Protein 3MJO (pdb70)

B-factor: mean 17.41, std 13.08, range [6.08, 121.28]

Organism: Corynebacterium ammoniagenes (NCBI:txid1697)

Radius of gyration: 25.41 Å; Cα contacts (8 Å, |Δi|>4): 772; chains: 2; bounding box: 47×76×63 Å

Nearest PDB structures (foldseek):
  1kgn-assembly1_B  TM=9.970E-01  e=2.525E-37  Corynebacterium ammoniagenes
  1uzr-assembly2_B  TM=9.940E-01  e=4.210E-29  Mycobacterium tuberculosis
  4m1f-assembly1_A  TM=9.909E-01  e=3.705E-28  Escherichia coli K-12
  6gp3-assembly1_A  TM=9.668E-01  e=8.328E-25  Mesoplasma florum L1
  7mmu-assembly1_B  TM=9.525E-01  e=5.210E-24  Aerococcus sp. Group 1

Structure (mmCIF, N/CA/C/O backbone):
data_3MJO
#
_entry.id   3MJO
#
_cell.length_a   96.210
_cell.length_b   87.683
_cell.length_c   83.249
_cell.angle_alpha   90.00
_cell.angle_beta   99.29
_cell.angle_gamma   90.00
#
_symmetry.space_group_name_H-M   'C 1 2 1'
#
loop_
_entity.id
_entity.type
_entity.pdbx_description
1 polymer 'Ribonucleotide reductase subunit R2F'
2 non-polymer 'MANGANESE (III) ION'
3 water water
#
loop_
_atom_site.group_PDB
_atom_site.id
_atom_site.type_symbol
_atom_site.label_atom_id
_atom_site.label_alt_id
_atom_site.label_comp_id
_atom_site.label_asym_id
_atom_site.label_entity_id
_atom_site.label_seq_id
_atom_site.pdbx_PDB_ins_code
_atom_site.Cartn_x
_atom_site.Cartn_y
_atom_site.Cartn_z
_atom_site.occupancy
_atom_site.B_iso_or_equiv
_atom_site.auth_seq_id
_atom_site.auth_comp_id
_atom_site.auth_asym_id
_atom_site.auth_atom_id
_atom_site.pdbx_PDB_model_num
ATOM 1 N N . SER A 1 1 ? -5.179 -20.066 -33.057 1.00 112.03 2 SER A N 1
ATOM 2 C CA . SER A 1 1 ? -5.101 -20.809 -31.802 1.00 109.76 2 SER A CA 1
ATOM 3 C C . SER A 1 1 ? -4.001 -20.266 -30.894 1.00 105.81 2 SER A C 1
ATOM 4 O O . SER A 1 1 ? -3.773 -20.783 -29.795 1.00 105.01 2 SER A O 1
ATOM 7 N N . ASN A 1 2 ? -3.306 -19.219 -31.343 1.00 104.90 3 ASN A N 1
ATOM 8 C CA . ASN A 1 2 ? -2.169 -18.745 -30.552 1.00 100.65 3 ASN A CA 1
ATOM 9 C C . ASN A 1 2 ? -2.534 -17.503 -29.745 1.00 94.34 3 ASN A C 1
ATOM 10 O O . ASN A 1 2 ? -2.488 -17.588 -28.512 1.00 90.92 3 ASN A O 1
ATOM 15 N N . GLU A 1 3 ? -2.894 -16.399 -30.372 1.00 84.10 4 GLU A N 1
ATOM 16 C CA . GLU A 1 3 ? -3.029 -15.061 -29.820 1.00 77.62 4 GLU A CA 1
ATOM 17 C C . GLU A 1 3 ? -3.453 -14.981 -28.351 1.00 74.91 4 GLU A C 1
ATOM 18 O O . GLU A 1 3 ? -3.038 -14.028 -27.674 1.00 84.51 4 GLU A O 1
ATOM 24 N N . TYR A 1 4 ? -4.219 -15.930 -27.837 1.00 64.09 5 TYR A N 1
ATOM 25 C CA . TYR A 1 4 ? -4.771 -15.941 -26.491 1.00 52.85 5 TYR A CA 1
ATOM 26 C C . TYR A 1 4 ? -4.438 -17.118 -25.586 1.00 49.67 5 TYR A C 1
ATOM 27 O O . TYR A 1 4 ? -5.325 -17.757 -25.001 1.00 59.41 5 TYR A O 1
ATOM 36 N N . ASP A 1 5 ? -3.165 -17.468 -25.382 1.00 47.68 6 ASP A N 1
ATOM 37 C CA . ASP A 1 5 ? -2.868 -18.548 -24.412 1.00 50.22 6 ASP A CA 1
ATOM 38 C C . ASP A 1 5 ? -2.305 -17.926 -23.138 1.00 41.40 6 ASP A C 1
ATOM 39 O O . ASP A 1 5 ? -2.405 -18.442 -22.020 1.00 41.71 6 ASP A O 1
ATOM 44 N N . GLU A 1 6 ? -1.710 -16.735 -23.207 1.00 32.80 7 GLU A N 1
ATOM 45 C CA . GLU A 1 6 ? -1.286 -15.904 -22.068 1.00 26.41 7 GLU A CA 1
ATOM 46 C C . GLU A 1 6 ? -2.531 -15.284 -21.413 1.00 20.79 7 GLU A C 1
ATOM 47 O O . GLU A 1 6 ? -2.671 -15.204 -20.193 1.00 23.65 7 GLU A O 1
ATOM 53 N N . TYR A 1 7 ? -3.479 -14.849 -22.241 1.00 19.61 8 TYR A N 1
ATOM 54 C CA . TYR A 1 7 ? -4.762 -14.342 -21.783 1.00 18.34 8 TYR A CA 1
ATOM 55 C C . TYR A 1 7 ? -5.402 -15.370 -20.854 1.00 20.57 8 TYR A C 1
ATOM 56 O O . TYR A 1 7 ? -5.916 -15.132 -19.760 1.00 18.76 8 TYR A O 1
ATOM 65 N N . ILE A 1 8 ? -5.436 -16.621 -21.325 1.00 21.53 9 ILE A N 1
ATOM 66 C CA . ILE A 1 8 ? -6.106 -17.639 -20.518 1.00 23.96 9 ILE A CA 1
ATOM 67 C C . ILE A 1 8 ? -5.407 -17.904 -19.201 1.00 23.64 9 ILE A C 1
ATOM 68 O O . ILE A 1 8 ? -6.110 -18.121 -18.221 1.00 26.33 9 ILE A O 1
ATOM 73 N N . ALA A 1 9 ? -4.065 -17.899 -19.191 1.00 26.82 10 ALA A N 1
ATOM 74 C CA . ALA A 1 9 ? -3.334 -18.094 -17.939 1.00 29.43 10 ALA A CA 1
ATOM 75 C C . ALA A 1 9 ? -3.490 -16.889 -17.017 1.00 27.68 10 ALA A C 1
ATOM 76 O O . ALA A 1 9 ? -3.381 -16.955 -15.786 1.00 33.17 10 ALA A O 1
ATOM 78 N N . ASN A 1 10 ? -3.767 -15.718 -17.577 1.00 28.78 11 ASN A N 1
ATOM 79 C CA . ASN A 1 10 ? -4.051 -14.569 -16.752 1.00 25.96 11 ASN A CA 1
ATOM 80 C C . ASN A 1 10 ? -5.507 -14.565 -16.291 1.00 26.61 11 ASN A C 1
ATOM 81 O O . ASN A 1 10 ? -5.817 -13.754 -15.418 1.00 28.75 11 ASN A O 1
ATOM 86 N N . HIS A 1 11 ? -6.320 -15.413 -16.918 1.00 24.83 12 HIS A N 1
ATOM 87 C CA . HIS A 1 11 ? -7.759 -15.464 -16.720 1.00 23.08 12 HIS A CA 1
ATOM 88 C C . HIS A 1 11 ? -8.251 -16.887 -16.512 1.00 19.40 12 HIS A C 1
ATOM 89 O O . HIS A 1 11 ? -8.993 -17.369 -17.356 1.00 26.95 12 HIS A O 1
ATOM 96 N N . THR A 1 12 ? -7.833 -17.525 -15.402 1.00 23.95 13 THR A N 1
ATOM 97 C CA . THR A 1 12 ? -8.143 -18.931 -15.245 1.00 21.74 13 THR A CA 1
ATOM 98 C C . THR A 1 12 ? -9.520 -19.188 -14.652 1.00 19.32 13 THR A C 1
ATOM 99 O O . THR A 1 12 ? -10.025 -20.300 -14.861 1.00 24.61 13 THR A O 1
ATOM 103 N N . ASP A 1 13 ? -10.102 -18.233 -13.918 1.00 19.13 14 ASP A N 1
ATOM 104 C CA . ASP A 1 13 ? -11.454 -18.532 -13.414 1.00 18.05 14 ASP A CA 1
ATOM 105 C C . ASP A 1 13 ? -12.406 -18.740 -14.592 1.00 14.39 14 ASP A C 1
ATOM 106 O O . ASP A 1 13 ? -12.196 -18.177 -15.662 1.00 18.06 14 ASP A O 1
ATOM 111 N N . PRO A 1 14 ? -13.464 -19.522 -14.453 1.00 13.30 15 PRO A N 1
ATOM 112 C CA . PRO A 1 14 ? -14.497 -19.613 -15.488 1.00 11.48 15 PRO A CA 1
ATOM 113 C C . PRO A 1 14 ? -15.159 -18.280 -15.754 1.00 9.45 15 PRO A C 1
ATOM 114 O O . PRO A 1 14 ? -15.345 -17.474 -14.863 1.00 12.13 15 PRO A O 1
ATOM 118 N N . VAL A 1 15 ? -15.518 -18.078 -17.016 1.00 9.78 16 VAL A N 1
ATOM 119 C CA . VAL A 1 15 ? -16.466 -16.997 -17.375 1.00 10.72 16 VAL A CA 1
ATOM 120 C C . VAL A 1 15 ? -17.858 -17.425 -16.948 1.00 10.63 16 VAL A C 1
ATOM 121 O O . VAL A 1 15 ? -18.311 -18.552 -17.210 1.00 11.54 16 VAL A O 1
ATOM 125 N N . LYS A 1 16 ? -18.581 -16.556 -16.250 1.00 11.18 17 LYS A N 1
ATOM 126 C CA . LYS A 1 16 ? -19.892 -16.886 -15.736 1.00 11.68 17 LYS A CA 1
ATOM 127 C C . LYS A 1 16 ? -21.032 -16.240 -16.489 1.00 9.88 17 LYS A C 1
ATOM 128 O O . LYS A 1 16 ? -20.917 -15.096 -16.935 1.00 12.37 17 LYS A O 1
ATOM 134 N N . ALA A 1 17 ? -22.124 -16.983 -16.544 1.00 9.62 18 ALA A N 1
ATOM 135 C CA . ALA A 1 17 ? -23.395 -16.489 -17.034 1.00 8.95 18 ALA A CA 1
ATOM 136 C C . ALA A 1 17 ? -24.251 -15.971 -15.889 1.00 8.13 18 ALA A C 1
ATOM 137 O O . ALA A 1 17 ? -24.255 -16.590 -14.812 1.00 9.94 18 ALA A O 1
ATOM 139 N N . ILE A 1 18 ? -24.947 -14.862 -16.083 1.00 7.07 19 ILE A N 1
ATOM 140 C CA . ILE A 1 18 ? -25.773 -14.336 -15.006 1.00 6.96 19 ILE A CA 1
ATOM 141 C C . ILE A 1 18 ? -26.980 -15.247 -14.780 1.00 7.70 19 ILE A C 1
ATOM 142 O O . ILE A 1 18 ? -27.605 -15.741 -15.755 1.00 8.92 19 ILE A O 1
ATOM 147 N N . ASN A 1 19 ? -27.254 -15.456 -13.484 1.00 7.16 20 ASN A N 1
ATOM 148 C CA . ASN A 1 19 ? -28.358 -16.331 -13.112 1.00 7.00 20 ASN A CA 1
ATOM 149 C C . ASN A 1 19 ? -29.341 -15.535 -12.275 1.00 7.88 20 ASN A C 1
ATOM 150 O O . ASN A 1 19 ? -29.029 -15.187 -11.135 1.00 8.86 20 ASN A O 1
ATOM 155 N N . TRP A 1 20 ? -30.507 -15.210 -12.807 1.00 8.09 21 TRP A N 1
ATOM 156 C CA . TRP A 1 20 ? -31.484 -14.421 -12.038 1.00 8.15 21 TRP A CA 1
ATOM 157 C C . TRP A 1 20 ? -32.346 -15.294 -11.124 1.00 9.04 21 TRP A C 1
ATOM 158 O O . TRP A 1 20 ? -33.194 -14.708 -10.416 1.00 12.83 21 TRP A O 1
ATOM 169 N N . ASN A 1 21 ? -32.123 -16.607 -11.110 1.00 10.71 22 ASN A N 1
ATOM 170 C CA . ASN A 1 21 ? -32.792 -17.504 -10.170 1.00 10.46 22 ASN A CA 1
ATOM 171 C C . ASN A 1 21 ? -32.170 -17.427 -8.774 1.00 11.84 22 ASN A C 1
ATOM 172 O O . ASN A 1 21 ? -32.789 -17.935 -7.834 1.00 15.48 22 ASN A O 1
ATOM 177 N N . VAL A 1 22 ? -30.980 -16.844 -8.621 1.00 10.76 23 VAL A N 1
ATOM 178 C CA . VAL A 1 22 ? -30.341 -16.685 -7.306 1.00 11.22 23 VAL A CA 1
ATOM 179 C C . VAL A 1 22 ? -29.918 -15.241 -7.163 1.00 9.52 23 VAL A C 1
ATOM 180 O O . VAL A 1 22 ? -29.097 -14.795 -7.967 1.00 12.02 23 VAL A O 1
ATOM 184 N N . ILE A 1 23 ? -30.440 -14.500 -6.210 1.00 11.35 24 ILE A N 1
ATOM 185 C CA . ILE A 1 23 ? -30.251 -13.058 -6.080 1.00 11.61 24 ILE A CA 1
ATOM 186 C C . ILE A 1 23 ? -29.643 -12.752 -4.711 1.00 10.25 24 ILE A C 1
ATOM 187 O O . ILE A 1 23 ? -30.379 -12.766 -3.719 1.00 12.93 24 ILE A O 1
ATOM 192 N N . PRO A 1 24 ? -28.328 -12.571 -4.623 1.00 10.19 25 PRO A N 1
ATOM 193 C CA . PRO A 1 24 ? -27.701 -12.263 -3.335 1.00 11.61 25 PRO A CA 1
ATOM 194 C C . PRO A 1 24 ? -28.201 -10.962 -2.692 1.00 12.51 25 PRO A C 1
ATOM 195 O O . PRO A 1 24 ? -28.227 -10.893 -1.447 1.00 14.94 25 PRO A O 1
ATOM 199 N N . ASP A 1 25 ? -28.590 -9.974 -3.487 1.00 11.11 26 ASP A N 1
ATOM 200 C CA . ASP A 1 25 ? -29.083 -8.692 -2.962 1.00 11.75 26 ASP A CA 1
ATOM 201 C C . ASP A 1 25 ? -30.404 -8.311 -3.641 1.00 11.24 26 ASP A C 1
ATOM 202 O O . ASP A 1 25 ? -30.387 -7.903 -4.805 1.00 11.34 26 ASP A O 1
ATOM 207 N N . GLU A 1 26 ? -31.523 -8.452 -2.937 1.00 12.49 27 GLU A N 1
ATOM 208 C CA . GLU A 1 26 ? -32.835 -8.215 -3.557 1.00 14.69 27 GLU A CA 1
ATOM 209 C C . GLU A 1 26 ? -32.972 -6.785 -4.087 1.00 12.94 27 GLU A C 1
ATOM 210 O O . GLU A 1 26 ? -33.796 -6.517 -4.972 1.00 12.27 27 GLU A O 1
ATOM 216 N N . LYS A 1 27 ? -32.167 -5.875 -3.547 1.00 11.99 28 LYS A N 1
ATOM 217 C CA . LYS A 1 27 ? -32.236 -4.495 -4.054 1.00 10.74 28 LYS A CA 1
ATOM 218 C C . LYS A 1 27 ? -31.853 -4.433 -5.526 1.00 10.67 28 LYS A C 1
ATOM 219 O O . LYS A 1 27 ? -32.342 -3.561 -6.248 1.00 11.33 28 LYS A O 1
ATOM 225 N N . ASP A 1 28 ? -30.942 -5.306 -5.973 1.00 10.08 29 ASP A N 1
ATOM 226 C CA . ASP A 1 28 ? -30.539 -5.286 -7.380 1.00 9.13 29 ASP A CA 1
ATOM 227 C C . ASP A 1 28 ? -31.734 -5.553 -8.288 1.00 8.80 29 ASP A C 1
ATOM 228 O O . ASP A 1 28 ? -31.896 -4.925 -9.338 1.00 9.43 29 ASP A O 1
ATOM 233 N N . LEU A 1 29 ? -32.556 -6.533 -7.899 1.00 10.17 30 LEU A N 1
ATOM 234 C CA . LEU A 1 29 ? -33.739 -6.864 -8.693 1.00 11.34 30 LEU A CA 1
ATOM 235 C C . LEU A 1 29 ? -34.807 -5.775 -8.584 1.00 11.60 30 LEU A C 1
ATOM 236 O O . LEU A 1 29 ? -35.460 -5.393 -9.589 1.00 10.98 30 LEU A O 1
ATOM 241 N N . GLU A 1 30 ? -34.993 -5.230 -7.373 1.00 10.44 31 GLU A N 1
ATOM 242 C CA . GLU A 1 30 ? -35.977 -4.162 -7.234 1.00 10.59 31 GLU A CA 1
ATOM 243 C C . GLU A 1 30 ? -35.609 -2.975 -8.131 1.00 9.22 31 GLU A C 1
ATOM 244 O O . GLU A 1 30 ? -36.481 -2.419 -8.783 1.00 10.81 31 GLU A O 1
ATOM 250 N N . VAL A 1 31 ? -34.328 -2.616 -8.141 1.00 8.93 32 VAL A N 1
ATOM 251 C CA . VAL A 1 31 ? -33.941 -1.458 -8.967 1.00 9.26 32 VAL A CA 1
ATOM 252 C C . VAL A 1 31 ? -33.968 -1.806 -10.452 1.00 8.60 32 VAL A C 1
ATOM 253 O O . VAL A 1 31 ? -34.428 -0.960 -11.231 1.00 9.35 32 VAL A O 1
ATOM 257 N N . TRP A 1 32 ? -33.504 -3.004 -10.834 1.00 7.84 33 TRP A N 1
ATOM 258 C CA . TRP A 1 32 ? -33.687 -3.422 -12.232 1.00 8.95 33 TRP A CA 1
ATOM 259 C C . TRP A 1 32 ? -35.134 -3.251 -12.657 1.00 9.35 33 TRP A C 1
ATOM 260 O O . TRP A 1 32 ? -35.413 -2.666 -13.718 1.00 9.54 33 TRP A O 1
ATOM 271 N N . ASP A 1 33 ? -36.059 -3.826 -11.885 1.00 9.91 34 ASP A N 1
ATOM 272 C CA . ASP A 1 33 ? -37.465 -3.772 -12.243 1.00 10.33 34 ASP A CA 1
ATOM 273 C C . ASP A 1 33 ? -38.004 -2.339 -12.324 1.00 10.15 34 ASP A C 1
ATOM 274 O O . ASP A 1 33 ? -38.759 -1.980 -13.231 1.00 11.98 34 ASP A O 1
ATOM 279 N N . ARG A 1 34 ? -37.667 -1.514 -11.342 1.00 10.93 35 ARG A N 1
ATOM 280 C CA . ARG A 1 34 ? -38.105 -0.125 -11.389 1.00 10.19 35 ARG A CA 1
ATOM 281 C C . ARG A 1 34 ? -37.593 0.609 -12.621 1.00 9.79 35 ARG A C 1
ATOM 282 O O . ARG A 1 34 ? -38.344 1.249 -13.365 1.00 10.95 35 ARG A O 1
ATOM 290 N N . LEU A 1 35 ? -36.266 0.551 -12.805 1.00 9.23 36 LEU A N 1
ATOM 291 C CA . LEU A 1 35 ? -35.694 1.339 -13.917 1.00 10.04 36 LEU A CA 1
ATOM 292 C C . LEU A 1 35 ? -36.171 0.852 -15.286 1.00 7.97 36 LEU A C 1
ATOM 293 O O . LEU A 1 35 ? -36.448 1.686 -16.163 1.00 10.06 36 LEU A O 1
ATOM 298 N N . THR A 1 36 ? -36.246 -0.447 -15.477 1.00 8.56 37 THR A N 1
ATOM 299 C CA . THR A 1 36 ? -36.645 -0.956 -16.801 1.00 9.35 37 THR A CA 1
ATOM 300 C C . THR A 1 36 ? -38.139 -0.727 -16.982 1.00 9.02 37 THR A C 1
ATOM 301 O O . THR A 1 36 ? -38.624 -0.491 -18.094 1.00 11.04 37 THR A O 1
ATOM 305 N N . GLY A 1 37 ? -38.897 -0.789 -15.892 1.00 10.40 38 GLY A N 1
ATOM 306 C CA . GLY A 1 37 ? -40.332 -0.521 -15.985 1.00 10.94 38 GLY A CA 1
ATOM 307 C C . GLY A 1 37 ? -40.601 0.943 -16.307 1.00 11.71 38 GLY A C 1
ATOM 308 O O . GLY A 1 37 ? -41.671 1.242 -16.830 1.00 14.00 38 GLY A O 1
ATOM 309 N N . ASN A 1 38 ? -39.651 1.827 -15.996 1.00 11.37 39 ASN A N 1
ATOM 310 C CA . ASN A 1 38 ? -39.793 3.257 -16.247 1.00 10.19 39 ASN A CA 1
ATOM 311 C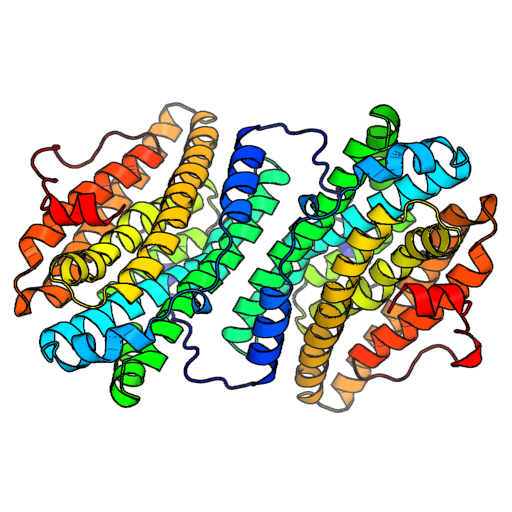 C . ASN A 1 38 ? -39.188 3.677 -17.581 1.00 9.97 39 ASN A C 1
ATOM 312 O O . ASN A 1 38 ? -39.049 4.888 -17.809 1.00 13.18 39 ASN A O 1
ATOM 317 N N . PHE A 1 39 ? -38.824 2.728 -18.457 1.00 10.74 40 PHE A N 1
ATOM 318 C CA . PHE A 1 39 ? -38.260 3.092 -19.765 1.00 10.21 40 PHE A CA 1
ATOM 319 C C . PHE A 1 39 ? -39.119 4.123 -20.476 1.00 10.19 40 PHE A C 1
ATOM 320 O O . PHE A 1 39 ? -40.348 4.009 -20.442 1.00 11.27 40 PHE A O 1
ATOM 328 N N . TRP A 1 40 ? -38.490 5.091 -21.135 1.00 9.30 41 TRP A N 1
ATOM 329 C CA . TRP A 1 40 ? -39.187 6.106 -21.909 1.00 10.00 41 TRP A CA 1
ATOM 330 C C . TRP A 1 40 ? -38.206 6.629 -22.953 1.00 9.32 41 TRP A C 1
ATOM 331 O O . TRP A 1 40 ? -37.004 6.420 -22.775 1.00 10.45 41 TRP A O 1
ATOM 342 N N . LEU A 1 41 ? -38.699 7.310 -23.971 1.00 10.10 42 LEU A N 1
ATOM 343 C CA . LEU A 1 41 ? -37.903 8.060 -24.937 1.00 10.25 42 LEU A CA 1
ATOM 344 C C . LEU A 1 41 ? -38.476 9.464 -25.057 1.00 11.15 42 LEU A C 1
ATOM 345 O O . LEU A 1 41 ? -39.692 9.671 -24.898 1.00 12.22 42 LEU A O 1
ATOM 350 N N . PRO A 1 42 ? -37.655 10.461 -25.334 1.00 10.96 43 PRO A N 1
ATOM 351 C CA . PRO A 1 42 ? -38.192 11.822 -25.354 1.00 10.86 43 PRO A CA 1
ATOM 352 C C . PRO A 1 42 ? -39.268 12.002 -26.409 1.00 12.46 43 PRO A C 1
ATOM 353 O O . PRO A 1 42 ? -40.108 12.927 -26.266 1.00 12.01 43 PRO A O 1
ATOM 357 N N . GLU A 1 43 ? -39.313 11.201 -27.468 1.00 12.26 44 GLU A N 1
ATOM 358 C CA . GLU A 1 43 ? -40.341 11.415 -28.489 1.00 17.43 44 GLU A CA 1
ATOM 359 C C . GLU A 1 43 ? -41.751 11.146 -27.981 1.00 18.18 44 GLU A C 1
ATOM 360 O O . GLU A 1 43 ? -42.737 11.449 -28.669 1.00 24.46 44 GLU A O 1
ATOM 366 N N . LYS A 1 44 ? -41.886 10.601 -26.774 1.00 19.69 45 LYS A N 1
ATOM 367 C CA . LYS A 1 44 ? -43.163 10.285 -26.157 1.00 20.90 45 LYS A CA 1
ATOM 368 C C . LYS A 1 44 ? -43.860 11.575 -25.721 1.00 19.28 45 LYS A C 1
ATOM 369 O O . LYS A 1 44 ? -45.085 11.527 -25.558 1.00 21.68 45 LYS A O 1
ATOM 375 N N . ILE A 1 45 ? -43.093 12.649 -25.543 1.00 15.93 46 ILE A N 1
ATOM 376 C CA . ILE A 1 45 ? -43.620 13.929 -25.075 1.00 15.76 46 ILE A CA 1
ATOM 377 C C . ILE A 1 45 ? -43.709 14.906 -26.250 1.00 17.44 46 ILE A C 1
ATOM 378 O O . ILE A 1 45 ? -42.742 15.020 -27.020 1.00 19.28 46 ILE A O 1
ATOM 383 N N . PRO A 1 46 ? -44.830 15.603 -26.419 1.00 17.97 47 PRO A N 1
ATOM 384 C CA . PRO A 1 46 ? -44.996 16.586 -27.486 1.00 16.64 47 PRO A CA 1
ATOM 385 C C . PRO A 1 46 ? -44.319 17.919 -27.210 1.00 16.13 47 PRO A C 1
ATOM 386 O O . PRO A 1 46 ? -44.956 18.983 -26.982 1.00 18.01 47 PRO A O 1
ATOM 390 N N . VAL A 1 47 ? -42.978 17.877 -27.254 1.00 17.09 48 VAL A N 1
ATOM 391 C CA . VAL A 1 47 ? -42.275 19.142 -27.032 1.00 16.08 48 VAL A CA 1
ATOM 392 C C . VAL A 1 47 ? -42.613 20.195 -28.064 1.00 15.92 48 VAL A C 1
ATOM 393 O O . VAL A 1 47 ? -42.507 21.398 -27.735 1.00 15.13 48 VAL A O 1
ATOM 397 N N . SER A 1 48 ? -43.025 19.842 -29.298 1.00 14.46 49 SER A N 1
ATOM 398 C CA . SER A 1 48 ? -43.354 20.935 -30.216 1.00 15.25 49 SER A CA 1
ATOM 399 C C . SER A 1 48 ? -44.490 21.799 -29.686 1.00 15.62 49 SER A C 1
ATOM 400 O O . SER A 1 48 ? -44.637 22.949 -30.146 1.00 17.50 49 SER A O 1
ATOM 403 N N . ASN A 1 49 ? -45.302 21.315 -28.756 1.00 14.88 50 ASN A N 1
ATOM 404 C CA . ASN A 1 49 ? -46.360 22.146 -28.212 1.00 14.86 50 ASN A CA 1
ATOM 405 C C . ASN A 1 49 ? -45.782 23.330 -27.429 1.00 14.05 50 ASN A C 1
ATOM 406 O O . ASN A 1 49 ? -46.576 24.232 -27.110 1.00 18.89 50 ASN A O 1
ATOM 411 N N . ASP A 1 50 ? -44.484 23.333 -27.122 1.00 13.52 51 ASP A N 1
ATOM 412 C CA . ASP A 1 50 ? -43.831 24.385 -26.353 1.00 12.39 51 ASP A CA 1
ATOM 413 C C . ASP A 1 50 ? -43.331 25.526 -27.235 1.00 14.30 51 ASP A C 1
ATOM 414 O O . ASP A 1 50 ? -42.789 26.510 -26.702 1.00 14.28 51 ASP A O 1
ATOM 419 N N . ILE A 1 51 ? -43.513 25.426 -28.563 1.00 15.15 52 ILE A N 1
ATOM 420 C CA . ILE A 1 51 ? -42.927 26.410 -29.457 1.00 14.36 52 ILE A CA 1
ATOM 421 C C . ILE A 1 51 ? -43.433 27.802 -29.158 1.00 14.77 52 ILE A C 1
ATOM 422 O O . ILE A 1 51 ? -42.648 28.750 -29.114 1.00 14.88 52 ILE A O 1
ATOM 427 N N . GLN A 1 52 ? -44.726 27.987 -28.950 1.00 13.96 53 GLN A N 1
ATOM 428 C CA . GLN A 1 52 ? -45.173 29.361 -28.703 1.00 17.02 53 GLN A CA 1
ATOM 429 C C . GLN A 1 52 ? -44.635 29.909 -27.384 1.00 16.09 53 GLN A C 1
ATOM 430 O O . GLN A 1 52 ? -44.220 31.067 -27.227 1.00 17.11 53 GLN A O 1
ATOM 436 N N . SER A 1 53 ? -44.609 29.051 -26.368 1.00 15.12 54 SER A N 1
ATOM 437 C CA . SER A 1 53 ? -44.104 29.447 -25.051 1.00 13.20 54 SER A CA 1
ATOM 438 C C . SER A 1 53 ? -42.639 29.850 -25.128 1.00 11.49 54 SER A C 1
ATOM 439 O O . SER A 1 53 ? -42.205 30.856 -24.565 1.00 13.59 54 SER A O 1
ATOM 442 N N . TRP A 1 54 ? -41.848 29.064 -25.856 1.00 12.18 55 TRP A N 1
ATOM 443 C CA . TRP A 1 54 ? -40.434 29.394 -26.047 1.00 11.75 55 TRP A CA 1
ATOM 444 C C . TRP A 1 54 ? -40.301 30.760 -26.719 1.00 12.00 55 TRP A C 1
ATOM 445 O O . TRP A 1 54 ? -39.530 31.645 -26.323 1.00 13.01 55 TRP A O 1
ATOM 456 N N . ASN A 1 55 ? -41.097 30.931 -27.778 1.00 12.90 56 ASN A N 1
ATOM 457 C CA . ASN A 1 55 ? -40.990 32.162 -28.557 1.00 13.12 56 ASN A CA 1
ATOM 458 C C . ASN A 1 55 ? -41.357 33.372 -27.713 1.00 13.29 56 ASN A C 1
ATOM 459 O O . ASN A 1 55 ? -40.977 34.503 -28.021 1.00 18.86 56 ASN A O 1
ATOM 464 N N . LYS A 1 56 ? -42.109 33.175 -26.640 1.00 14.20 57 LYS A N 1
ATOM 465 C CA . LYS A 1 56 ? -42.474 34.315 -25.803 1.00 15.56 57 LYS A CA 1
ATOM 466 C C . LYS A 1 56 ? -41.472 34.535 -24.668 1.00 16.70 57 LYS A C 1
ATOM 467 O O . LYS A 1 56 ? -41.599 35.556 -23.977 1.00 23.37 57 LYS A O 1
ATOM 473 N N . MET A 1 57 ? -40.518 33.613 -24.496 1.00 14.81 58 MET A N 1
ATOM 474 C CA . MET A 1 57 ? -39.513 33.778 -23.439 1.00 14.79 58 MET A CA 1
ATOM 475 C C . MET A 1 57 ? -38.539 34.896 -23.755 1.00 14.81 58 MET A C 1
ATOM 476 O O . MET A 1 57 ? -38.322 35.169 -24.948 1.00 18.49 58 MET A O 1
ATOM 481 N N . THR A 1 58 ? -37.970 35.570 -22.763 1.00 15.59 59 THR A N 1
ATOM 482 C CA . THR A 1 58 ? -37.038 36.653 -23.075 1.00 15.06 59 THR A CA 1
ATOM 483 C C . THR A 1 58 ? -35.724 36.078 -23.582 1.00 14.40 59 THR A C 1
ATOM 484 O O . THR A 1 58 ? -35.428 34.893 -23.364 1.00 13.98 59 THR A O 1
ATOM 488 N N . PRO A 1 59 ? -34.909 36.866 -24.245 1.00 16.48 60 PRO A N 1
ATOM 489 C CA . PRO A 1 59 ? -33.549 36.402 -24.558 1.00 16.65 60 PRO A CA 1
ATOM 490 C C . PRO A 1 59 ? -32.797 35.908 -23.321 1.00 15.97 60 PRO A C 1
ATOM 491 O O . PRO A 1 59 ? -32.023 34.947 -23.447 1.00 13.87 60 PRO A O 1
ATOM 495 N N . GLN A 1 60 ? -33.007 36.515 -22.161 1.00 15.82 61 GLN A N 1
ATOM 496 C CA . GLN A 1 60 ? -32.256 36.032 -20.988 1.00 14.28 61 GLN A CA 1
ATOM 497 C C . GLN A 1 60 ? -32.776 34.686 -20.533 1.00 11.82 61 GLN A C 1
ATOM 498 O O . GLN A 1 60 ? -31.975 33.859 -20.108 1.00 14.35 61 GLN A O 1
ATOM 504 N N . GLU A 1 61 ? -34.090 34.476 -20.613 1.00 11.63 62 GLU A N 1
ATOM 505 C CA . GLU A 1 61 ? -34.631 33.170 -20.211 1.00 11.52 62 GLU A CA 1
ATOM 506 C C . GLU A 1 61 ? -34.149 32.110 -21.184 1.00 11.08 62 GLU A C 1
ATOM 507 O O . GLU A 1 61 ? -33.849 30.985 -20.784 1.00 10.91 62 GLU A O 1
ATOM 513 N N . GLN A 1 62 ? -34.094 32.448 -22.484 1.00 11.17 63 GLN A N 1
ATOM 514 C CA . GLN A 1 62 ? -33.671 31.433 -23.480 1.00 9.84 63 GLN A CA 1
ATOM 515 C C . GLN A 1 62 ? -32.204 31.074 -23.272 1.00 10.14 63 GLN A C 1
ATOM 516 O O . GLN A 1 62 ? -31.855 29.890 -23.364 1.00 10.83 63 GLN A O 1
ATOM 522 N N . LEU A 1 63 ? -31.402 32.092 -23.032 1.00 10.00 64 LEU A N 1
ATOM 523 C CA . LEU A 1 63 ? -29.963 31.840 -22.861 1.00 10.95 64 LEU A CA 1
ATOM 524 C C . LEU A 1 63 ? -29.686 30.927 -21.683 1.00 9.09 64 LEU A C 1
ATOM 525 O O . LEU A 1 63 ? -28.908 29.982 -21.791 1.00 11.15 64 LEU A O 1
ATOM 530 N N . ALA A 1 64 ? -30.333 31.221 -20.540 1.00 9.04 65 ALA A N 1
ATOM 531 C CA . ALA A 1 64 ? -30.198 30.381 -19.362 1.00 9.55 65 ALA A CA 1
ATOM 532 C C . ALA A 1 64 ? -30.649 28.951 -19.632 1.00 10.05 65 ALA A C 1
ATOM 533 O O . ALA A 1 64 ? -30.013 27.982 -19.155 1.00 10.84 65 ALA A O 1
ATOM 535 N N . THR A 1 65 ? -31.740 28.788 -20.380 1.00 8.44 66 THR A N 1
ATOM 536 C CA . THR A 1 65 ? -32.250 27.458 -20.709 1.00 9.29 66 THR A CA 1
ATOM 537 C C . THR A 1 65 ? -31.205 26.689 -21.513 1.00 7.72 66 THR A C 1
ATOM 538 O O . THR A 1 65 ? -30.862 25.532 -21.251 1.00 10.47 66 THR A O 1
ATOM 542 N N . MET A 1 66 ? -30.651 27.345 -22.545 1.00 8.91 67 MET A N 1
ATOM 543 C CA . MET A 1 66 ? -29.653 26.708 -23.378 1.00 7.92 67 MET A CA 1
ATOM 544 C C . MET A 1 66 ? -28.426 26.328 -22.541 1.00 8.90 67 MET A C 1
ATOM 545 O O . MET A 1 66 ? -27.890 25.205 -22.699 1.00 10.53 67 MET A O 1
ATOM 550 N N . ARG A 1 67 ? -27.988 27.227 -21.655 1.00 9.03 68 ARG A N 1
ATOM 551 C CA . ARG A 1 67 ? -26.760 26.936 -20.919 1.00 7.86 68 ARG A CA 1
ATOM 552 C C . ARG A 1 67 ? -26.982 25.855 -19.864 1.00 8.40 68 ARG A C 1
ATOM 553 O O . ARG A 1 67 ? -26.175 24.917 -19.817 1.00 9.44 68 ARG A O 1
ATOM 561 N N . VAL A 1 68 ? -28.038 25.937 -19.079 1.00 8.29 69 VAL A N 1
ATOM 562 C CA . VAL A 1 68 ? -28.284 24.901 -18.068 1.00 8.70 69 VAL A CA 1
ATOM 563 C C . VAL A 1 68 ? -28.435 23.546 -18.737 1.00 7.67 69 VAL A C 1
ATOM 564 O O . VAL A 1 68 ? -27.814 22.542 -18.315 1.00 9.77 69 VAL A O 1
ATOM 568 N N . PHE A 1 69 ? -29.258 23.493 -19.801 1.00 8.79 70 PHE A N 1
ATOM 569 C CA . PHE A 1 69 ? -29.476 22.170 -20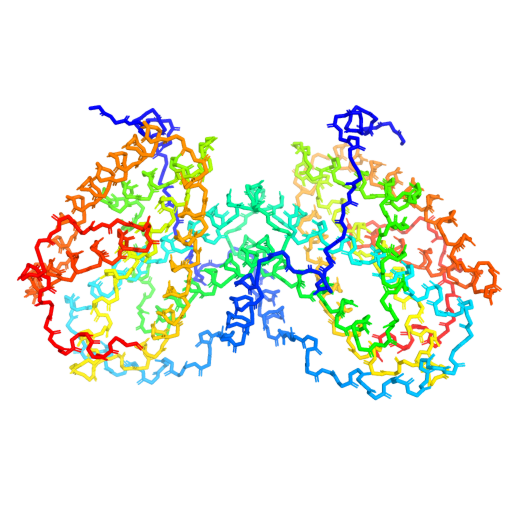.414 1.00 8.18 70 PHE A CA 1
ATOM 570 C C . PHE A 1 69 ? -28.225 21.643 -21.105 1.00 7.43 70 PHE A C 1
ATOM 571 O O . PHE A 1 69 ? -28.016 20.430 -21.189 1.00 8.66 70 PHE A O 1
ATOM 579 N N . THR A 1 70 ? -27.360 22.474 -21.674 1.00 7.96 71 THR A N 1
ATOM 580 C CA . THR A 1 70 ? -26.136 21.951 -22.293 1.00 7.89 71 THR A CA 1
ATOM 581 C C . THR A 1 70 ? -25.201 21.439 -21.195 1.00 7.91 71 THR A C 1
ATOM 582 O O . THR A 1 70 ? -24.532 20.417 -21.374 1.00 8.58 71 THR A O 1
ATOM 586 N N . GLY A 1 71 ? -25.151 22.143 -20.055 1.00 8.02 72 GLY A N 1
ATOM 587 C CA . GLY A 1 71 ? -24.331 21.561 -18.984 1.00 7.84 72 GLY A CA 1
ATOM 588 C C . GLY A 1 71 ? -24.893 20.232 -18.487 1.00 7.07 72 GLY A C 1
ATOM 589 O O . GLY A 1 71 ? -24.095 19.335 -18.182 1.00 9.75 72 GLY A O 1
ATOM 590 N N . LEU A 1 72 ? -26.231 20.080 -18.403 1.00 7.89 73 LEU A N 1
ATOM 591 C CA . LEU A 1 72 ? -26.799 18.792 -18.054 1.00 7.93 73 LEU A CA 1
ATOM 592 C C . LEU A 1 72 ? -26.467 17.754 -19.120 1.00 7.75 73 LEU A C 1
ATOM 593 O O . LEU A 1 72 ? -26.202 16.602 -18.798 1.00 9.18 73 LEU A O 1
ATOM 598 N N . THR A 1 73 ? -26.501 18.149 -20.385 1.00 8.63 74 THR A N 1
ATOM 599 C CA . THR A 1 73 ? -26.124 17.222 -21.472 1.00 7.96 74 THR A CA 1
ATOM 600 C C . THR A 1 73 ? -24.707 16.707 -21.263 1.00 8.08 74 THR A C 1
ATOM 601 O O . THR A 1 73 ? -24.421 15.511 -21.422 1.00 8.80 74 THR A O 1
ATOM 605 N N . LEU A 1 74 ? -23.784 17.613 -20.920 1.00 8.49 75 LEU A N 1
ATOM 606 C CA . LEU A 1 74 ? -22.398 17.229 -20.669 1.00 7.80 75 LEU A CA 1
ATOM 607 C C . LEU A 1 74 ? -22.358 16.213 -19.552 1.00 8.03 75 LEU A C 1
ATOM 608 O O . LEU A 1 74 ? -21.687 15.175 -19.660 1.00 9.67 75 LEU A O 1
ATOM 613 N N . LEU A 1 75 ? -23.083 16.511 -18.456 1.00 7.35 76 LEU A N 1
ATOM 614 C CA . LEU A 1 75 ? -23.000 15.588 -17.325 1.00 8.01 76 LEU A CA 1
ATOM 615 C C . LEU A 1 75 ? -23.511 14.208 -17.691 1.00 8.60 76 LEU A C 1
ATOM 616 O O . LEU A 1 75 ? -22.926 13.209 -17.256 1.00 9.24 76 LEU A O 1
ATOM 621 N N . ASP A 1 76 ? -24.593 14.146 -18.453 1.00 8.56 77 ASP A N 1
ATOM 622 C CA . ASP A 1 76 ? -25.060 12.769 -18.746 1.00 8.83 77 ASP A CA 1
ATOM 623 C C . ASP A 1 76 ? -24.295 12.142 -19.896 1.00 9.46 77 ASP A C 1
ATOM 624 O O . A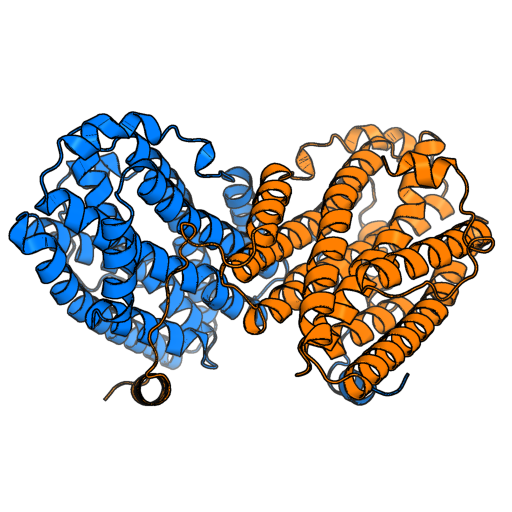SP A 1 76 ? -24.303 10.918 -20.044 1.00 10.59 77 ASP A O 1
ATOM 629 N N . THR A 1 77 ? -23.603 12.937 -20.719 1.00 9.06 78 THR A N 1
ATOM 630 C CA . THR A 1 77 ? -22.675 12.296 -21.677 1.00 8.31 78 THR A CA 1
ATOM 631 C C . THR A 1 77 ? -21.591 11.565 -20.916 1.00 7.91 78 THR A C 1
ATOM 632 O O . THR A 1 77 ? -21.207 10.412 -21.165 1.00 8.83 78 THR A O 1
ATOM 636 N N . ILE A 1 78 ? -21.045 12.223 -19.895 1.00 8.72 79 ILE A N 1
ATOM 637 C CA . ILE A 1 78 ? -20.048 11.627 -19.010 1.00 9.09 79 ILE A CA 1
ATOM 638 C C . ILE A 1 78 ? -20.596 10.434 -18.267 1.00 8.91 79 ILE A C 1
ATOM 639 O O . ILE A 1 78 ? -19.998 9.352 -18.207 1.00 9.59 79 ILE A O 1
ATOM 644 N N . GLN A 1 79 ? -21.780 10.627 -17.687 1.00 8.68 80 GLN A N 1
ATOM 645 C CA . GLN A 1 79 ? -22.323 9.538 -16.838 1.00 8.71 80 GLN A CA 1
ATOM 646 C C . GLN A 1 79 ? -22.636 8.285 -17.634 1.00 9.67 80 GLN A C 1
ATOM 647 O O . GLN A 1 79 ? -22.442 7.143 -17.177 1.00 10.90 80 GLN A O 1
ATOM 653 N N . GLY A 1 80 ? -23.163 8.444 -18.865 1.00 9.37 81 GLY A N 1
ATOM 654 C CA . GLY A 1 80 ? -23.522 7.282 -19.670 1.00 9.80 81 GLY A CA 1
ATOM 655 C C . GLY A 1 80 ? -22.352 6.627 -20.346 1.00 10.82 81 GLY A C 1
ATOM 656 O O . GLY A 1 80 ? -22.356 5.438 -20.551 1.00 14.34 81 GLY A O 1
ATOM 657 N N . THR A 1 81 ? -21.305 7.333 -20.741 1.00 10.48 82 THR A N 1
ATOM 658 C CA . THR A 1 81 ? -20.232 6.715 -21.499 1.00 11.33 82 THR A CA 1
ATOM 659 C C . THR A 1 81 ? -18.982 6.483 -20.682 1.00 10.64 82 THR A C 1
ATOM 660 O O . THR A 1 81 ? -18.106 5.719 -21.141 1.00 13.87 82 THR A O 1
ATOM 664 N N . VAL A 1 82 ? -18.909 7.086 -19.494 1.00 10.55 83 VAL A N 1
ATOM 665 C CA . VAL A 1 82 ? -17.761 6.878 -18.625 1.00 9.68 83 VAL A CA 1
ATOM 666 C C . VAL A 1 82 ? -18.159 6.445 -17.210 1.00 9.86 83 VAL A C 1
ATOM 667 O O . VAL A 1 82 ? -17.604 5.479 -16.674 1.00 11.60 83 VAL A O 1
ATOM 671 N N . GLY A 1 83 ? -19.101 7.168 -16.594 1.00 9.34 84 GLY A N 1
ATOM 672 C CA . GLY A 1 83 ? -19.365 6.944 -15.186 1.00 8.89 84 GLY A CA 1
ATOM 673 C C . GLY A 1 83 ? -19.952 5.630 -14.816 1.00 7.93 84 GLY A C 1
ATOM 674 O O . GLY A 1 83 ? -19.385 4.826 -14.040 1.00 11.02 84 GLY A O 1
ATOM 675 N N . ALA A 1 84 ? -21.166 5.369 -15.318 1.00 10.64 85 ALA A N 1
ATOM 676 C CA . ALA A 1 84 ? -21.815 4.114 -14.971 1.00 11.11 85 ALA A CA 1
ATOM 677 C C . ALA A 1 84 ? -20.944 2.938 -15.370 1.00 10.95 85 ALA A C 1
ATOM 678 O O . ALA A 1 84 ? -20.880 1.947 -14.646 1.00 13.10 85 ALA A O 1
ATOM 680 N N . ILE A 1 85 ? -20.300 3.069 -16.523 1.00 11.22 86 ILE A N 1
ATOM 681 C CA . ILE A 1 85 ? -19.418 2.011 -17.033 1.00 12.22 86 ILE A CA 1
ATOM 682 C C . ILE A 1 85 ? -18.253 1.758 -16.095 1.00 10.40 86 ILE A C 1
ATOM 683 O O . ILE A 1 85 ? -17.817 0.613 -15.928 1.00 12.16 86 ILE A O 1
ATOM 688 N N . SER A 1 86 ? -17.751 2.786 -15.435 1.00 9.51 87 SER A N 1
ATOM 689 C CA . SER A 1 86 ? -16.622 2.642 -14.514 1.00 9.10 87 SER A CA 1
ATOM 690 C C . SER A 1 86 ? -17.023 1.855 -13.270 1.00 9.10 87 SER A C 1
ATOM 691 O O . SER A 1 86 ? -16.118 1.301 -12.597 1.00 10.42 87 SER A O 1
ATOM 694 N N . LEU A 1 87 ? -18.326 1.800 -12.957 1.00 9.33 88 LEU A N 1
ATOM 695 C CA . LEU A 1 87 ? -18.749 1.074 -11.747 1.00 10.53 88 LEU A CA 1
ATOM 696 C C . LEU A 1 87 ? -18.854 -0.425 -11.961 1.00 10.44 88 LEU A C 1
ATOM 697 O O . LEU A 1 87 ? -18.877 -1.224 -11.012 1.00 12.32 88 LEU A O 1
ATOM 702 N N . LEU A 1 88 ? -18.958 -0.851 -13.236 1.00 12.58 89 LEU A N 1
ATOM 703 C CA . LEU A 1 88 ? -19.169 -2.276 -13.491 1.00 12.49 89 LEU A CA 1
ATOM 704 C C . LEU A 1 88 ? -18.091 -3.222 -12.962 1.00 11.57 89 LEU A C 1
ATOM 705 O O . LEU A 1 88 ? -18.449 -4.266 -12.394 1.00 12.78 89 LEU A O 1
ATOM 710 N N . PRO A 1 89 ? -16.830 -2.917 -13.186 1.00 11.68 90 PRO A N 1
ATOM 711 C CA . PRO A 1 89 ? -15.825 -3.871 -12.736 1.00 14.01 90 PRO A CA 1
ATOM 712 C C . PRO A 1 89 ? -15.786 -4.036 -11.227 1.00 15.29 90 PRO A C 1
ATOM 713 O O . PRO A 1 89 ? -15.200 -5.033 -10.784 1.00 20.50 90 PRO A O 1
ATOM 717 N N . ASP A 1 90 ? -16.355 -3.117 -10.460 1.00 14.64 91 ASP A N 1
ATOM 718 C CA . ASP A 1 90 ? -16.330 -3.213 -9.005 1.00 16.52 91 ASP A CA 1
ATOM 719 C C . ASP A 1 90 ? -17.592 -3.795 -8.404 1.00 13.97 91 ASP A C 1
ATOM 720 O O . ASP A 1 90 ? -17.772 -3.812 -7.183 1.00 19.82 91 ASP A O 1
ATOM 725 N N . ALA A 1 91 ? -18.544 -4.257 -9.188 1.00 12.87 92 ALA A N 1
ATOM 726 C CA . ALA A 1 91 ? -19.870 -4.655 -8.716 1.00 12.73 92 ALA A CA 1
ATOM 727 C C . ALA A 1 91 ? -19.832 -5.828 -7.757 1.00 12.74 92 ALA A C 1
ATOM 728 O O . ALA A 1 91 ? -19.019 -6.750 -7.967 1.00 17.02 92 ALA A O 1
ATOM 730 N N . GLU A 1 92 ? -20.664 -5.852 -6.728 1.00 12.72 93 GLU A N 1
ATOM 731 C CA . GLU A 1 92 ? -20.679 -7.010 -5.823 1.00 12.30 93 GLU A CA 1
ATOM 732 C C . GLU A 1 92 ? -21.454 -8.175 -6.405 1.00 11.43 93 GLU A C 1
ATOM 733 O O . GLU A 1 92 ? -21.177 -9.299 -6.006 1.00 13.00 93 GLU A O 1
ATOM 739 N N . THR A 1 93 ? -22.395 -7.896 -7.311 1.00 11.21 94 THR A N 1
ATOM 740 C CA . THR A 1 93 ? -23.170 -8.977 -7.904 1.00 10.16 94 THR A CA 1
ATOM 741 C C . THR A 1 93 ? -23.258 -8.800 -9.406 1.00 8.53 94 THR A C 1
ATOM 742 O O . THR A 1 93 ? -23.133 -7.684 -9.941 1.00 11.85 94 THR A O 1
ATOM 746 N N . MET A 1 94 ? -23.508 -9.875 -10.126 1.00 9.29 95 MET A N 1
ATOM 747 C CA . MET A 1 94 ? -23.719 -9.766 -11.559 1.00 9.16 95 MET A CA 1
ATOM 748 C C . MET A 1 94 ? -25.014 -8.998 -11.879 1.00 9.23 95 MET A C 1
ATOM 749 O O . MET A 1 94 ? -25.121 -8.342 -12.923 1.00 9.37 95 MET A O 1
ATOM 754 N N . HIS A 1 95 ? -26.032 -9.044 -11.003 1.00 9.29 96 HIS A N 1
ATOM 755 C CA . HIS A 1 95 ? -27.275 -8.318 -11.236 1.00 8.23 96 HIS A CA 1
ATOM 756 C C . HIS A 1 95 ? -27.022 -6.813 -11.162 1.00 8.22 96 HIS A C 1
ATOM 757 O O . HIS A 1 95 ? -27.657 -6.052 -11.921 1.00 8.88 96 HIS A O 1
ATOM 764 N N . GLU A 1 96 ? -26.129 -6.399 -10.280 1.00 8.52 97 GLU A N 1
ATOM 765 C CA . GLU A 1 96 ? -25.707 -4.993 -10.201 1.00 8.16 97 GLU A CA 1
ATOM 766 C C . GLU A 1 96 ? -25.030 -4.542 -11.482 1.00 8.20 97 GLU A C 1
ATOM 767 O O . GLU A 1 96 ? -25.285 -3.427 -11.979 1.00 8.26 97 GLU A O 1
ATOM 773 N N . GLU A 1 97 ? -24.158 -5.416 -12.053 1.00 7.13 98 GLU A N 1
ATOM 774 C CA . GLU A 1 97 ? -23.600 -5.068 -13.352 1.00 7.35 98 GLU A CA 1
ATOM 775 C C . GLU A 1 97 ? -24.705 -4.848 -14.382 1.00 7.11 98 GLU A C 1
ATOM 776 O O . GLU A 1 97 ? -24.630 -3.913 -15.191 1.00 8.72 98 GLU A O 1
ATOM 782 N N . ALA A 1 98 ? -25.718 -5.702 -14.420 1.00 8.45 99 ALA A N 1
ATOM 783 C CA . ALA A 1 98 ? -26.813 -5.523 -15.373 1.00 7.50 99 ALA A CA 1
ATOM 784 C C . ALA A 1 98 ? -27.503 -4.184 -15.172 1.00 8.52 99 ALA A C 1
ATOM 785 O O . ALA A 1 98 ? -27.861 -3.474 -16.121 1.00 8.37 99 ALA A O 1
ATOM 787 N N . VAL A 1 99 ? -27.728 -3.822 -13.922 1.00 8.42 100 VAL A N 1
ATOM 788 C CA . VAL A 1 99 ? -28.332 -2.528 -13.635 1.00 7.89 100 VAL A CA 1
ATOM 789 C C . VAL A 1 99 ? -27.477 -1.400 -14.203 1.00 8.16 100 VAL A C 1
ATOM 790 O O . VAL A 1 99 ? -28.039 -0.487 -14.814 1.00 9.40 100 VAL A O 1
ATOM 794 N N . TYR A 1 100 ? -26.159 -1.460 -14.011 1.00 6.75 101 TYR A N 1
ATOM 795 C CA . TYR A 1 100 ? -25.380 -0.374 -14.580 1.00 7.15 101 TYR A CA 1
ATOM 796 C C . TYR A 1 100 ? -25.469 -0.307 -16.114 1.00 6.60 101 TYR A C 1
ATOM 797 O O . TYR A 1 100 ? -25.315 0.789 -16.648 1.00 8.17 101 TYR A O 1
ATOM 806 N N . THR A 1 101 ? -25.704 -1.415 -16.824 1.00 6.75 102 THR A N 1
ATOM 807 C CA . THR A 1 101 ? -25.887 -1.277 -18.279 1.00 6.67 102 THR A CA 1
ATOM 808 C C . THR A 1 101 ? -27.195 -0.540 -18.560 1.00 8.22 102 THR A C 1
ATOM 809 O O . THR A 1 101 ? -27.248 0.244 -19.513 1.00 8.31 102 THR A O 1
ATOM 813 N N . ASN A 1 102 ? -28.240 -0.759 -17.766 1.00 7.37 103 ASN A N 1
ATOM 814 C CA . ASN A 1 102 ? -29.447 0.062 -17.983 1.00 6.81 103 ASN A CA 1
ATOM 815 C C . ASN A 1 102 ? -29.168 1.526 -17.697 1.00 7.58 103 ASN A C 1
ATOM 816 O O . ASN A 1 102 ? -29.577 2.438 -18.442 1.00 8.78 103 ASN A O 1
ATOM 821 N N . ILE A 1 103 ? -28.493 1.816 -16.577 1.00 7.33 104 ILE A N 1
ATOM 822 C CA . ILE A 1 103 ? -28.239 3.234 -16.244 1.00 7.38 104 ILE A CA 1
ATOM 823 C C . ILE A 1 103 ? -27.436 3.881 -17.341 1.00 6.85 104 ILE A C 1
ATOM 824 O O . ILE A 1 103 ? -27.730 4.999 -17.768 1.00 9.28 104 ILE A O 1
ATOM 829 N N . ALA A 1 104 ? -26.403 3.231 -17.868 1.00 6.87 105 ALA A N 1
ATOM 830 C CA . ALA A 1 104 ? -25.613 3.825 -18.958 1.00 7.78 105 ALA A CA 1
ATOM 831 C C . ALA A 1 104 ? -26.474 4.187 -20.156 1.00 6.35 105 ALA A C 1
ATOM 832 O O . ALA A 1 104 ? -26.389 5.280 -20.730 1.00 8.89 105 ALA A O 1
ATOM 834 N N . PHE A 1 105 ? -27.314 3.233 -20.581 1.00 7.06 106 PHE A N 1
ATOM 835 C CA . PHE A 1 105 ? -28.252 3.501 -21.670 1.00 7.15 106 PHE A CA 1
ATOM 836 C C . PHE A 1 105 ? -29.154 4.673 -21.327 1.00 6.14 106 PHE A C 1
ATOM 837 O O . PHE A 1 105 ? -29.332 5.578 -22.183 1.00 7.93 106 PHE A O 1
ATOM 845 N N . MET A 1 106 ? -29.764 4.668 -20.137 1.00 7.81 107 MET A N 1
ATOM 846 C CA . MET A 1 106 ? -30.734 5.728 -19.885 1.00 7.36 107 MET A CA 1
ATOM 847 C C . MET A 1 106 ? -30.014 7.065 -19.765 1.00 7.18 107 MET A C 1
ATOM 848 O O . MET A 1 106 ? -30.635 8.096 -20.108 1.00 8.30 107 MET A O 1
ATOM 853 N N . GLU A 1 107 ? -28.739 7.104 -19.338 1.00 7.36 108 GLU A N 1
ATOM 854 C CA . GLU A 1 107 ? -28.049 8.419 -19.390 1.00 8.18 108 GLU A CA 1
ATOM 855 C C . GLU A 1 107 ? -27.914 8.915 -20.822 1.00 8.31 108 GLU A C 1
ATOM 856 O O . GLU A 1 107 ? -27.946 10.138 -21.086 1.00 8.52 108 GLU A O 1
ATOM 862 N N . SER A 1 108 ? -27.729 7.987 -21.793 1.00 7.01 109 SER A N 1
ATOM 863 C CA . SER A 1 108 ? -27.735 8.428 -23.196 1.00 7.81 109 SER A CA 1
ATOM 864 C C . SER A 1 108 ? -29.104 8.932 -23.618 1.00 7.23 109 SER A C 1
ATOM 865 O O . SER A 1 108 ? -29.227 9.857 -24.436 1.00 7.58 109 SER A O 1
ATOM 868 N N . VAL A 1 109 ? -30.168 8.304 -23.103 1.00 7.66 110 VAL A N 1
ATOM 869 C CA . VAL A 1 109 ? -31.511 8.809 -23.388 1.00 6.83 110 VAL A CA 1
ATOM 870 C C . VAL A 1 109 ? -31.683 10.225 -22.837 1.00 7.84 110 VAL A C 1
ATOM 871 O O . VAL A 1 109 ? -32.192 11.143 -23.485 1.00 8.77 110 VAL A O 1
ATOM 875 N N . HIS A 1 110 ? -31.244 10.450 -21.588 1.00 6.22 111 HIS A N 1
ATOM 876 C CA . HIS A 1 110 ? -31.316 11.764 -20.977 1.00 6.69 111 HIS A CA 1
ATOM 877 C C . HIS A 1 110 ? -30.566 12.787 -21.824 1.00 8.02 111 HIS A C 1
ATOM 878 O O . HIS A 1 110 ? -31.018 13.881 -22.090 1.00 9.19 111 HIS A O 1
ATOM 885 N N . ALA A 1 111 ? -29.328 12.426 -22.219 1.00 8.33 112 ALA A N 1
ATOM 886 C CA . ALA A 1 111 ? -28.562 13.391 -22.988 1.00 8.07 112 ALA A CA 1
ATOM 887 C C . ALA A 1 111 ? -29.239 13.730 -24.308 1.00 7.22 112 ALA A C 1
ATOM 888 O O . ALA A 1 111 ? -29.270 14.899 -24.723 1.00 9.06 112 ALA A O 1
ATOM 890 N N . LYS A 1 112 ? -29.743 12.707 -25.003 1.00 7.42 113 LYS A N 1
ATOM 891 C CA . LYS A 1 112 ? -30.405 12.936 -26.277 1.00 8.26 113 LYS A CA 1
ATOM 892 C C . LYS A 1 112 ? -31.648 13.806 -26.094 1.00 8.59 113 LYS A C 1
ATOM 893 O O . LYS A 1 112 ? -32.008 14.588 -26.979 1.00 10.47 113 LYS A O 1
ATOM 899 N N . SER A 1 113 ? -32.311 13.693 -24.936 1.00 9.03 114 SER A N 1
ATOM 900 C CA . SER A 1 113 ? -33.539 14.436 -24.672 1.00 9.56 114 SER A CA 1
ATOM 901 C C . SER A 1 113 ? -33.313 15.924 -24.772 1.00 8.39 114 SER A C 1
ATOM 902 O O . SER A 1 113 ? -34.164 16.646 -25.301 1.00 10.00 114 SER A O 1
ATOM 905 N N . TYR A 1 114 ? -32.168 16.391 -24.253 1.00 9.72 115 TYR A N 1
ATOM 906 C CA . TYR A 1 114 ? -31.873 17.827 -24.360 1.00 9.32 115 TYR A CA 1
ATOM 907 C C . TYR A 1 114 ? -31.723 18.247 -25.824 1.00 8.20 115 TYR A C 1
ATOM 908 O O . TYR A 1 114 ? -32.158 19.349 -26.185 1.00 9.37 115 TYR A O 1
ATOM 917 N N . SER A 1 115 ? -31.112 17.402 -26.674 1.00 9.50 116 SER A N 1
ATOM 918 C CA . SER A 1 115 ? -31.074 17.739 -28.100 1.00 9.54 116 SER A CA 1
ATOM 919 C C . SER A 1 115 ? -32.468 17.742 -28.702 1.00 8.43 116 SER A C 1
ATOM 920 O O . SER A 1 115 ? -32.743 18.562 -29.587 1.00 9.65 116 SER A O 1
ATOM 923 N N . ASN A 1 116 ? -33.349 16.843 -28.277 1.00 9.54 117 ASN A N 1
ATOM 924 C CA . ASN A 1 116 ? -34.699 16.860 -28.842 1.00 10.47 117 ASN A CA 1
ATOM 925 C C . ASN A 1 116 ? -35.378 18.199 -28.509 1.00 9.64 117 ASN A C 1
ATOM 926 O O . ASN A 1 116 ? -36.040 18.775 -29.386 1.00 11.93 117 ASN A O 1
ATOM 931 N N . ILE A 1 117 ? -35.208 18.656 -27.273 1.00 8.88 118 ILE A N 1
ATOM 932 C CA . ILE A 1 117 ? -35.768 19.957 -26.849 1.00 8.45 118 ILE A CA 1
ATOM 933 C C . ILE A 1 117 ? -35.155 21.076 -27.673 1.00 9.36 118 ILE A C 1
ATOM 934 O O . ILE A 1 117 ? -35.864 21.930 -28.237 1.00 10.45 118 ILE A O 1
ATOM 939 N N . PHE A 1 118 ? -33.832 21.111 -27.800 1.00 9.19 119 PHE A N 1
ATOM 940 C CA . PHE A 1 118 ? -33.149 22.166 -28.556 1.00 8.07 119 PHE A CA 1
ATOM 941 C C . PHE A 1 118 ? -33.557 22.148 -30.025 1.00 7.92 119 PHE A C 1
ATOM 942 O O . PHE A 1 118 ? -33.812 23.196 -30.613 1.00 10.23 119 PHE A O 1
ATOM 950 N N . MET A 1 119 ? -33.583 20.957 -30.626 1.00 8.44 120 MET A N 1
ATOM 951 C CA . MET A 1 119 ? -33.869 20.901 -32.057 1.00 9.48 120 MET A CA 1
ATOM 952 C C . MET A 1 119 ? -35.294 21.309 -32.350 1.00 11.01 120 MET A C 1
ATOM 953 O O . MET A 1 119 ? -35.623 21.812 -33.433 1.00 14.63 120 MET A O 1
ATOM 958 N N . THR A 1 120 ? -36.173 21.117 -31.392 1.00 11.00 121 THR A N 1
ATOM 959 C CA . THR A 1 120 ? -37.574 21.506 -31.575 1.00 11.93 121 THR A CA 1
ATOM 960 C C . THR A 1 120 ? -37.792 23.006 -31.360 1.00 10.77 121 THR A C 1
ATOM 961 O O . THR A 1 120 ? -38.553 23.646 -32.092 1.00 14.73 121 THR A O 1
ATOM 965 N N . LEU A 1 121 ? -37.153 23.572 -30.342 1.00 11.31 122 LEU A N 1
ATOM 966 C CA . LEU A 1 121 ? -37.436 24.938 -29.892 1.00 10.94 122 LEU A CA 1
ATOM 967 C C . LEU A 1 121 ? -36.422 25.987 -30.306 1.00 10.12 122 LEU A C 1
ATOM 968 O O . LEU A 1 121 ? -36.836 27.106 -30.585 1.00 14.01 122 LEU A O 1
ATOM 973 N N . ALA A 1 122 ? -35.127 25.662 -30.282 1.00 11.36 123 ALA A N 1
ATOM 974 C CA . ALA A 1 122 ? -34.076 26.663 -30.430 1.00 12.43 123 ALA A CA 1
ATOM 975 C C . ALA A 1 122 ? -33.611 26.827 -31.874 1.00 13.02 123 ALA A C 1
ATOM 976 O O . ALA A 1 122 ? -33.840 26.034 -32.765 1.00 17.49 123 ALA A O 1
ATOM 978 N N . SER A 1 123 ? -32.886 27.913 -32.107 1.00 15.51 124 SER A N 1
ATOM 979 C CA . SER A 1 123 ? -32.336 28.128 -33.444 1.00 18.20 124 SER A CA 1
ATOM 980 C C . SER A 1 123 ? -31.002 27.415 -33.612 1.00 18.57 124 SER A C 1
ATOM 981 O O . SER A 1 123 ? -30.287 27.068 -32.677 1.00 15.42 124 SER A O 1
ATOM 984 N N . THR A 1 124 ? -30.595 27.156 -34.840 1.00 22.90 125 THR A N 1
ATOM 985 C CA . THR A 1 124 ? -29.306 26.497 -35.003 1.00 22.40 125 THR A CA 1
ATOM 986 C C . THR A 1 124 ? -28.134 27.286 -34.437 1.00 21.65 125 THR A C 1
ATOM 987 O O . THR A 1 124 ? -27.242 26.621 -33.880 1.00 16.86 125 THR A O 1
ATOM 991 N N . PRO A 1 125 ? -28.063 28.600 -34.540 1.00 20.96 126 PRO A N 1
ATOM 992 C CA . PRO A 1 125 ? -26.927 29.306 -33.910 1.00 18.07 126 PRO A CA 1
ATOM 993 C C . PRO A 1 125 ? -26.963 29.192 -32.393 1.00 13.22 126 PRO A C 1
ATOM 994 O O . PRO A 1 125 ? -25.897 29.075 -31.792 1.00 13.36 126 PRO A O 1
ATOM 998 N N . GLN A 1 126 ? -28.179 29.230 -31.817 1.00 13.08 127 GLN A N 1
ATOM 999 C CA . GLN A 1 126 ? -28.318 29.092 -30.376 1.00 13.72 127 GLN A CA 1
ATOM 1000 C C . GLN A 1 126 ? -27.734 27.770 -29.901 1.00 9.43 127 GLN A C 1
ATOM 1001 O O . GLN A 1 126 ? -27.065 27.691 -28.881 1.00 10.34 127 GLN A O 1
ATOM 1007 N N . ILE A 1 127 ? -28.032 26.732 -30.656 1.00 8.70 128 ILE A N 1
ATOM 1008 C CA . ILE A 1 127 ? -27.504 25.406 -30.275 1.00 9.70 128 ILE A CA 1
ATOM 1009 C C . ILE A 1 127 ? -26.003 25.391 -30.418 1.00 9.04 128 ILE A C 1
ATOM 1010 O O . ILE A 1 127 ? -25.266 24.954 -29.523 1.00 10.07 128 ILE A O 1
ATOM 1015 N N . ASN A 1 128 ? -25.479 25.846 -31.551 1.00 10.60 129 ASN A N 1
ATOM 1016 C CA . ASN A 1 128 ? -24.017 25.848 -31.704 1.00 10.07 129 ASN A CA 1
ATOM 1017 C C . ASN A 1 128 ? -23.339 26.688 -30.636 1.00 8.70 129 ASN A C 1
ATOM 1018 O O . ASN A 1 128 ? -22.310 26.267 -30.078 1.00 11.04 129 ASN A O 1
ATOM 1023 N N . GLU A 1 129 ? -23.901 27.871 -30.375 1.00 10.20 130 GLU A N 1
ATOM 1024 C CA . GLU A 1 129 ? -23.326 28.745 -29.345 1.00 9.54 130 GLU A CA 1
ATOM 1025 C C . GLU A 1 129 ? -23.257 28.007 -28.022 1.00 9.69 130 GLU A C 1
ATOM 1026 O O . GLU A 1 129 ? -22.257 28.142 -27.331 1.00 11.04 130 GLU A O 1
ATOM 1032 N N . ALA A 1 130 ? -24.292 27.253 -27.704 1.00 8.37 131 ALA A N 1
ATOM 1033 C CA . ALA A 1 130 ? -24.349 26.610 -26.385 1.00 8.59 131 ALA A CA 1
ATOM 1034 C C . ALA A 1 130 ? -23.315 25.505 -26.280 1.00 8.17 131 ALA A C 1
ATOM 1035 O O . ALA A 1 130 ? -22.640 25.399 -25.248 1.00 9.60 131 ALA A O 1
ATOM 1037 N N . PHE A 1 131 ? -23.168 24.681 -27.321 1.00 7.79 132 PHE A N 1
ATOM 1038 C CA . PHE A 1 131 ? -22.157 23.623 -27.232 1.00 8.33 132 PHE A CA 1
ATOM 1039 C C . PHE A 1 131 ? -20.770 24.238 -27.207 1.00 8.23 132 PHE A C 1
ATOM 1040 O O . PHE A 1 131 ? -19.922 23.777 -26.420 1.00 8.99 132 PHE A O 1
ATOM 1048 N N . ARG A 1 132 ? -20.485 25.277 -28.029 1.00 9.01 133 ARG A N 1
ATOM 1049 C CA . ARG A 1 132 ? -19.139 25.837 -27.877 1.00 9.41 133 ARG A CA 1
ATOM 1050 C C . ARG A 1 132 ? -18.931 26.448 -26.494 1.00 9.77 133 ARG A C 1
ATOM 1051 O O . ARG A 1 132 ? -17.855 26.349 -25.883 1.00 11.41 133 ARG A O 1
ATOM 1059 N N . TRP A 1 133 ? -19.968 27.115 -25.951 1.00 9.27 134 TRP A N 1
ATOM 1060 C CA . TRP A 1 133 ? -19.862 27.724 -24.624 1.00 9.52 134 TRP A CA 1
ATOM 1061 C C . TRP A 1 133 ? -19.509 26.633 -23.621 1.00 10.14 134 TRP A C 1
ATOM 1062 O O . TRP A 1 133 ? -18.685 26.850 -22.723 1.00 11.09 134 TRP A O 1
ATOM 1073 N N . SER A 1 134 ? -20.130 25.464 -23.742 1.00 8.85 135 SER A N 1
ATOM 1074 C CA . SER A 1 134 ? -19.925 24.441 -22.704 1.00 8.79 135 SER A CA 1
ATOM 1075 C C . SER A 1 134 ? -18.483 23.925 -22.697 1.00 10.45 135 SER A C 1
ATOM 1076 O O . SER A 1 134 ? -17.973 23.502 -21.647 1.00 10.62 135 SER A O 1
ATOM 1079 N N . GLU A 1 135 ? -17.844 23.948 -23.864 1.00 9.17 136 GLU A N 1
ATOM 1080 C CA . GLU A 1 135 ? -16.463 23.458 -24.014 1.00 10.28 136 GLU A CA 1
ATOM 1081 C C . GLU A 1 135 ? -15.486 24.437 -23.392 1.00 11.25 136 GLU A C 1
ATOM 1082 O O . GLU A 1 135 ? -14.377 24.020 -22.994 1.00 15.39 136 GLU A O 1
ATOM 1088 N N . GLU A 1 136 ? -15.855 25.720 -23.265 1.00 11.42 137 GLU A N 1
ATOM 1089 C CA . GLU A 1 136 ? -14.952 26.749 -22.761 1.00 14.94 137 GLU A CA 1
ATOM 1090 C C . GLU A 1 136 ? -15.309 27.244 -21.367 1.00 14.33 137 GLU A C 1
ATOM 1091 O O . GLU A 1 136 ? -14.538 27.955 -20.714 1.00 17.47 137 GLU A O 1
ATOM 1097 N N . ASN A 1 137 ? -16.490 26.883 -20.830 1.00 10.97 138 ASN A N 1
ATOM 1098 C CA . ASN A 1 137 ? -16.852 27.473 -19.526 1.00 10.40 138 ASN A CA 1
ATOM 1099 C C . ASN A 1 137 ? -16.001 26.883 -18.421 1.00 10.79 138 ASN A C 1
ATOM 1100 O O . ASN A 1 137 ? -15.973 25.650 -18.269 1.00 10.64 138 ASN A O 1
ATOM 1105 N N . GLU A 1 138 ? -15.311 27.698 -17.658 1.00 14.20 139 GLU A N 1
ATOM 1106 C CA . GLU A 1 138 ? -14.341 27.136 -16.724 1.00 13.65 139 GLU A CA 1
ATOM 1107 C C . GLU A 1 138 ? -15.018 26.370 -15.592 1.00 11.21 139 GLU A C 1
ATOM 1108 O O . GLU A 1 138 ? -14.439 25.365 -15.186 1.00 12.87 139 GLU A O 1
ATOM 1114 N N . ASN A 1 139 ? -16.166 26.788 -15.061 1.00 12.05 140 ASN A N 1
ATOM 1115 C CA . ASN A 1 139 ? -16.750 26.028 -13.966 1.00 10.92 140 ASN A CA 1
ATOM 1116 C C . ASN A 1 139 ? -17.329 24.713 -14.474 1.00 10.67 140 ASN A C 1
ATOM 1117 O O . ASN A 1 139 ? -17.268 23.724 -13.707 1.00 12.89 140 ASN A O 1
ATOM 1122 N N . LEU A 1 140 ? -17.896 24.708 -15.691 1.00 9.55 141 LEU A N 1
ATOM 1123 C CA . LEU A 1 140 ? -18.476 23.450 -16.185 1.00 9.24 141 LEU A CA 1
ATOM 1124 C C . LEU A 1 140 ? -17.345 22.483 -16.507 1.00 8.87 141 LEU A C 1
ATOM 1125 O O . LEU A 1 140 ? -17.460 21.292 -16.141 1.00 10.27 141 LEU A O 1
ATOM 1130 N N . GLN A 1 141 ? -16.269 22.972 -17.128 1.00 8.92 142 GLN A N 1
ATOM 1131 C CA . GLN A 1 141 ? -15.145 22.060 -17.380 1.00 9.51 142 GLN A CA 1
ATOM 1132 C C . GLN A 1 141 ? -14.500 21.555 -16.099 1.00 9.44 142 GLN A C 1
ATOM 1133 O O . GLN A 1 141 ? -14.084 20.387 -16.018 1.00 10.55 142 GLN A O 1
ATOM 1139 N N . ARG A 1 142 ? -14.405 22.413 -15.081 1.00 10.44 143 ARG A N 1
ATOM 1140 C CA . ARG A 1 142 ? -13.797 21.990 -13.823 1.00 10.13 143 ARG A CA 1
ATOM 1141 C C . ARG A 1 142 ? -14.623 20.910 -13.147 1.00 9.98 143 ARG A C 1
ATOM 1142 O O . ARG A 1 142 ? -14.060 19.889 -12.711 1.00 10.75 143 ARG A O 1
ATOM 1150 N N . LYS A 1 143 ? -15.945 21.096 -13.046 1.00 9.72 144 LYS A N 1
ATOM 1151 C CA . LYS A 1 143 ? -16.750 20.069 -12.340 1.00 10.13 144 LYS A CA 1
ATOM 1152 C C . LYS A 1 143 ? -16.681 18.759 -13.129 1.00 7.92 144 LYS A C 1
ATOM 1153 O O . LYS A 1 143 ? -16.590 17.679 -12.522 1.00 10.89 144 LYS A O 1
ATOM 1159 N N . ALA A 1 144 ? -16.724 18.796 -14.444 1.00 7.90 145 ALA A N 1
ATOM 1160 C CA . ALA A 1 144 ? -16.632 17.585 -15.260 1.00 9.09 145 ALA A CA 1
ATOM 1161 C C . ALA A 1 144 ? -15.339 16.851 -15.017 1.00 8.91 145 ALA A C 1
ATOM 1162 O O . ALA A 1 144 ? -15.295 15.631 -14.843 1.00 10.68 145 ALA A O 1
ATOM 1164 N N . LYS A 1 145 ? -14.240 17.591 -15.077 1.00 8.92 146 LYS A N 1
ATOM 1165 C CA . LYS A 1 145 ? -12.918 16.949 -14.961 1.00 8.81 146 LYS A CA 1
ATOM 1166 C C . LYS A 1 145 ? -12.650 16.466 -13.550 1.00 8.47 146 LYS A C 1
ATOM 1167 O O . LYS A 1 145 ? -11.991 15.429 -13.321 1.00 10.19 146 LYS A O 1
ATOM 1173 N N . ILE A 1 146 ? -13.145 17.151 -12.541 1.00 8.91 147 ILE A N 1
ATOM 1174 C CA . ILE A 1 146 ? -12.978 16.615 -11.175 1.00 8.33 147 ILE A CA 1
ATOM 1175 C C . ILE A 1 146 ? -13.676 15.255 -11.052 1.00 9.28 147 ILE A C 1
ATOM 1176 O O . ILE A 1 146 ? -13.136 14.268 -10.549 1.00 10.29 147 ILE A O 1
ATOM 1181 N N . ILE A 1 147 ? -14.918 15.165 -11.535 1.00 8.62 148 ILE A N 1
ATOM 1182 C CA . ILE A 1 147 ? -15.637 13.876 -11.453 1.00 8.65 148 ILE A CA 1
ATOM 1183 C C . ILE A 1 147 ? -14.964 12.804 -12.288 1.00 9.45 148 ILE A C 1
ATOM 1184 O O . ILE A 1 147 ? -14.781 11.650 -11.836 1.00 9.81 148 ILE A O 1
ATOM 1189 N N . MET A 1 148 ? -14.570 13.182 -13.512 1.00 10.18 149 MET A N 1
ATOM 1190 C CA . MET A 1 148 ? -13.878 12.194 -14.339 1.00 9.90 149 MET A CA 1
ATOM 1191 C C . MET A 1 148 ? -12.563 11.689 -13.767 1.00 9.70 149 MET A C 1
ATOM 1192 O O . MET A 1 148 ? -12.154 10.562 -14.070 1.00 10.04 149 MET A O 1
ATOM 1197 N N . SER A 1 149 ? -11.894 12.516 -12.965 1.00 8.94 150 SER A N 1
ATOM 1198 C CA . SER A 1 149 ? -10.631 12.091 -12.388 1.00 9.08 150 SER A CA 1
ATOM 1199 C C . SER A 1 149 ? -10.888 10.864 -11.516 1.00 8.56 150 SER A C 1
ATOM 1200 O O . SER A 1 149 ? -10.052 9.964 -11.481 1.00 11.25 150 SER A O 1
ATOM 1203 N N . TYR A 1 150 ? -12.028 10.828 -10.813 1.00 8.28 151 TYR A N 1
ATOM 1204 C CA . TYR A 1 150 ? -12.331 9.652 -9.979 1.00 8.83 151 TYR A CA 1
ATOM 1205 C C . TYR A 1 150 ? -12.759 8.459 -10.820 1.00 9.62 151 TYR A C 1
ATOM 1206 O O . TYR A 1 150 ? -12.334 7.321 -10.560 1.00 10.75 151 TYR A O 1
ATOM 1215 N N . TYR A 1 151 ? -13.576 8.657 -11.844 1.00 10.50 152 TYR A N 1
ATOM 1216 C CA . TYR A 1 151 ? -13.932 7.524 -12.738 1.00 11.61 152 TYR A CA 1
ATOM 1217 C C . TYR A 1 151 ? -12.704 6.864 -13.340 1.00 11.55 152 TYR A C 1
ATOM 1218 O O . TYR A 1 151 ? -12.639 5.658 -13.584 1.00 16.29 152 TYR A O 1
ATOM 1227 N N . ASN A 1 152 ? -11.690 7.722 -13.576 1.00 13.14 153 ASN A N 1
ATOM 1228 C CA . ASN A 1 152 ? -10.508 7.202 -14.260 1.00 15.23 153 ASN A CA 1
ATOM 1229 C C . ASN A 1 152 ? -9.463 6.692 -13.305 1.00 14.82 153 ASN A C 1
ATOM 1230 O O . ASN A 1 152 ? -8.438 6.170 -13.742 1.00 19.34 153 ASN A O 1
ATOM 1235 N N . GLY A 1 153 ? -9.718 6.788 -11.998 1.00 14.40 154 GLY A N 1
ATOM 1236 C CA . GLY A 1 153 ? -8.786 6.325 -10.988 1.00 14.61 154 GLY A CA 1
ATOM 1237 C C . GLY A 1 153 ? -9.014 4.879 -10.595 1.00 14.07 154 GLY A C 1
ATOM 1238 O O . GLY A 1 153 ? -9.760 4.140 -11.229 1.00 16.92 154 GLY A O 1
ATOM 1239 N N . ASP A 1 154 ? -8.367 4.477 -9.491 1.00 16.35 155 ASP A N 1
ATOM 1240 C CA . ASP A 1 154 ? -8.394 3.071 -9.136 1.00 18.30 155 ASP A CA 1
ATOM 1241 C C . ASP A 1 154 ? -9.134 2.806 -7.843 1.00 17.31 155 ASP A C 1
ATOM 1242 O O . ASP A 1 154 ? -8.905 1.714 -7.302 1.00 22.13 155 ASP A O 1
ATOM 1247 N N . ASP A 1 155 ? -9.925 3.745 -7.360 1.00 12.35 156 ASP A N 1
ATOM 1248 C CA . ASP A 1 155 ? -10.564 3.566 -6.035 1.00 11.64 156 ASP A CA 1
ATOM 1249 C C . ASP A 1 155 ? -12.036 3.371 -6.266 1.00 10.61 156 ASP A C 1
ATOM 1250 O O . ASP A 1 155 ? -12.760 4.330 -6.598 1.00 12.69 156 ASP A O 1
ATOM 1255 N N . PRO A 1 156 ? -12.520 2.147 -6.156 1.00 12.47 157 PRO A N 1
ATOM 1256 C CA . PRO A 1 156 ? -13.943 1.928 -6.464 1.00 12.21 157 PRO A CA 1
ATOM 1257 C C . PRO A 1 156 ? -14.886 2.786 -5.632 1.00 10.23 157 PRO A C 1
ATOM 1258 O O . PRO A 1 156 ? -15.929 3.220 -6.164 1.00 11.65 157 PRO A O 1
ATOM 1262 N N . LEU A 1 157 ? -14.602 2.996 -4.349 1.00 9.88 158 LEU A N 1
ATOM 1263 C CA . LEU A 1 157 ? -15.544 3.743 -3.510 1.00 8.78 158 LEU A CA 1
ATOM 1264 C C . LEU A 1 157 ? -15.599 5.194 -3.927 1.00 8.07 158 LEU A C 1
ATOM 1265 O O . LEU A 1 157 ? -16.657 5.834 -3.928 1.00 9.13 158 LEU A O 1
ATOM 1270 N N . LYS A 1 158 ? -14.416 5.731 -4.324 1.00 9.56 159 LYS A N 1
ATOM 1271 C CA . LYS A 1 158 ? -14.430 7.144 -4.760 1.00 9.99 159 LYS A CA 1
ATOM 1272 C C . LYS A 1 158 ? -15.231 7.290 -6.049 1.00 7.82 159 LYS A C 1
ATOM 1273 O O . LYS A 1 158 ? -15.852 8.360 -6.232 1.00 10.16 159 LYS A O 1
ATOM 1279 N N . LYS A 1 159 ? -15.221 6.291 -6.920 1.00 8.43 160 LYS A N 1
ATOM 1280 C CA . LYS A 1 159 ? -16.085 6.399 -8.125 1.00 8.62 160 LYS A CA 1
ATOM 1281 C C . LYS A 1 159 ? -17.553 6.537 -7.743 1.00 7.94 160 LYS A C 1
ATOM 1282 O O . LYS A 1 159 ? -18.311 7.260 -8.401 1.00 10.93 160 LYS A O 1
ATOM 1288 N N . LYS A 1 160 ? -17.981 5.797 -6.701 1.00 9.39 161 LYS A N 1
ATOM 1289 C CA . LYS A 1 160 ? -19.388 5.849 -6.290 1.00 8.70 161 LYS A CA 1
ATOM 1290 C C . LYS A 1 160 ? -19.677 7.172 -5.592 1.00 8.33 161 LYS A C 1
ATOM 1291 O O . LYS A 1 160 ? -20.772 7.708 -5.791 1.00 9.51 161 LYS A O 1
ATOM 1297 N N . VAL A 1 161 ? -18.760 7.711 -4.799 1.00 8.00 162 VAL A N 1
ATOM 1298 C CA . VAL A 1 161 ? -18.987 9.060 -4.271 1.00 7.87 162 VAL A CA 1
ATOM 1299 C C . VAL A 1 161 ? -19.146 10.052 -5.414 1.00 8.69 162 VAL A C 1
ATOM 1300 O O . VAL A 1 161 ? -20.086 10.841 -5.421 1.00 9.27 162 VAL A O 1
ATOM 1304 N N . ALA A 1 162 ? -18.206 10.019 -6.370 1.00 9.13 163 ALA A N 1
ATOM 1305 C CA . ALA A 1 162 ? -18.222 10.985 -7.475 1.00 9.41 163 ALA A CA 1
ATOM 1306 C C . ALA A 1 162 ? -19.547 10.886 -8.219 1.00 8.69 163 ALA A C 1
ATOM 1307 O O . ALA A 1 162 ? -20.208 11.873 -8.552 1.00 9.88 163 ALA A O 1
ATOM 1309 N N . SER A 1 163 ? -19.962 9.657 -8.486 1.00 8.25 164 SER A N 1
ATOM 1310 C CA . SER A 1 163 ? -21.209 9.429 -9.235 1.00 8.91 164 SER A CA 1
ATOM 1311 C C . SER A 1 163 ? -22.409 9.987 -8.485 1.00 8.10 164 SER A C 1
ATOM 1312 O O . SER A 1 163 ? -23.261 10.653 -9.054 1.00 11.62 164 SER A O 1
ATOM 1315 N N . THR A 1 164 ? -22.510 9.745 -7.164 1.00 9.60 165 THR A N 1
ATOM 1316 C CA . THR A 1 164 ? -23.635 10.189 -6.380 1.00 10.09 165 THR A CA 1
ATOM 1317 C C . THR A 1 164 ? -23.598 11.705 -6.264 1.00 10.06 165 THR A C 1
ATOM 1318 O O . THR A 1 164 ? -24.663 12.350 -6.283 1.00 11.42 165 THR A O 1
ATOM 1322 N N . LEU A 1 165 ? -22.402 12.305 -6.175 1.00 10.10 166 LEU A N 1
ATOM 1323 C CA . LEU A 1 165 ? -22.409 13.783 -6.129 1.00 9.67 166 LEU A CA 1
ATOM 1324 C C . LEU A 1 165 ? -22.813 14.315 -7.508 1.00 10.46 166 LEU A C 1
ATOM 1325 O O . LEU A 1 165 ? -23.542 15.336 -7.594 1.00 11.48 166 LEU A O 1
ATOM 1330 N N . LEU A 1 166 ? -22.408 13.651 -8.578 1.00 10.02 167 LEU A N 1
ATOM 1331 C CA . LEU A 1 166 ? -22.826 14.113 -9.900 1.00 9.58 167 LEU A CA 1
ATOM 1332 C C . LEU A 1 166 ? -24.339 14.046 -9.987 1.00 10.37 167 LEU A C 1
ATOM 1333 O O . LEU A 1 166 ? -24.942 14.995 -10.496 1.00 13.73 167 LEU A O 1
ATOM 1338 N N . GLU A 1 167 ? -24.919 12.921 -9.586 1.00 10.89 168 GLU A N 1
ATOM 1339 C CA . GLU A 1 167 ? -26.341 12.726 -9.807 1.00 11.62 168 GLU A CA 1
ATOM 1340 C C . GLU A 1 167 ? -27.175 13.549 -8.847 1.00 13.23 168 GLU A C 1
ATOM 1341 O O . GLU A 1 167 ? -28.073 14.306 -9.264 1.00 14.33 168 GLU A O 1
ATOM 1347 N N . SER A 1 168 ? -26.903 13.382 -7.565 1.00 8.04 169 SER A N 1
ATOM 1348 C CA . SER A 1 168 ? -27.771 13.916 -6.522 1.00 7.96 169 SER A CA 1
ATOM 1349 C C . SER A 1 168 ? -27.526 15.396 -6.230 1.00 9.23 169 SER A C 1
ATOM 1350 O O . SER A 1 168 ? -28.398 16.074 -5.688 1.00 10.65 169 SER A O 1
ATOM 1353 N N . PHE A 1 169 ? -26.343 15.888 -6.595 1.00 9.10 170 PHE A N 1
ATOM 1354 C CA . PHE A 1 169 ? -26.034 17.295 -6.352 1.00 8.69 170 PHE A CA 1
ATOM 1355 C C . PHE A 1 169 ? -25.929 18.065 -7.654 1.00 8.53 170 PHE A C 1
ATOM 1356 O O . PHE A 1 169 ? -26.665 19.012 -7.945 1.00 9.87 170 PHE A O 1
ATOM 1364 N N . LEU A 1 170 ? -25.001 17.701 -8.544 1.00 8.81 171 LEU A N 1
ATOM 1365 C CA . LEU A 1 170 ? -24.804 18.526 -9.752 1.00 11.04 171 LEU A CA 1
ATOM 1366 C C . LEU A 1 170 ? -25.991 18.506 -10.705 1.00 12.39 171 LEU A C 1
ATOM 1367 O O . LEU A 1 170 ? -26.489 19.548 -11.149 1.00 14.72 171 LEU A O 1
ATOM 1372 N N . PHE A 1 171 ? -26.464 17.314 -11.054 1.00 10.34 172 PHE A N 1
ATOM 1373 C CA . PHE A 1 171 ? -27.555 17.161 -12.021 1.00 13.37 172 PHE A CA 1
ATOM 1374 C C . PHE A 1 171 ? -28.844 17.680 -11.429 1.00 13.54 172 PHE A C 1
ATOM 1375 O O . PHE A 1 171 ? -29.591 18.437 -12.055 1.00 13.93 172 PHE A O 1
ATOM 1383 N N . TYR A 1 172 ? -29.141 17.277 -10.184 1.00 12.98 173 TYR A N 1
ATOM 1384 C CA . TYR A 1 172 ? -30.406 17.697 -9.586 1.00 11.66 173 TYR A CA 1
ATOM 1385 C C . TYR A 1 172 ? -30.556 19.223 -9.509 1.00 10.72 173 TYR A C 1
ATOM 1386 O O . TYR A 1 172 ? -31.648 19.779 -9.653 1.00 12.90 173 TYR A O 1
ATOM 1395 N N . SER A 1 173 ? -29.402 19.869 -9.278 1.00 11.62 174 SER A N 1
ATOM 1396 C CA . SER A 1 173 ? -29.479 21.334 -9.150 1.00 8.91 174 SER A CA 1
ATOM 1397 C C . SER A 1 173 ? -29.867 21.932 -10.484 1.00 9.84 174 SER A C 1
ATOM 1398 O O . SER A 1 173 ? -30.478 23.002 -10.482 1.00 13.00 174 SER A O 1
ATOM 1401 N N . GLY A 1 174 ? -29.560 21.277 -11.608 1.00 11.40 175 GLY A N 1
ATOM 1402 C CA . GLY A 1 174 ? -29.950 21.797 -12.911 1.00 12.33 175 GLY A CA 1
ATOM 1403 C C . GLY A 1 174 ? -31.436 21.725 -13.155 1.00 11.42 175 GLY A C 1
ATOM 1404 O O . GLY A 1 174 ? -31.950 22.369 -14.081 1.00 14.29 175 GLY A O 1
ATOM 1405 N N . PHE A 1 175 ? -32.175 20.963 -12.342 1.00 12.68 176 PHE A N 1
ATOM 1406 C CA . PHE A 1 175 ? -33.605 20.865 -12.526 1.00 12.45 176 PHE A CA 1
ATOM 1407 C C . PHE A 1 175 ? -34.319 22.138 -12.077 1.00 11.80 176 PHE A C 1
ATOM 1408 O O . PHE A 1 175 ? -35.531 22.249 -12.329 1.00 11.90 176 PHE A O 1
ATOM 1416 N N . TYR A 1 176 ? -33.610 23.071 -11.428 1.00 11.01 177 TYR A N 1
ATOM 1417 C CA . TYR A 1 176 ? -34.306 24.264 -10.971 1.00 9.76 177 TYR A CA 1
ATOM 1418 C C . TYR A 1 176 ? -34.992 24.969 -12.149 1.00 9.61 177 TYR A C 1
ATOM 1419 O O . TYR A 1 176 ? -36.155 25.376 -12.054 1.00 11.34 177 TYR A O 1
ATOM 1428 N N . LEU A 1 177 ? -34.235 25.235 -13.215 1.00 10.55 178 LEU A N 1
ATOM 1429 C CA . LEU A 1 177 ? -34.758 26.108 -14.272 1.00 9.40 178 LEU A CA 1
ATOM 1430 C C . LEU A 1 177 ? -36.006 25.517 -14.882 1.00 9.44 178 LEU A C 1
ATOM 1431 O O . LEU A 1 177 ? -37.021 26.212 -14.987 1.00 10.47 178 LEU A O 1
ATOM 1436 N N . PRO A 1 178 ? -36.034 24.269 -15.324 1.00 10.58 179 PRO A N 1
ATOM 1437 C CA . PRO A 1 178 ? -37.302 23.791 -15.929 1.00 10.45 179 PRO A CA 1
ATOM 1438 C C . PRO A 1 178 ? -38.449 23.769 -14.941 1.00 11.90 179 PRO A C 1
ATOM 1439 O O . PRO A 1 178 ? -39.620 23.986 -15.272 1.00 12.31 179 PRO A O 1
ATOM 1443 N N . MET A 1 179 ? -38.185 23.489 -13.673 1.00 13.18 180 MET A N 1
ATOM 1444 C CA . MET A 1 179 ? -39.267 23.474 -12.677 1.00 13.99 180 MET A CA 1
ATOM 1445 C C . MET A 1 179 ? -39.779 24.882 -12.428 1.00 11.76 180 MET A C 1
ATOM 1446 O O . MET A 1 179 ? -41.009 25.081 -12.313 1.00 14.64 180 MET A O 1
ATOM 1451 N N . TYR A 1 180 ? -38.893 25.876 -12.400 1.00 12.79 181 TYR A N 1
ATOM 1452 C CA . TYR A 1 180 ? -39.344 27.267 -12.201 1.00 11.28 181 TYR A CA 1
ATOM 1453 C C . TYR A 1 180 ? -40.240 27.652 -13.369 1.00 11.92 181 TYR A C 1
ATOM 1454 O O . TYR A 1 180 ? -41.339 28.173 -13.202 1.00 14.23 181 TYR A O 1
ATOM 1463 N N . LEU A 1 181 ? -39.703 27.441 -14.577 1.00 12.79 182 LEU A N 1
ATOM 1464 C CA . LEU A 1 181 ? -40.477 27.863 -15.743 1.00 11.12 182 LEU A CA 1
ATOM 1465 C C . LEU A 1 181 ? -41.845 27.200 -15.769 1.00 11.21 182 LEU A C 1
ATOM 1466 O O . LEU A 1 181 ? -42.881 27.847 -16.030 1.00 13.57 182 LEU A O 1
ATOM 1471 N N . SER A 1 182 ? -41.863 25.905 -15.474 1.00 13.16 183 SER A N 1
ATOM 1472 C CA . SER A 1 182 ? -43.133 25.159 -15.478 1.00 14.59 183 SER A CA 1
ATOM 1473 C C . SER A 1 182 ? -44.120 25.669 -14.447 1.00 14.66 183 SER A C 1
ATOM 1474 O O . SER A 1 182 ? -45.310 25.691 -14.741 1.00 16.99 183 SER A O 1
ATOM 1477 N N . SER A 1 183 ? -43.627 26.064 -13.267 1.00 16.84 184 SER A N 1
ATOM 1478 C CA . SER A 1 183 ? -44.436 26.663 -12.205 1.00 15.22 184 SER A CA 1
ATOM 1479 C C . SER A 1 183 ? -45.001 28.016 -12.646 1.00 19.42 184 SER A C 1
ATOM 1480 O O . SER A 1 183 ? -45.952 28.453 -12.019 1.00 23.45 184 SER A O 1
ATOM 1483 N N . ARG A 1 184 ? -44.449 28.647 -13.669 1.00 17.63 185 ARG A N 1
ATOM 1484 C CA . ARG A 1 184 ? -44.893 29.893 -14.281 1.00 16.60 185 ARG A CA 1
ATOM 1485 C C . ARG A 1 184 ? -45.589 29.599 -15.613 1.00 18.73 185 ARG A C 1
ATOM 1486 O O . ARG A 1 184 ? -45.778 30.537 -16.419 1.00 16.99 185 ARG A O 1
ATOM 1494 N N . ALA A 1 185 ? -45.955 28.350 -15.867 1.00 15.87 186 ALA A N 1
ATOM 1495 C CA . ALA A 1 185 ? -46.695 27.840 -17.026 1.00 16.97 186 ALA A CA 1
ATOM 1496 C C . ALA A 1 185 ? -45.921 27.932 -18.342 1.00 15.50 186 ALA A C 1
ATOM 1497 O O . ALA A 1 185 ? -46.573 27.978 -19.391 1.00 19.58 186 ALA A O 1
ATOM 1499 N N . LYS A 1 186 ? -44.590 27.952 -18.278 1.00 14.61 187 LYS A N 1
ATOM 1500 C CA . LYS A 1 186 ? -43.732 28.054 -19.457 1.00 12.11 187 LYS A CA 1
ATOM 1501 C C . LYS A 1 186 ? -43.005 26.740 -19.689 1.00 11.43 187 LYS A C 1
ATOM 1502 O O . LYS A 1 186 ? -42.600 26.092 -18.720 1.00 13.96 187 LYS A O 1
ATOM 1508 N N . LEU A 1 187 ? -42.834 26.341 -20.953 1.00 12.37 188 LEU A N 1
ATOM 1509 C CA . LEU A 1 187 ? -42.181 25.071 -21.317 1.00 11.49 188 LEU A CA 1
ATOM 1510 C C . LEU A 1 187 ? -42.712 23.903 -20.504 1.00 12.65 188 LEU A C 1
ATOM 1511 O O . LEU A 1 187 ? -41.934 23.094 -19.974 1.00 12.02 188 LEU A O 1
ATOM 1516 N N . THR A 1 188 ? -44.040 23.799 -20.424 1.00 11.90 189 THR A N 1
ATOM 1517 C CA . THR A 1 188 ? -44.594 22.737 -19.572 1.00 11.42 189 THR A CA 1
ATOM 1518 C C . THR A 1 188 ? -44.414 21.351 -20.186 1.00 13.26 189 THR A C 1
ATOM 1519 O O . THR A 1 188 ? -44.288 20.387 -19.437 1.00 16.40 189 THR A O 1
ATOM 1523 N N . ASN A 1 189 ? -44.393 21.206 -21.512 1.00 13.54 190 ASN A N 1
ATOM 1524 C CA . ASN A 1 189 ? -44.142 19.877 -22.091 1.00 12.03 190 ASN A CA 1
ATOM 1525 C C . ASN A 1 189 ? -42.679 19.488 -21.878 1.00 11.41 190 ASN A C 1
ATOM 1526 O O . ASN A 1 189 ? -42.392 18.329 -21.585 1.00 14.30 190 ASN A O 1
ATOM 1531 N N . THR A 1 190 ? -41.762 20.429 -22.039 1.00 11.51 191 THR A N 1
ATOM 1532 C CA . THR A 1 190 ? -40.348 20.203 -21.729 1.00 11.57 191 THR A CA 1
ATOM 1533 C C . THR A 1 190 ? -40.183 19.720 -20.303 1.00 10.38 191 THR A C 1
ATOM 1534 O O . THR A 1 190 ? -39.411 18.773 -20.025 1.00 13.06 191 THR A O 1
ATOM 1538 N N . ALA A 1 191 ? -40.909 20.350 -19.362 1.00 12.14 192 ALA A N 1
ATOM 1539 C CA . ALA A 1 191 ? -40.882 19.894 -17.956 1.00 15.48 192 ALA A CA 1
ATOM 1540 C C . ALA A 1 191 ? -41.376 18.453 -17.801 1.00 13.41 192 ALA A C 1
ATOM 1541 O O . ALA A 1 191 ? -40.967 17.742 -16.883 1.00 13.67 192 ALA A O 1
ATOM 1543 N N . ASP A 1 192 ? -42.246 17.950 -18.662 1.00 12.90 193 ASP A N 1
ATOM 1544 C CA . ASP A 1 192 ? -42.586 16.524 -18.539 1.00 13.07 193 ASP A CA 1
ATOM 1545 C C . ASP A 1 192 ? -41.426 15.615 -18.919 1.00 11.79 193 ASP A C 1
ATOM 1546 O O . ASP A 1 192 ? -41.282 14.536 -18.307 1.00 14.60 193 ASP A O 1
ATOM 1551 N N . ILE A 1 193 ? -40.581 15.986 -19.888 1.00 10.14 194 ILE A N 1
ATOM 1552 C CA . ILE A 1 193 ? -39.355 15.239 -20.145 1.00 10.48 194 ILE A CA 1
ATOM 1553 C C . ILE A 1 193 ? -38.484 15.293 -18.900 1.00 9.35 194 ILE A C 1
ATOM 1554 O O . ILE A 1 193 ? -37.931 14.294 -18.427 1.00 11.88 194 ILE A O 1
ATOM 1559 N N . ILE A 1 194 ? -38.341 16.506 -18.350 1.00 11.62 195 ILE A N 1
ATOM 1560 C CA . ILE A 1 194 ? -37.476 16.593 -17.168 1.00 12.35 195 ILE A CA 1
ATOM 1561 C C . ILE A 1 194 ? -37.997 15.749 -16.011 1.00 12.43 195 ILE A C 1
ATOM 1562 O O . ILE A 1 194 ? -37.184 15.156 -15.279 1.00 12.17 195 ILE A O 1
ATOM 1567 N N . ARG A 1 195 ? -39.328 15.671 -15.834 1.00 11.29 196 ARG A N 1
ATOM 1568 C CA . ARG A 1 195 ? -39.834 14.802 -14.758 1.00 11.40 196 ARG A CA 1
ATOM 1569 C C . ARG A 1 195 ? -39.502 13.339 -14.999 1.00 9.67 196 ARG A C 1
ATOM 1570 O O . ARG A 1 195 ? -39.320 12.595 -14.032 1.00 11.33 196 ARG A O 1
ATOM 1578 N N . LEU A 1 196 ? -39.437 12.895 -16.256 1.00 10.37 197 LEU A N 1
ATOM 1579 C CA . LEU A 1 196 ? -39.031 11.492 -16.503 1.00 9.12 197 LEU A CA 1
ATOM 1580 C C . LEU A 1 196 ? -37.563 11.324 -16.137 1.00 9.04 197 LEU A C 1
ATOM 1581 O O . LEU A 1 196 ? -37.139 10.277 -15.611 1.00 10.53 197 LEU A O 1
ATOM 1586 N N . ILE A 1 197 ? -36.764 12.346 -16.427 1.00 9.07 198 ILE A N 1
ATOM 1587 C CA . ILE A 1 197 ? -35.335 12.278 -16.012 1.00 8.30 198 ILE A CA 1
ATOM 1588 C C . ILE A 1 197 ? -35.176 12.233 -14.517 1.00 10.72 198 ILE A C 1
ATOM 1589 O O . ILE A 1 197 ? -34.375 11.442 -13.992 1.00 10.88 198 ILE A O 1
ATOM 1594 N N . ILE A 1 198 ? -35.941 13.066 -13.814 1.00 10.12 199 ILE A N 1
ATOM 1595 C CA . ILE A 1 198 ? -35.887 13.055 -12.353 1.00 10.27 199 ILE A CA 1
ATOM 1596 C C . ILE A 1 198 ? -36.308 11.697 -11.816 1.00 9.41 199 ILE A C 1
ATOM 1597 O O . ILE A 1 198 ? -35.729 11.190 -10.833 1.00 12.95 199 ILE A O 1
ATOM 1602 N N . ARG A 1 199 ? -37.310 11.073 -12.424 1.00 11.64 200 ARG A N 1
ATOM 1603 C CA . ARG A 1 199 ? -37.777 9.749 -11.942 1.00 11.00 200 ARG A CA 1
ATOM 1604 C C . ARG A 1 199 ? -36.645 8.736 -11.984 1.00 12.89 200 ARG A C 1
ATOM 1605 O O . ARG A 1 199 ? -36.509 7.846 -11.135 1.00 15.07 200 ARG A O 1
ATOM 1613 N N . ASP A 1 200 ? -35.766 8.858 -12.984 1.00 10.90 201 ASP A N 1
ATOM 1614 C CA . ASP A 1 200 ? -34.581 7.995 -13.078 1.00 10.12 201 ASP A CA 1
ATOM 1615 C C . ASP A 1 200 ? -33.464 8.447 -12.134 1.00 9.40 201 ASP A C 1
ATOM 1616 O O . ASP A 1 200 ? -32.893 7.616 -11.392 1.00 11.99 201 ASP A O 1
ATOM 1621 N N . GLU A 1 201 ? -33.116 9.746 -12.142 1.00 10.33 202 GLU A N 1
ATOM 1622 C CA . GLU A 1 201 ? -31.992 10.199 -11.332 1.00 11.24 202 GLU A CA 1
ATOM 1623 C C . GLU A 1 201 ? -32.195 9.914 -9.835 1.00 11.64 202 GLU A C 1
ATOM 1624 O O . GLU A 1 201 ? -31.241 9.631 -9.114 1.00 12.58 202 GLU A O 1
ATOM 1630 N N . SER A 1 202 ? -33.456 10.011 -9.392 1.00 11.53 203 SER A N 1
ATOM 1631 C CA . SER A 1 202 ? -33.765 9.749 -8.000 1.00 12.79 203 SER A CA 1
ATOM 1632 C C . SER A 1 202 ? -33.338 8.336 -7.618 1.00 12.12 203 SER A C 1
ATOM 1633 O O . SER A 1 202 ? -32.734 8.117 -6.550 1.00 14.65 203 SER A O 1
ATOM 1636 N N . VAL A 1 203 ? -33.658 7.360 -8.461 1.00 10.14 204 VAL A N 1
ATOM 1637 C CA . VAL A 1 203 ? -33.253 5.965 -8.245 1.00 9.53 204 VAL A CA 1
ATOM 1638 C C . VAL A 1 203 ? -31.757 5.748 -8.400 1.00 8.95 204 VAL A C 1
ATOM 1639 O O . VAL A 1 203 ? -31.158 5.030 -7.595 1.00 9.81 204 VAL A O 1
ATOM 1643 N N . HIS A 1 204 ? -31.132 6.340 -9.429 1.00 9.27 205 HIS A N 1
ATOM 1644 C CA . HIS A 1 204 ? -29.685 6.166 -9.632 1.00 8.90 205 HIS A CA 1
ATOM 1645 C C . HIS A 1 204 ? -28.907 6.574 -8.377 1.00 9.43 205 HIS A C 1
ATOM 1646 O O . HIS A 1 204 ? -28.016 5.873 -7.894 1.00 10.81 205 HIS A O 1
ATOM 1653 N N . GLY A 1 205 ? -29.224 7.770 -7.841 1.00 11.54 206 GLY A N 1
ATOM 1654 C CA . GLY A 1 205 ? -28.410 8.237 -6.721 1.00 11.78 206 GLY A CA 1
ATOM 1655 C C . GLY A 1 205 ? -28.680 7.425 -5.451 1.00 9.99 206 GLY A C 1
ATOM 1656 O O . GLY A 1 205 ? -27.762 7.144 -4.672 1.00 12.07 206 GLY A O 1
ATOM 1657 N N . TYR A 1 206 ? -29.926 7.014 -5.259 1.00 9.23 207 TYR A N 1
ATOM 1658 C CA . TYR A 1 206 ? -30.230 6.113 -4.141 1.00 9.55 207 TYR A CA 1
ATOM 1659 C C . TYR A 1 206 ? -29.434 4.825 -4.245 1.00 7.52 207 TYR A C 1
ATOM 1660 O O . TYR A 1 206 ? -28.863 4.327 -3.265 1.00 8.82 207 TYR A O 1
ATOM 1669 N N . TYR A 1 207 ? -29.414 4.231 -5.437 1.00 8.42 208 TYR A N 1
ATOM 1670 C CA . TYR A 1 207 ? -28.857 2.890 -5.570 1.00 7.92 208 TYR A CA 1
ATOM 1671 C C . TYR A 1 207 ? -27.348 2.933 -5.496 1.00 8.32 208 TYR A C 1
ATOM 1672 O O . TYR A 1 207 ? -26.739 2.110 -4.814 1.00 9.29 208 TYR A O 1
ATOM 1681 N N . ILE A 1 208 ? -26.709 3.843 -6.234 1.00 7.82 209 ILE A N 1
ATOM 1682 C CA . ILE A 1 208 ? -25.238 3.855 -6.173 1.00 8.14 209 ILE A CA 1
ATOM 1683 C C . ILE A 1 208 ? -24.797 4.285 -4.786 1.00 7.90 209 ILE A C 1
ATOM 1684 O O . ILE A 1 208 ? -23.814 3.746 -4.267 1.00 9.95 209 ILE A O 1
ATOM 1689 N N . GLY A 1 209 ? -25.531 5.210 -4.154 1.00 9.03 210 GLY A N 1
ATOM 1690 C CA . GLY A 1 209 ? -25.240 5.550 -2.764 1.00 9.02 210 GLY A CA 1
ATOM 1691 C C . GLY A 1 209 ? -25.361 4.380 -1.796 1.00 8.82 210 GLY A C 1
ATOM 1692 O O . GLY A 1 209 ? -24.555 4.225 -0.858 1.00 9.80 210 GLY A O 1
ATOM 1693 N N . TYR A 1 210 ? -26.374 3.555 -2.014 1.00 9.39 211 TYR A N 1
ATOM 1694 C CA . TYR A 1 210 ? -26.589 2.318 -1.257 1.00 8.96 211 TYR A CA 1
ATOM 1695 C C . TYR A 1 210 ? -25.381 1.401 -1.375 1.00 9.21 211 TYR A C 1
ATOM 1696 O O . TYR A 1 210 ? -24.889 0.862 -0.380 1.00 9.80 211 TYR A O 1
ATOM 1705 N N . LYS A 1 211 ? -24.939 1.179 -2.610 1.00 8.93 212 LYS A N 1
ATOM 1706 C CA . LYS A 1 211 ? -23.756 0.353 -2.833 1.00 8.87 212 LYS A CA 1
ATOM 1707 C C . LYS A 1 211 ? -22.527 0.971 -2.188 1.00 9.48 212 LYS A C 1
ATOM 1708 O O . LYS A 1 211 ? -21.696 0.251 -1.643 1.00 10.60 212 LYS A O 1
ATOM 1714 N N . TYR A 1 212 ? -22.391 2.301 -2.208 1.00 9.16 213 TYR A N 1
ATOM 1715 C CA . TYR A 1 212 ? -21.281 2.912 -1.494 1.00 8.14 213 TYR A CA 1
ATOM 1716 C C . TYR A 1 212 ? -21.382 2.598 -0.009 1.00 8.46 213 TYR A C 1
ATOM 1717 O O . TYR A 1 212 ? -20.370 2.197 0.610 1.00 10.89 213 TYR A O 1
ATOM 1726 N N . GLN A 1 213 ? -22.578 2.802 0.562 1.00 8.55 214 GLN A N 1
ATOM 1727 C CA . GLN A 1 213 ? -22.707 2.567 2.014 1.00 11.05 214 GLN A CA 1
ATOM 1728 C C . GLN A 1 213 ? -22.342 1.134 2.360 1.00 11.57 214 GLN A C 1
ATOM 1729 O O . GLN A 1 213 ? -21.683 0.886 3.366 1.00 12.95 214 GLN A O 1
ATOM 1735 N N . GLN A 1 214 ? -22.783 0.178 1.524 1.00 11.05 215 GLN A N 1
ATOM 1736 C CA . GLN A 1 214 ? -22.468 -1.224 1.809 1.00 11.20 215 GLN A CA 1
ATOM 1737 C C . GLN A 1 214 ? -20.969 -1.475 1.758 1.00 12.52 215 GLN A C 1
ATOM 1738 O O . GLN A 1 214 ? -20.452 -2.241 2.563 1.00 15.19 215 GLN A O 1
ATOM 1744 N N . GLY A 1 215 ? -20.286 -0.829 0.795 1.00 13.00 216 GLY A N 1
ATOM 1745 C CA . GLY A 1 215 ? -18.844 -1.000 0.704 1.00 12.73 216 GLY A CA 1
ATOM 1746 C C . GLY A 1 215 ? -18.061 -0.347 1.826 1.00 13.53 216 GLY A C 1
ATOM 1747 O O . GLY A 1 215 ? -17.088 -0.889 2.361 1.00 14.15 216 GLY A O 1
ATOM 1748 N N . VAL A 1 216 ? -18.419 0.861 2.245 1.00 11.63 217 VAL A N 1
ATOM 1749 C CA . VAL A 1 216 ? -17.607 1.488 3.282 1.00 14.87 217 VAL A CA 1
ATOM 1750 C C . VAL A 1 216 ? -17.860 0.865 4.640 1.00 15.77 217 VAL A C 1
ATOM 1751 O O . VAL A 1 216 ? -17.010 0.855 5.525 1.00 18.69 217 VAL A O 1
ATOM 1755 N N . LYS A 1 217 ? -19.025 0.264 4.829 1.00 13.95 218 LYS A N 1
ATOM 1756 C CA . LYS A 1 217 ? -19.279 -0.477 6.048 1.00 18.03 218 LYS A CA 1
ATOM 1757 C C . LYS A 1 217 ? -18.335 -1.650 6.241 1.00 17.16 218 LYS A C 1
ATOM 1758 O O . LYS A 1 217 ? -18.199 -2.150 7.352 1.00 20.82 218 LYS A O 1
ATOM 1764 N N . LYS A 1 218 ? -17.738 -2.105 5.164 1.00 14.85 219 LYS A N 1
ATOM 1765 C CA . LYS A 1 218 ? -16.886 -3.290 5.318 1.00 18.27 219 LYS A CA 1
ATOM 1766 C C . LYS A 1 218 ? -15.487 -2.937 5.816 1.00 17.06 219 LYS A C 1
ATOM 1767 O O . LYS A 1 218 ? -14.652 -3.821 5.997 1.00 22.21 219 LYS A O 1
ATOM 1773 N N . LEU A 1 219 ? -15.239 -1.647 6.035 1.00 19.09 220 LEU A N 1
ATOM 1774 C CA . LEU A 1 219 ? -13.936 -1.087 6.340 1.00 17.62 220 LEU A CA 1
ATOM 1775 C C . LEU A 1 219 ? -13.821 -0.762 7.820 1.00 18.24 220 LEU A C 1
ATOM 1776 O O . LEU A 1 219 ? -14.837 -0.682 8.511 1.00 19.71 220 LEU A O 1
ATOM 1781 N N . SER A 1 220 ? -12.583 -0.580 8.265 1.00 18.73 221 SER A N 1
ATOM 1782 C CA . SER A 1 220 ? -12.364 -0.241 9.660 1.00 19.81 221 SER A CA 1
ATOM 1783 C C . SER A 1 220 ? -12.915 1.151 9.945 1.00 19.57 221 SER A C 1
ATOM 1784 O O . SER A 1 220 ? -13.156 1.934 9.026 1.00 19.78 221 SER A O 1
ATOM 1787 N N . GLU A 1 221 ? -13.042 1.470 11.229 1.00 19.64 222 GLU A N 1
ATOM 1788 C CA . GLU A 1 221 ? -13.489 2.809 11.593 1.00 23.35 222 GLU A CA 1
ATOM 1789 C C . GLU A 1 221 ? -12.600 3.906 11.037 1.00 20.54 222 GLU A C 1
ATOM 1790 O O . GLU A 1 221 ? -13.081 4.934 10.582 1.00 22.25 222 GLU A O 1
ATOM 1796 N N . ALA A 1 222 ? -11.288 3.665 11.103 1.00 23.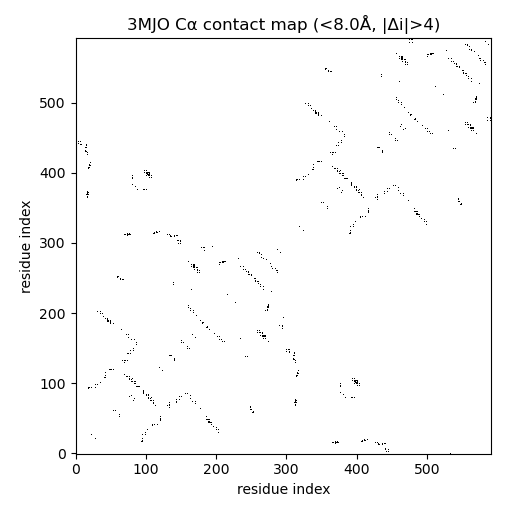64 223 ALA A N 1
ATOM 1797 C CA . ALA A 1 222 ? -10.316 4.646 10.641 1.00 22.60 223 ALA A CA 1
ATOM 1798 C C . ALA A 1 222 ? -10.524 4.914 9.156 1.00 20.69 223 ALA A C 1
ATOM 1799 O O . ALA A 1 222 ? -10.594 6.069 8.716 1.00 23.31 223 ALA A O 1
ATOM 1801 N N . GLU A 1 223 ? -10.621 3.828 8.374 1.00 19.39 224 GLU A N 1
ATOM 1802 C CA . GLU A 1 223 ? -10.809 3.962 6.937 1.00 17.08 224 GLU A CA 1
ATOM 1803 C C . GLU A 1 223 ? -12.165 4.604 6.656 1.00 14.96 224 GLU A C 1
ATOM 1804 O O . GLU A 1 223 ? -12.253 5.393 5.702 1.00 12.81 224 GLU A O 1
ATOM 1810 N N . GLN A 1 224 ? -13.195 4.280 7.454 1.00 14.21 225 GLN A N 1
ATOM 1811 C CA . GLN A 1 224 ? -14.480 4.958 7.233 1.00 12.37 225 GLN A CA 1
ATOM 1812 C C . GLN A 1 224 ? -14.392 6.455 7.500 1.00 12.81 225 GLN A C 1
ATOM 1813 O O . GLN A 1 224 ? -14.951 7.248 6.734 1.00 12.52 225 GLN A O 1
ATOM 1819 N N . GLU A 1 225 ? -13.685 6.869 8.555 1.00 13.00 226 GLU A N 1
ATOM 1820 C CA . GLU A 1 225 ? -13.532 8.309 8.733 1.00 13.70 226 GLU A CA 1
ATOM 1821 C C . GLU A 1 225 ? -12.753 8.930 7.583 1.00 13.42 226 GLU A C 1
ATOM 1822 O O . GLU A 1 225 ? -13.040 10.071 7.193 1.00 14.45 226 GLU A O 1
ATOM 1828 N N . GLU A 1 226 ? -11.771 8.246 7.013 1.00 13.76 227 GLU A N 1
ATOM 1829 C CA . GLU A 1 226 ? -11.030 8.807 5.879 1.00 12.65 227 GLU A CA 1
ATOM 1830 C C . GLU A 1 226 ? -11.926 9.030 4.663 1.00 10.50 227 GLU A C 1
ATOM 1831 O O . GLU A 1 226 ? -11.823 10.067 3.943 1.00 13.56 227 GLU A O 1
ATOM 1837 N N . TYR A 1 227 ? -12.813 8.075 4.367 1.00 9.98 228 TYR A N 1
ATOM 1838 C CA . TYR A 1 227 ? -13.722 8.256 3.247 1.00 9.10 228 TYR A CA 1
ATOM 1839 C C . TYR A 1 227 ? -14.747 9.355 3.530 1.00 9.13 228 TYR A C 1
ATOM 1840 O O . TYR A 1 227 ? -15.157 10.079 2.626 1.00 9.99 228 TYR A O 1
ATOM 1849 N N . LYS A 1 228 ? -15.173 9.487 4.782 1.00 8.73 229 LYS A N 1
ATOM 1850 C CA . LYS A 1 228 ? -16.131 10.557 5.096 1.00 9.30 229 LYS A CA 1
ATOM 1851 C C . LYS A 1 228 ? -15.458 11.924 4.940 1.00 9.48 229 LYS A C 1
ATOM 1852 O O . LYS A 1 228 ? -16.055 12.858 4.389 1.00 10.44 229 LYS A O 1
ATOM 1858 N N . ALA A 1 229 ? -14.203 12.012 5.413 1.00 9.61 230 ALA A N 1
ATOM 1859 C CA . ALA A 1 229 ? -13.526 13.300 5.231 1.00 9.50 230 ALA A CA 1
ATOM 1860 C C . ALA A 1 229 ? -13.311 13.625 3.764 1.00 10.05 230 ALA A C 1
ATOM 1861 O O . ALA A 1 229 ? -13.445 14.768 3.352 1.00 9.83 230 ALA A O 1
ATOM 1863 N N . TYR A 1 230 ? -12.918 12.628 2.977 1.00 9.89 231 TYR A N 1
ATOM 1864 C CA . TYR A 1 230 ? -12.797 12.773 1.530 1.00 9.29 231 TYR A CA 1
ATOM 1865 C C . TYR A 1 230 ? -14.090 13.288 0.916 1.00 9.59 231 TYR A C 1
ATOM 1866 O O . TYR A 1 230 ? -14.073 14.217 0.081 1.00 10.16 231 TYR A O 1
ATOM 1875 N N . THR A 1 231 ? -15.191 12.659 1.334 1.00 9.64 232 THR A N 1
ATOM 1876 C CA . THR A 1 231 ? -16.497 13.006 0.770 1.00 9.00 232 THR A CA 1
ATOM 1877 C C . THR A 1 231 ? -16.885 14.445 1.095 1.00 9.91 232 THR A C 1
ATOM 1878 O O . THR A 1 231 ? -17.313 15.202 0.216 1.00 10.10 232 THR A O 1
ATOM 1882 N N . PHE A 1 232 ? -16.741 14.845 2.348 1.00 9.79 233 PHE A N 1
ATOM 1883 C CA . PHE A 1 232 ? -17.078 16.216 2.724 1.00 9.99 233 PHE A CA 1
ATOM 1884 C C . PHE A 1 232 ? -16.186 17.253 2.037 1.00 10.41 233 PHE A C 1
ATOM 1885 O O . PHE A 1 232 ? -16.655 18.348 1.650 1.00 10.96 233 PHE A O 1
ATOM 1893 N N . ASP A 1 233 ? -14.888 16.948 1.910 1.00 9.37 234 ASP A N 1
ATOM 1894 C CA . ASP A 1 233 ? -14.010 17.895 1.208 1.00 11.02 234 ASP A CA 1
ATOM 1895 C C . ASP A 1 233 ? -14.401 18.040 -0.254 1.00 9.39 234 ASP A C 1
ATOM 1896 O O . ASP A 1 233 ? -14.417 19.158 -0.798 1.00 10.91 234 ASP A O 1
ATOM 1901 N N . LEU A 1 234 ? -14.724 16.933 -0.928 1.00 8.63 235 LEU A N 1
ATOM 1902 C CA . LEU A 1 234 ? -15.104 16.990 -2.339 1.00 8.79 235 LEU A CA 1
ATOM 1903 C C . LEU A 1 234 ? -16.444 17.669 -2.491 1.00 9.43 235 LEU A C 1
ATOM 1904 O O . LEU A 1 234 ? -16.609 18.496 -3.397 1.00 10.05 235 LEU A O 1
ATOM 1909 N N . MET A 1 235 ? -17.376 17.326 -1.602 1.00 9.08 236 MET A N 1
ATOM 1910 C CA . MET A 1 235 ? -18.657 18.048 -1.670 1.00 8.98 236 MET A CA 1
ATOM 1911 C C . MET A 1 235 ? -18.481 19.547 -1.527 1.00 8.52 236 MET A C 1
ATOM 1912 O O . MET A 1 235 ? -19.040 20.319 -2.325 1.00 9.65 236 MET A O 1
ATOM 1917 N N . TYR A 1 236 ? -17.735 20.039 -0.527 1.00 9.04 237 TYR A N 1
ATOM 1918 C CA . TYR A 1 236 ? -17.640 21.498 -0.397 1.00 9.28 237 TYR A CA 1
ATOM 1919 C C . TYR A 1 236 ? -16.901 22.125 -1.572 1.00 10.50 237 TYR A C 1
ATOM 1920 O O . TYR A 1 236 ? -17.229 23.229 -2.012 1.00 10.48 237 TYR A O 1
ATOM 1929 N N . ASP A 1 237 ? -15.902 21.429 -2.116 1.00 10.87 238 ASP A N 1
ATOM 1930 C CA . ASP A 1 237 ? -15.225 21.910 -3.336 1.00 10.81 238 ASP A CA 1
ATOM 1931 C C . ASP A 1 237 ? -16.177 22.062 -4.508 1.00 10.55 238 ASP A C 1
ATOM 1932 O O . ASP A 1 237 ? -16.229 23.098 -5.206 1.00 11.68 238 ASP A O 1
ATOM 1937 N N . LEU A 1 238 ? -16.968 21.006 -4.762 1.00 9.00 239 LEU A N 1
ATOM 1938 C CA . LEU A 1 238 ? -17.958 21.095 -5.846 1.00 8.28 239 LEU A CA 1
ATOM 1939 C C . LEU A 1 238 ? -19.002 22.176 -5.580 1.00 8.47 239 LEU A C 1
ATOM 1940 O O . LEU A 1 238 ? -19.499 22.814 -6.509 1.00 11.28 239 LEU A O 1
ATOM 1945 N N . TYR A 1 239 ? -19.395 22.355 -4.340 1.00 9.79 240 TYR A N 1
ATOM 1946 C CA . TYR A 1 239 ? -20.361 23.372 -3.917 1.00 8.82 240 TYR A CA 1
ATOM 1947 C C . TYR A 1 239 ? -19.815 24.762 -4.232 1.00 9.96 240 TYR A C 1
ATOM 1948 O O . TYR A 1 239 ? -20.513 25.637 -4.795 1.00 10.26 240 TYR A O 1
ATOM 1957 N N . GLU A 1 240 ? -18.548 24.998 -3.847 1.00 9.64 241 GLU A N 1
ATOM 1958 C CA . GLU A 1 240 ? -18.046 26.346 -4.131 1.00 10.32 241 GLU A CA 1
ATOM 1959 C C . GLU A 1 240 ? -18.031 26.634 -5.611 1.00 8.66 241 GLU A C 1
ATOM 1960 O O . GLU A 1 240 ? -18.373 27.714 -6.083 1.00 11.74 241 GLU A O 1
ATOM 1966 N N . ASN A 1 241 ? -17.604 25.633 -6.395 1.00 8.02 242 ASN A N 1
ATOM 1967 C CA . ASN A 1 241 ? -17.604 25.761 -7.850 1.00 9.82 242 ASN A CA 1
ATOM 1968 C C . ASN A 1 241 ? -19.029 25.965 -8.372 1.00 10.33 242 ASN A C 1
ATOM 1969 O O . ASN A 1 241 ? -19.260 26.769 -9.280 1.00 11.71 242 ASN A O 1
ATOM 1974 N N . GLU A 1 242 ? -19.982 25.273 -7.753 1.00 9.87 243 GLU A N 1
ATOM 1975 C CA . GLU A 1 242 ? -21.355 25.417 -8.222 1.00 8.94 243 GLU A CA 1
ATOM 1976 C C . GLU A 1 242 ? -21.937 26.772 -7.850 1.00 11.23 243 GLU A C 1
ATOM 1977 O O . GLU A 1 242 ? -22.788 27.292 -8.590 1.00 10.39 243 GLU A O 1
ATOM 1983 N N . ILE A 1 243 ? -21.502 27.365 -6.745 1.00 10.05 244 ILE A N 1
ATOM 1984 C CA . ILE A 1 243 ? -21.981 28.720 -6.394 1.00 10.28 244 ILE A CA 1
ATOM 1985 C C . ILE A 1 243 ? -21.616 29.706 -7.492 1.00 11.14 244 ILE A C 1
ATOM 1986 O O . ILE A 1 243 ? -22.416 30.542 -7.939 1.00 13.17 244 ILE A O 1
ATOM 1991 N N . GLU A 1 244 ? -20.359 29.626 -7.958 1.00 11.86 245 GLU A N 1
ATOM 1992 C CA . GLU A 1 244 ? -19.895 30.516 -9.018 1.00 11.12 245 GLU A CA 1
ATOM 1993 C C . GLU A 1 244 ? -20.665 30.258 -10.306 1.00 11.09 245 GLU A C 1
ATOM 1994 O O . GLU A 1 244 ? -21.110 31.238 -10.930 1.00 12.91 245 GLU A O 1
ATOM 2000 N N . TYR A 1 245 ? -20.826 28.987 -10.668 1.00 10.57 246 TYR A N 1
ATOM 2001 C CA . TYR A 1 245 ? -21.620 28.642 -11.842 1.00 9.28 246 TYR A CA 1
ATOM 2002 C C . TYR A 1 245 ? -23.032 29.216 -11.769 1.00 10.38 246 TYR A C 1
ATOM 2003 O O . TYR A 1 245 ? -23.616 29.752 -12.753 1.00 11.14 246 TYR A O 1
ATOM 2012 N N . THR A 1 246 ? -23.598 29.085 -10.569 1.00 10.12 247 THR A N 1
ATOM 2013 C CA . THR A 1 246 ? -24.980 29.531 -10.365 1.00 11.05 247 THR A CA 1
ATOM 2014 C C . THR A 1 246 ? -25.147 31.042 -10.498 1.00 11.57 247 THR A C 1
ATOM 2015 O O . THR A 1 246 ? -26.086 31.533 -11.142 1.00 12.08 247 THR A O 1
ATOM 2019 N N . GLU A 1 247 ? -24.221 31.784 -9.887 1.00 11.68 248 GLU A N 1
ATOM 2020 C CA . GLU A 1 247 ? -24.194 33.246 -10.027 1.00 12.21 248 GLU A CA 1
ATOM 2021 C C . GLU A 1 247 ? -24.122 33.586 -11.504 1.00 12.44 248 GLU A C 1
ATOM 2022 O O . GLU A 1 247 ? -24.890 34.417 -12.019 1.00 11.64 248 GLU A O 1
ATOM 2028 N N . ASP A 1 248 ? -23.217 32.945 -12.256 1.00 11.75 249 ASP A N 1
ATOM 2029 C CA . ASP A 1 248 ? -23.117 33.337 -13.667 1.00 11.70 249 ASP A CA 1
ATOM 2030 C C . ASP A 1 248 ? -24.342 33.052 -14.513 1.00 10.88 249 ASP A C 1
ATOM 2031 O O . ASP A 1 248 ? -24.728 33.781 -15.430 1.00 13.07 249 ASP A O 1
ATOM 2036 N N . ILE A 1 249 ? -25.004 31.928 -14.238 1.00 10.96 250 ILE A N 1
ATOM 2037 C CA . ILE A 1 249 ? -26.162 31.529 -15.013 1.00 11.15 250 ILE A CA 1
ATOM 2038 C C . ILE A 1 249 ? -27.387 32.340 -14.609 1.00 11.05 250 ILE A C 1
ATOM 2039 O O . ILE A 1 249 ? -28.168 32.708 -15.501 1.00 12.64 250 ILE A O 1
ATOM 2044 N N . TYR A 1 250 ? -27.565 32.597 -13.306 1.00 11.61 251 TYR A N 1
ATOM 2045 C CA . TYR A 1 250 ? -28.876 33.077 -12.852 1.00 10.59 251 TYR A CA 1
ATOM 2046 C C . TYR A 1 250 ? -28.946 34.510 -12.372 1.00 9.94 251 TYR A C 1
ATOM 2047 O O . TYR A 1 250 ? -30.048 35.005 -12.081 1.00 12.05 251 TYR A O 1
ATOM 2056 N N . ASP A 1 251 ? -27.811 35.203 -12.275 1.00 11.52 252 ASP A N 1
ATOM 2057 C CA . ASP A 1 251 ? -27.861 36.572 -11.747 1.00 14.53 252 ASP A CA 1
ATOM 2058 C C . ASP A 1 251 ? -28.718 37.504 -12.582 1.00 15.97 252 ASP A C 1
ATOM 2059 O O . ASP A 1 251 ? -29.487 38.320 -12.063 1.00 16.68 252 ASP A O 1
ATOM 2064 N N . ASP A 1 252 ? -28.601 37.419 -13.908 1.00 13.84 253 ASP A N 1
ATOM 2065 C CA . ASP A 1 252 ? -29.395 38.360 -14.723 1.00 15.62 253 ASP A CA 1
ATOM 2066 C C . ASP A 1 252 ? -30.894 38.164 -14.502 1.00 14.30 253 ASP A C 1
ATOM 2067 O O . ASP A 1 252 ? -31.666 39.133 -14.404 1.00 16.97 253 ASP A O 1
ATOM 2072 N N . LEU A 1 253 ? -31.311 36.897 -14.449 1.00 13.54 254 LEU A N 1
ATOM 2073 C CA . LEU A 1 253 ? -32.712 36.551 -14.278 1.00 13.13 254 LEU A CA 1
ATOM 2074 C C . LEU A 1 253 ? -33.211 36.909 -12.882 1.00 12.78 254 LEU A C 1
ATOM 2075 O O . LEU A 1 253 ? -34.394 37.147 -12.733 1.00 14.70 254 LEU A O 1
ATOM 2080 N N . GLY A 1 254 ? -32.283 36.881 -11.921 1.00 12.25 255 GLY A N 1
ATOM 2081 C CA . GLY A 1 254 ? -32.581 37.169 -10.535 1.00 12.20 255 GLY A CA 1
ATOM 2082 C C . GLY A 1 254 ? -33.054 35.976 -9.728 1.00 12.16 255 GLY A C 1
ATOM 2083 O O . GLY A 1 254 ? -33.734 36.157 -8.706 1.00 15.44 255 GLY A O 1
ATOM 2084 N N . TRP A 1 255 ? -32.718 34.748 -10.129 1.00 12.29 256 TRP A N 1
ATOM 2085 C CA . TRP A 1 255 ? -33.170 33.557 -9.438 1.00 10.63 256 TRP A CA 1
ATOM 2086 C C . TRP A 1 255 ? -32.103 33.034 -8.495 1.00 8.84 256 TRP A C 1
ATOM 2087 O O . TRP A 1 255 ? -32.354 32.055 -7.791 1.00 11.89 256 TRP A O 1
ATOM 2098 N N . THR A 1 256 ? -30.926 33.645 -8.503 1.00 10.84 257 THR A N 1
ATOM 2099 C CA . THR A 1 256 ? -29.761 33.100 -7.792 1.00 10.86 257 THR A CA 1
ATOM 2100 C C . THR A 1 256 ? -29.980 32.733 -6.337 1.00 10.32 257 THR A C 1
ATOM 2101 O O . THR A 1 256 ? -29.547 31.649 -5.913 1.00 11.01 257 THR A O 1
ATOM 2105 N N . GLU A 1 257 ? -30.601 33.593 -5.540 1.00 12.70 258 GLU A N 1
ATOM 2106 C CA . GLU A 1 257 ? -30.733 33.224 -4.123 1.00 11.55 258 GLU A CA 1
ATOM 2107 C C . GLU A 1 257 ? -31.507 31.935 -3.872 1.00 10.85 258 GLU A C 1
ATOM 2108 O O . GLU A 1 257 ? -31.138 31.095 -3.022 1.00 11.01 258 GLU A O 1
ATOM 2114 N N . ASP A 1 258 ? -32.610 31.724 -4.564 1.00 11.22 259 ASP A N 1
ATOM 2115 C CA . ASP A 1 258 ? -33.395 30.499 -4.391 1.00 9.93 259 ASP A CA 1
ATOM 2116 C C . ASP A 1 258 ? -32.671 29.290 -4.973 1.00 9.57 259 ASP A C 1
ATOM 2117 O O . ASP A 1 258 ? -32.773 28.178 -4.469 1.00 10.43 259 ASP A O 1
ATOM 2122 N N . VAL A 1 259 ? -31.935 29.492 -6.083 1.00 8.63 260 VAL A N 1
ATOM 2123 C CA . VAL A 1 259 ? -31.146 28.369 -6.619 1.00 7.82 260 VAL A CA 1
ATOM 2124 C C . VAL A 1 259 ? -30.101 27.969 -5.576 1.00 7.94 260 VAL A C 1
ATOM 2125 O O . VAL A 1 259 ? -29.856 26.780 -5.404 1.00 7.87 260 VAL A O 1
ATOM 2129 N N . LYS A 1 260 ? -29.492 28.942 -4.909 1.00 8.21 261 LYS A N 1
ATOM 2130 C CA . LYS A 1 260 ? -28.458 28.580 -3.903 1.00 7.83 261 LYS A CA 1
ATOM 2131 C C . LYS A 1 260 ? -29.072 27.787 -2.761 1.00 7.32 261 LYS A C 1
ATOM 2132 O O . LYS A 1 260 ? -28.451 26.845 -2.209 1.00 9.37 261 LYS A O 1
ATOM 2138 N N . ARG A 1 261 ? -30.318 28.107 -2.370 1.00 8.20 262 ARG A N 1
ATOM 2139 C CA . ARG A 1 261 ? -30.962 27.272 -1.351 1.00 8.59 262 ARG A CA 1
ATOM 2140 C C . ARG A 1 261 ? -31.148 25.854 -1.853 1.00 7.61 262 ARG A C 1
ATOM 2141 O O . ARG A 1 261 ? -30.973 24.847 -1.146 1.00 9.40 262 ARG A O 1
ATOM 2149 N N . PHE A 1 262 ? -31.481 25.729 -3.123 1.00 8.58 263 PHE A N 1
ATOM 2150 C CA . PHE A 1 262 ? -31.664 24.402 -3.733 1.00 6.90 263 PHE A CA 1
ATOM 2151 C C . PHE A 1 262 ? -30.328 23.663 -3.797 1.00 7.57 263 PHE A C 1
ATOM 2152 O O . PHE A 1 262 ? -30.292 22.444 -3.641 1.00 8.81 263 PHE A O 1
ATOM 2160 N N . LEU A 1 263 ? -29.207 24.372 -4.036 1.00 7.78 264 LEU A N 1
ATOM 2161 C CA . LEU A 1 263 ? -27.879 23.731 -4.003 1.00 7.25 264 LEU A CA 1
ATOM 2162 C C . LEU A 1 263 ? -27.650 23.068 -2.651 1.00 7.95 264 LEU A C 1
ATOM 2163 O O . LEU A 1 263 ? -27.205 21.915 -2.537 1.00 8.85 264 LEU A O 1
ATOM 2168 N N . ARG A 1 264 ? -27.943 23.775 -1.572 1.00 7.89 265 ARG A N 1
ATOM 2169 C CA . ARG A 1 264 ? -27.691 23.193 -0.248 1.00 6.65 265 ARG A CA 1
ATOM 2170 C C . ARG A 1 264 ? -28.666 22.067 0.033 1.00 7.13 265 ARG A C 1
ATOM 2171 O O . ARG A 1 264 ? -28.310 21.062 0.682 1.00 8.77 265 ARG A O 1
ATOM 2179 N N . TYR A 1 265 ? -29.905 22.238 -0.456 1.00 7.54 266 TYR A N 1
ATOM 2180 C CA . TYR A 1 265 ? -30.879 21.147 -0.301 1.00 7.94 266 TYR A CA 1
ATOM 2181 C C . TYR A 1 265 ? -30.351 19.869 -0.938 1.00 8.58 266 TYR A C 1
ATOM 2182 O O . TYR A 1 265 ? -30.372 18.773 -0.336 1.00 9.32 266 TYR A O 1
ATOM 2191 N N . ASN A 1 266 ? -29.917 20.005 -2.187 1.00 9.31 267 ASN A N 1
ATOM 2192 C CA . ASN A 1 266 ? -29.401 18.850 -2.931 1.00 7.23 267 ASN A CA 1
ATOM 2193 C C . ASN A 1 266 ? -28.071 18.326 -2.407 1.00 7.77 267 ASN A C 1
ATOM 2194 O O . ASN A 1 266 ? -27.827 17.118 -2.457 1.00 8.07 267 ASN A O 1
ATOM 2199 N N . ALA A 1 267 ? -27.193 19.179 -1.867 1.00 7.94 268 ALA A N 1
ATOM 2200 C CA . ALA A 1 267 ? -25.948 18.716 -1.228 1.00 8.05 268 ALA A CA 1
ATOM 2201 C C . ALA A 1 267 ? -26.260 17.811 -0.046 1.00 7.62 268 ALA A C 1
ATOM 2202 O O . ALA A 1 267 ? -25.656 16.760 0.142 1.00 9.05 268 ALA A O 1
ATOM 2204 N N . ASN A 1 268 ? -27.218 18.237 0.777 1.00 9.02 269 ASN A N 1
ATOM 2205 C CA . ASN A 1 268 ? -27.581 17.403 1.939 1.00 9.13 269 ASN A CA 1
ATOM 2206 C C . ASN A 1 268 ? -28.204 16.100 1.475 1.00 8.50 269 ASN A C 1
ATOM 2207 O O . ASN A 1 268 ? -27.979 15.036 2.066 1.00 9.58 269 ASN A O 1
ATOM 2212 N N . LYS A 1 269 ? -29.008 16.148 0.425 1.00 8.72 270 LYS A N 1
ATOM 2213 C CA . LYS A 1 269 ? -29.619 14.870 -0.043 1.00 8.11 270 LYS A CA 1
ATOM 2214 C C . LYS A 1 269 ? -28.558 13.946 -0.602 1.00 8.07 270 LYS A C 1
ATOM 2215 O O . LYS A 1 269 ? -28.594 12.725 -0.412 1.00 8.94 270 LYS A O 1
ATOM 2221 N N . ALA A 1 270 ? -27.591 14.470 -1.356 1.00 8.35 271 ALA A N 1
ATOM 2222 C CA . ALA A 1 270 ? -26.508 13.632 -1.911 1.00 7.75 271 ALA A CA 1
ATOM 2223 C C . ALA A 1 270 ? -25.709 13.003 -0.791 1.00 7.52 271 ALA A C 1
ATOM 2224 O O . ALA A 1 270 ? -25.424 11.798 -0.827 1.00 8.43 271 ALA A O 1
ATOM 2226 N N . LEU A 1 271 ? -25.360 13.788 0.251 1.00 7.64 272 LEU A N 1
ATOM 2227 C CA . LEU A 1 271 ? -24.660 13.190 1.388 1.00 7.43 272 LEU A CA 1
ATOM 2228 C C . LEU A 1 271 ? -25.529 12.136 2.086 1.00 7.16 272 LEU A C 1
ATOM 2229 O O . LEU A 1 271 ? -25.006 11.083 2.504 1.00 7.84 272 LEU A O 1
ATOM 2234 N N . ASN A 1 272 ? -26.842 12.366 2.203 1.00 7.98 273 ASN A N 1
ATOM 2235 C CA . ASN A 1 272 ? -27.747 11.389 2.838 1.00 8.12 273 ASN A CA 1
ATOM 2236 C C . ASN A 1 272 ? -27.713 10.094 2.035 1.00 8.21 273 ASN A C 1
ATOM 2237 O O . ASN A 1 272 ? -27.683 9.004 2.601 1.00 10.47 273 ASN A O 1
ATOM 2242 N N . ASN A 1 273 ? -27.714 10.185 0.715 1.00 7.89 274 ASN A N 1
ATOM 2243 C CA . ASN A 1 273 ? -27.650 9.014 -0.154 1.00 8.69 274 ASN A CA 1
ATOM 2244 C C . ASN A 1 273 ? -26.364 8.223 0.101 1.00 8.93 274 ASN A C 1
ATOM 2245 O O . ASN A 1 273 ? -26.392 6.993 -0.126 1.00 9.64 274 ASN A O 1
ATOM 2250 N N . LEU A 1 274 ? -25.315 8.866 0.568 1.00 9.18 275 LEU A N 1
ATOM 2251 C CA . LEU A 1 274 ? -24.042 8.217 0.885 1.00 8.37 275 LEU A CA 1
ATOM 2252 C C . LEU A 1 274 ? -23.937 7.798 2.343 1.00 9.81 275 LEU A C 1
ATOM 2253 O O . LEU A 1 274 ? -22.901 7.297 2.784 1.00 10.10 275 LEU A O 1
ATOM 2258 N N . GLY A 1 275 ? -24.994 8.003 3.124 1.00 9.17 276 GLY A N 1
ATOM 2259 C CA . GLY A 1 275 ? -25.005 7.555 4.521 1.00 9.29 276 GLY A CA 1
ATOM 2260 C C . GLY A 1 275 ? -24.565 8.602 5.510 1.00 9.16 276 GLY A C 1
ATOM 2261 O O . GLY A 1 275 ? -24.354 8.263 6.688 1.00 11.91 276 GLY A O 1
ATOM 2262 N N . TYR A 1 276 ? -24.429 9.863 5.100 1.00 8.59 277 TYR A N 1
ATOM 2263 C CA . TYR A 1 276 ? -23.896 10.894 5.973 1.00 9.53 277 TYR A CA 1
ATOM 2264 C C . TYR A 1 276 ? -24.890 12.004 6.275 1.00 9.10 277 TYR A C 1
ATOM 2265 O O . TYR A 1 276 ? -25.778 12.295 5.447 1.00 12.00 277 TYR A O 1
ATOM 2274 N N . GLU A 1 277 ? -24.732 12.647 7.422 1.00 9.12 278 GLU A N 1
ATOM 2275 C CA . GLU A 1 277 ? -25.511 13.854 7.725 1.00 9.84 278 GLU A CA 1
ATOM 2276 C C . GLU A 1 277 ? -25.084 15.012 6.830 1.00 11.27 278 GLU A C 1
ATOM 2277 O O . GLU A 1 277 ? -24.054 14.933 6.174 1.00 13.64 278 GLU A O 1
ATOM 2283 N N . GLY A 1 278 ? -25.866 16.086 6.786 1.00 11.00 279 GLY A N 1
ATOM 2284 C CA . GLY A 1 278 ? -25.651 17.152 5.813 1.00 12.75 279 GLY A CA 1
ATOM 2285 C C . GLY A 1 278 ? -24.572 18.118 6.222 1.00 8.02 279 GLY A C 1
ATOM 2286 O O . GLY A 1 278 ? -24.257 18.271 7.397 1.00 12.05 279 GLY A O 1
ATOM 2287 N N . LEU A 1 279 ? -24.014 18.841 5.259 1.00 10.30 280 LEU A N 1
ATOM 2288 C CA . LEU A 1 279 ? -23.030 19.884 5.515 1.00 9.79 280 LEU A CA 1
ATOM 2289 C C . LEU A 1 279 ? -23.690 21.221 5.883 1.00 8.99 280 LEU A C 1
ATOM 2290 O O . LEU A 1 279 ? -22.998 22.117 6.383 1.00 11.98 280 LEU A O 1
ATOM 2295 N N . PHE A 1 280 ? -24.998 21.331 5.576 1.00 8.65 281 PHE A N 1
ATOM 2296 C CA . PHE A 1 280 ? -25.729 22.564 5.836 1.00 10.03 281 PHE A CA 1
ATOM 2297 C C . PHE A 1 280 ? -26.832 22.359 6.844 1.00 9.30 281 PHE A C 1
ATOM 2298 O O . PHE A 1 280 ? -27.509 21.327 6.772 1.00 10.37 281 PHE A O 1
ATOM 2306 N N . PRO A 1 281 ? -27.065 23.300 7.748 1.00 9.20 282 PRO A N 1
ATOM 2307 C CA . PRO A 1 281 ? -28.249 23.201 8.597 1.00 10.63 282 PRO A CA 1
ATOM 2308 C C . PRO A 1 281 ? -29.485 23.154 7.699 1.00 9.60 282 PRO A C 1
ATOM 2309 O O . PRO A 1 281 ? -29.496 23.760 6.643 1.00 11.42 282 PRO A O 1
ATOM 2313 N N . THR A 1 282 ? -30.508 22.438 8.148 1.00 10.82 283 THR A N 1
ATOM 2314 C CA . THR A 1 282 ? -31.717 22.312 7.298 1.00 12.78 283 THR A CA 1
ATOM 2315 C C . THR A 1 282 ? -32.354 23.646 6.981 1.00 12.78 283 THR A C 1
ATOM 2316 O O . THR A 1 282 ? -32.917 23.844 5.885 1.00 13.34 283 THR A O 1
ATOM 2320 N N . ASP A 1 283 ? -32.241 24.643 7.867 1.00 12.81 284 ASP A N 1
ATOM 2321 C CA . ASP A 1 283 ? -32.907 25.932 7.589 1.00 14.79 284 ASP A CA 1
ATOM 2322 C C . ASP A 1 283 ? -32.188 26.747 6.505 1.00 13.84 284 ASP A C 1
ATOM 2323 O O . ASP A 1 283 ? -32.707 27.811 6.098 1.00 13.91 284 ASP A O 1
ATOM 2328 N N . GLU A 1 284 ? -31.040 26.266 6.017 1.00 11.54 285 GLU A N 1
ATOM 2329 C CA . GLU A 1 284 ? -30.346 26.913 4.906 1.00 12.35 285 GLU A CA 1
ATOM 2330 C C . GLU A 1 284 ? -30.761 26.288 3.574 1.00 10.79 285 GLU A C 1
ATOM 2331 O O . GLU A 1 284 ? -30.171 26.633 2.539 1.00 10.68 285 GLU A O 1
ATOM 2337 N N . THR A 1 285 ? -31.735 25.390 3.597 1.00 9.79 286 THR A N 1
ATOM 2338 C CA . THR A 1 285 ? -32.113 24.618 2.413 1.00 11.41 286 THR A CA 1
ATOM 2339 C C . THR A 1 285 ? -33.564 24.876 1.973 1.00 12.05 286 THR A C 1
ATOM 2340 O O . THR A 1 285 ? -34.156 24.060 1.231 1.00 12.09 286 THR A O 1
ATOM 2344 N N . LYS A 1 286 ? -34.146 25.991 2.406 1.00 11.55 287 LYS A N 1
ATOM 2345 C CA . LYS A 1 286 ? -35.561 26.238 2.133 1.00 12.88 287 LYS A CA 1
ATOM 2346 C C . LYS A 1 286 ? -35.792 26.749 0.708 1.00 13.03 287 LYS A C 1
ATOM 2347 O O . LYS A 1 286 ? -36.194 27.906 0.515 1.00 13.92 287 LYS A O 1
ATOM 2353 N N . VAL A 1 287 ? -35.553 25.923 -0.291 1.00 13.96 288 VAL A N 1
ATOM 2354 C CA . VAL A 1 287 ? -35.923 26.307 -1.674 1.00 13.00 288 VAL A CA 1
ATOM 2355 C C . VAL A 1 287 ? -37.427 26.538 -1.741 1.00 13.37 288 VAL A C 1
ATOM 2356 O O . VAL A 1 287 ? -38.206 25.894 -1.005 1.00 17.32 288 VAL A O 1
ATOM 2360 N N . SER A 1 288 ? -37.878 27.457 -2.586 1.00 15.04 289 SER A N 1
ATOM 2361 C CA . SER A 1 288 ? -39.297 27.849 -2.560 1.00 19.91 289 SER A CA 1
ATOM 2362 C C . SER A 1 288 ? -40.189 26.636 -2.786 1.00 22.44 289 SER A C 1
ATOM 2363 O O . SER A 1 288 ? -39.886 25.718 -3.550 1.00 21.15 289 SER A O 1
ATOM 2366 N N . PRO A 1 289 ? -41.257 26.559 -2.017 1.00 27.03 290 PRO A N 1
ATOM 2367 C CA . PRO A 1 289 ? -42.228 25.474 -2.129 1.00 33.23 290 PRO A CA 1
ATOM 2368 C C . PRO A 1 289 ? -42.614 25.125 -3.555 1.00 34.69 290 PRO A C 1
ATOM 2369 O O . PRO A 1 289 ? -42.692 23.931 -3.860 1.00 44.46 290 PRO A O 1
ATOM 2373 N N . ALA A 1 290 ? -42.840 26.098 -4.426 1.00 37.41 291 ALA A N 1
ATOM 2374 C CA . ALA A 1 290 ? -43.243 25.822 -5.809 1.00 37.39 291 ALA A CA 1
ATOM 2375 C C . ALA A 1 290 ? -42.278 24.854 -6.469 1.00 31.34 291 ALA A C 1
ATOM 2376 O O . ALA A 1 290 ? -42.591 23.875 -7.157 1.00 39.68 291 ALA A O 1
ATOM 2378 N N . ILE A 1 291 ? -40.988 25.137 -6.258 1.00 27.41 292 ILE A N 1
ATOM 2379 C CA . ILE A 1 291 ? -40.016 24.282 -6.935 1.00 23.39 292 ILE A CA 1
ATOM 2380 C C . ILE A 1 291 ? -40.090 22.861 -6.410 1.00 24.32 292 ILE A C 1
ATOM 2381 O O . ILE A 1 291 ? -40.151 21.895 -7.172 1.00 28.89 292 ILE A O 1
ATOM 2386 N N . LEU A 1 292 ? -40.102 22.729 -5.081 1.00 26.45 293 LEU A N 1
ATOM 2387 C CA . LEU A 1 292 ? -40.144 21.391 -4.500 1.00 31.54 293 LEU A CA 1
ATOM 2388 C C . LEU A 1 292 ? -41.347 20.612 -4.993 1.00 36.07 293 LEU A C 1
ATOM 2389 O O . LEU A 1 292 ? -41.316 19.410 -5.265 1.00 42.33 293 LEU A O 1
ATOM 2394 N N . SER A 1 293 ? -42.474 21.319 -5.113 1.00 37.82 294 SER A N 1
ATOM 2395 C CA . SER A 1 293 ? -43.660 20.515 -5.430 1.00 42.38 294 SER A CA 1
ATOM 2396 C C . SER A 1 293 ? -43.646 20.167 -6.906 1.00 45.40 294 SER A C 1
ATOM 2397 O O . SER A 1 293 ? -43.965 19.046 -7.300 1.00 48.48 294 SER A O 1
ATOM 2400 N N . SER A 1 294 ? -43.235 21.099 -7.771 1.00 48.89 295 SER A N 1
ATOM 2401 C CA . SER A 1 294 ? -43.360 20.786 -9.200 1.00 50.68 295 SER A CA 1
ATOM 2402 C C . SER A 1 294 ? -42.359 19.708 -9.602 1.00 51.62 295 SER A C 1
ATOM 2403 O O . SER A 1 294 ? -42.509 19.076 -10.652 1.00 48.68 295 SER A O 1
ATOM 2406 N N . LEU A 1 295 ? -41.373 19.533 -8.739 1.00 53.67 296 LEU A N 1
ATOM 2407 C CA . LEU A 1 295 ? -40.336 18.525 -8.831 1.00 57.85 296 LEU A CA 1
ATOM 2408 C C . LEU A 1 295 ? -40.937 17.136 -8.682 1.00 66.89 296 LEU A C 1
ATOM 2409 O O . LEU A 1 295 ? -41.374 16.504 -9.642 1.00 68.51 296 LEU A O 1
ATOM 2414 N N . SER A 1 296 ? -40.956 16.687 -7.428 1.00 66.91 297 SER A N 1
ATOM 2415 C CA . SER A 1 296 ? -41.641 15.451 -7.050 1.00 69.63 297 SER A CA 1
ATOM 2416 C C . SER A 1 296 ? -41.238 14.286 -7.947 1.00 70.19 297 SER A C 1
ATOM 2417 O O . SER A 1 296 ? -42.038 13.609 -8.584 1.00 63.53 297 SER A O 1
ATOM 2420 N N . SER B 1 1 ? -3.867 22.527 -3.159 1.00 46.05 2 SER B N 1
ATOM 2421 C CA . SER B 1 1 ? -3.575 21.222 -3.757 1.00 39.71 2 SER B CA 1
ATOM 2422 C C . SER B 1 1 ? -4.688 20.194 -3.565 1.00 32.33 2 SER B C 1
ATOM 2423 O O . SER B 1 1 ? -5.212 20.001 -2.460 1.00 31.74 2 SER B O 1
ATOM 2426 N N . ASN B 1 2 ? -5.005 19.537 -4.670 1.00 22.09 3 ASN B N 1
ATOM 2427 C CA . ASN B 1 2 ? -6.110 18.591 -4.733 1.00 17.40 3 ASN B CA 1
ATOM 2428 C C . ASN B 1 2 ? -5.635 17.313 -5.428 1.00 17.32 3 ASN B C 1
ATOM 2429 O O . ASN B 1 2 ? -4.723 17.296 -6.255 1.00 17.65 3 ASN B O 1
ATOM 2434 N N . GLU B 1 3 ? -6.317 16.245 -5.020 1.00 16.74 4 GLU B N 1
ATOM 2435 C CA . GLU B 1 3 ? -5.980 14.908 -5.490 1.00 18.49 4 GLU B CA 1
ATOM 2436 C C . GLU B 1 3 ? -6.129 14.846 -6.999 1.00 16.73 4 GLU B C 1
ATOM 2437 O O . GLU B 1 3 ? -5.454 14.034 -7.636 1.00 19.34 4 GLU B O 1
ATOM 2443 N N . TYR B 1 4 ? -6.997 15.680 -7.581 1.00 13.31 5 TYR B N 1
ATOM 2444 C CA . TYR B 1 4 ? -7.289 15.640 -9.024 1.00 10.33 5 TYR B CA 1
ATOM 2445 C C . TYR B 1 4 ? -6.429 16.576 -9.852 1.00 11.97 5 TYR B C 1
ATOM 2446 O O . TYR B 1 4 ? -6.555 16.675 -11.070 1.00 12.66 5 TYR B O 1
ATOM 2455 N N . ASP B 1 5 ? -5.518 17.307 -9.226 1.00 13.06 6 ASP B N 1
ATOM 2456 C CA . ASP B 1 5 ? -4.680 18.273 -9.942 1.00 15.36 6 ASP B CA 1
ATOM 2457 C C . ASP B 1 5 ? -3.884 17.633 -11.076 1.00 14.99 6 ASP B C 1
ATOM 2458 O O . ASP B 1 5 ? -3.837 18.181 -12.186 1.00 15.15 6 ASP B O 1
ATOM 2463 N N . GLU B 1 6 ? -3.232 16.491 -10.812 1.00 16.50 7 GLU B N 1
ATOM 2464 C CA . GLU B 1 6 ? -2.396 15.948 -11.901 1.00 15.19 7 GLU B CA 1
ATOM 2465 C C . GLU B 1 6 ? -3.296 15.484 -13.035 1.00 15.84 7 GLU B C 1
ATOM 2466 O O . GLU B 1 6 ? -2.975 15.733 -14.206 1.00 13.85 7 GLU B O 1
ATOM 2472 N N . TYR B 1 7 ? -4.430 14.844 -12.716 1.00 13.20 8 TYR B N 1
ATOM 2473 C CA . TYR B 1 7 ? -5.393 14.470 -13.775 1.00 12.40 8 TYR B CA 1
ATOM 2474 C C . TYR B 1 7 ? -5.738 15.677 -14.630 1.00 11.53 8 TYR B C 1
ATOM 2475 O O . TYR B 1 7 ? -5.641 15.678 -15.852 1.00 13.34 8 TYR B O 1
ATOM 2484 N N . ILE B 1 8 ? -6.225 16.752 -14.022 1.00 11.26 9 ILE B N 1
ATOM 2485 C CA . ILE B 1 8 ? -6.599 17.930 -14.826 1.00 13.68 9 ILE B CA 1
ATOM 2486 C C . ILE B 1 8 ? -5.442 18.493 -15.643 1.00 11.05 9 ILE B C 1
ATOM 2487 O O . ILE B 1 8 ? -5.606 18.887 -16.799 1.00 14.39 9 ILE B O 1
ATOM 2492 N N . ALA B 1 9 ? -4.234 18.515 -15.072 1.00 13.12 10 ALA B N 1
ATOM 2493 C CA . ALA B 1 9 ? -3.083 19.038 -15.799 1.00 15.06 10 ALA B CA 1
ATOM 2494 C C . ALA B 1 9 ? -2.764 18.206 -17.038 1.00 14.79 10 ALA B C 1
ATOM 2495 O O . ALA B 1 9 ? -2.185 18.717 -18.020 1.00 14.25 10 ALA B O 1
ATOM 2497 N N . ASN B 1 10 ? -3.091 16.919 -16.979 1.00 13.85 11 ASN B N 1
ATOM 2498 C CA . ASN B 1 10 ? -2.773 16.015 -18.075 1.00 13.71 11 ASN B CA 1
ATOM 2499 C C . ASN B 1 10 ? -3.933 15.885 -19.059 1.00 17.88 11 ASN B C 1
ATOM 2500 O O . ASN B 1 10 ? -3.811 15.148 -20.040 1.00 22.12 11 ASN B O 1
ATOM 2505 N N . HIS B 1 11 ? -5.047 16.557 -18.820 1.00 17.47 12 HIS B N 1
ATOM 2506 C CA . HIS B 1 11 ? -6.258 16.470 -19.629 1.00 19.86 12 HIS B CA 1
ATOM 2507 C C . HIS B 1 11 ? -6.735 17.881 -19.933 1.00 19.74 12 HIS B C 1
ATOM 2508 O O . HIS B 1 11 ? -7.743 18.308 -19.353 1.00 16.84 12 HIS B O 1
ATOM 2515 N N . THR B 1 12 ? -5.983 18.545 -20.806 1.00 17.72 13 THR B N 1
ATOM 2516 C CA . THR B 1 12 ? -6.368 19.938 -20.993 1.00 18.24 13 THR B CA 1
ATOM 2517 C C . THR B 1 12 ? -7.484 20.043 -22.031 1.00 16.86 13 THR B C 1
ATOM 2518 O O . THR B 1 12 ? -8.131 21.103 -22.008 1.00 17.51 13 THR B O 1
ATOM 2522 N N . ASP B 1 13 ? -7.746 19.076 -22.905 1.00 17.26 14 ASP B N 1
ATOM 2523 C CA . ASP B 1 13 ? -8.822 19.314 -23.888 1.00 14.73 14 ASP B CA 1
ATOM 2524 C C . ASP B 1 13 ? -10.164 19.360 -23.154 1.00 11.57 14 ASP B C 1
ATOM 2525 O O . ASP B 1 13 ? -10.325 18.788 -22.081 1.00 13.30 14 ASP B O 1
ATOM 2530 N N . PRO B 1 14 ? -11.130 20.050 -23.753 1.00 11.15 15 PRO B N 1
ATOM 2531 C CA . PRO B 1 14 ? -12.465 20.092 -23.177 1.00 11.74 15 PRO B CA 1
ATOM 2532 C C . PRO B 1 14 ? -13.130 18.724 -23.165 1.00 10.68 15 PRO B C 1
ATOM 2533 O O . PRO B 1 14 ? -12.901 17.901 -24.059 1.00 12.50 15 PRO B O 1
ATOM 2537 N N . VAL B 1 15 ? -13.965 18.566 -22.126 1.00 10.26 16 VAL B N 1
ATOM 2538 C CA . VAL B 1 15 ? -14.910 17.460 -22.112 1.00 9.64 16 VAL B CA 1
ATOM 2539 C C . VAL B 1 15 ? -16.100 17.868 -22.977 1.00 8.75 16 VAL B C 1
ATOM 2540 O O . VAL B 1 15 ? -16.632 18.997 -22.825 1.00 11.43 16 VAL B O 1
ATOM 2544 N N . LYS B 1 16 ? -16.565 17.038 -23.896 1.00 10.46 17 LYS B N 1
ATOM 2545 C CA . LYS B 1 16 ? -17.638 17.414 -24.817 1.00 10.95 17 LYS B CA 1
ATOM 2546 C C . LYS B 1 16 ? -18.965 16.763 -24.486 1.00 9.57 17 LYS B C 1
ATOM 2547 O O . LYS B 1 16 ? -18.986 15.587 -24.070 1.00 12.83 17 LYS B O 1
ATOM 2553 N N . ALA B 1 17 ? -20.022 17.526 -24.705 1.00 9.43 18 ALA B N 1
ATOM 2554 C CA . ALA B 1 17 ? -21.397 17.057 -24.644 1.00 9.29 18 ALA B CA 1
ATOM 2555 C C . ALA B 1 17 ? -21.862 16.541 -26.002 1.00 8.42 18 ALA B C 1
ATOM 2556 O O . ALA B 1 17 ? -21.549 17.129 -27.038 1.00 11.05 18 ALA B O 1
ATOM 2558 N N . ILE B 1 18 ? -22.623 15.455 -26.025 1.00 7.58 19 ILE B N 1
ATOM 2559 C CA . ILE B 1 18 ? -23.148 14.949 -27.288 1.00 7.16 19 ILE B CA 1
ATOM 2560 C C . ILE B 1 18 ? -24.210 15.898 -27.845 1.00 7.99 19 ILE B C 1
ATOM 2561 O O . ILE B 1 18 ? -25.092 16.395 -27.140 1.00 8.21 19 ILE B O 1
ATOM 2566 N N . ASN B 1 19 ? -24.105 16.165 -29.140 1.00 8.49 20 ASN B N 1
ATOM 2567 C CA . ASN B 1 19 ? -24.979 17.086 -29.850 1.00 8.52 20 ASN B CA 1
ATOM 2568 C C . ASN B 1 19 ? -25.681 16.318 -30.964 1.00 8.14 20 ASN B C 1
ATOM 2569 O O . ASN B 1 19 ? -25.009 15.948 -31.960 1.00 9.60 20 ASN B O 1
ATOM 2574 N N . TRP B 1 20 ? -26.983 16.042 -30.834 1.00 8.04 21 TRP B N 1
ATOM 2575 C CA . TRP B 1 20 ? -27.638 15.258 -31.888 1.00 7.92 21 TRP B CA 1
ATOM 2576 C C . TRP B 1 20 ? -28.087 16.168 -33.015 1.00 7.33 21 TRP B C 1
ATOM 2577 O O . TRP B 1 20 ? -28.690 15.683 -33.997 1.00 10.71 21 TRP B O 1
ATOM 2588 N N . ASN B 1 21 ? -27.784 17.482 -32.939 1.00 9.64 22 ASN B N 1
ATOM 2589 C CA . ASN B 1 21 ? -28.190 18.326 -34.079 1.00 10.86 22 ASN B CA 1
ATOM 2590 C C . ASN B 1 21 ? -27.192 18.249 -35.221 1.00 11.83 22 ASN B C 1
ATOM 2591 O O . ASN B 1 21 ? -27.479 18.769 -36.295 1.00 16.45 22 ASN B O 1
ATOM 2596 N N . VAL B 1 22 ? -26.040 17.630 -34.993 1.00 11.53 23 VAL B N 1
ATOM 2597 C CA . VAL B 1 22 ? -25.017 17.445 -36.008 1.00 13.68 23 VAL B CA 1
ATOM 2598 C C . VAL B 1 22 ? -24.646 15.971 -35.971 1.00 12.94 23 VAL B C 1
ATOM 2599 O O . VAL B 1 22 ? -24.156 15.469 -34.978 1.00 14.02 23 VAL B O 1
ATOM 2603 N N . ILE B 1 23 ? -24.889 15.275 -37.067 1.00 14.86 24 ILE B N 1
ATOM 2604 C CA . ILE B 1 23 ? -24.676 13.836 -37.134 1.00 14.00 24 ILE B CA 1
ATOM 2605 C C . ILE B 1 23 ? -23.700 13.500 -38.258 1.00 13.35 24 ILE B C 1
ATOM 2606 O O . ILE B 1 23 ? -24.109 13.502 -39.442 1.00 15.73 24 ILE B O 1
ATOM 2611 N N . PRO B 1 24 ? -22.437 13.265 -37.935 1.00 12.09 25 PRO B N 1
ATOM 2612 C CA . PRO B 1 24 ? -21.440 12.901 -38.965 1.00 13.22 25 PRO B CA 1
ATOM 2613 C C . PRO B 1 24 ? -21.794 11.636 -39.730 1.00 13.93 25 PRO B C 1
ATOM 2614 O O . PRO B 1 24 ? -21.440 11.519 -40.914 1.00 14.50 25 PRO B O 1
ATOM 2618 N N . ASP B 1 25 ? -22.473 10.679 -39.082 1.00 13.32 26 ASP B N 1
ATOM 2619 C CA . ASP B 1 25 ? -22.821 9.436 -39.763 1.00 13.14 26 ASP B CA 1
ATOM 2620 C C . ASP B 1 25 ? -24.292 9.099 -39.545 1.00 12.41 26 ASP B C 1
ATOM 2621 O O . ASP B 1 25 ? -24.656 8.645 -38.449 1.00 12.90 26 ASP B O 1
ATOM 2626 N N . GLU B 1 26 ? -25.128 9.304 -40.551 1.00 12.93 27 GLU B N 1
ATOM 2627 C CA . GLU B 1 26 ? -26.560 9.095 -40.467 1.00 14.37 27 GLU B CA 1
ATOM 2628 C C . GLU B 1 26 ? -26.904 7.708 -39.953 1.00 14.16 27 GLU B C 1
ATOM 2629 O O . GLU B 1 26 ? -27.971 7.452 -39.377 1.00 13.92 27 GLU B O 1
ATOM 2635 N N . LYS B 1 27 ? -26.019 6.736 -40.180 1.00 13.21 28 LYS B N 1
ATOM 2636 C CA . LYS B 1 27 ? -26.349 5.364 -39.756 1.00 12.92 28 LYS B CA 1
ATOM 2637 C C . LYS B 1 27 ? -26.464 5.262 -38.235 1.00 12.30 28 LYS B C 1
ATOM 2638 O O . LYS B 1 27 ? -27.165 4.407 -37.666 1.00 11.29 28 LYS B O 1
ATOM 2644 N N . ASP B 1 28 ? -25.709 6.119 -37.524 1.00 11.39 29 ASP B N 1
ATOM 2645 C CA . ASP B 1 28 ? -25.786 6.070 -36.060 1.00 11.12 29 ASP B CA 1
ATOM 2646 C C . ASP B 1 28 ? -27.202 6.374 -35.589 1.00 11.45 29 ASP B C 1
ATOM 2647 O O . ASP B 1 28 ? -27.759 5.761 -34.678 1.00 11.33 29 ASP B O 1
ATOM 2652 N N . LEU B 1 29 ? -27.833 7.392 -36.193 1.00 10.27 30 LEU B N 1
ATOM 2653 C CA . LEU B 1 29 ? -29.193 7.751 -35.809 1.00 10.74 30 LEU B CA 1
ATOM 2654 C C . LEU B 1 29 ? -30.177 6.691 -36.261 1.00 10.36 30 LEU B C 1
ATOM 2655 O O . LEU B 1 29 ? -31.110 6.344 -35.522 1.00 10.28 30 LEU B O 1
ATOM 2660 N N . GLU B 1 30 ? -30.002 6.156 -37.467 1.00 10.68 31 GLU B N 1
ATOM 2661 C CA . GLU B 1 30 ? -30.912 5.128 -37.951 1.00 11.23 31 GLU B CA 1
ATOM 2662 C C . GLU B 1 30 ? -30.921 3.937 -36.981 1.00 10.82 31 GLU B C 1
ATOM 2663 O O . GLU B 1 30 ? -31.984 3.414 -36.634 1.00 11.65 31 GLU B O 1
ATOM 2669 N N . VAL B 1 31 ? -29.710 3.527 -36.559 1.00 10.32 32 VAL B N 1
ATOM 2670 C CA . VAL B 1 31 ? -29.593 2.367 -35.668 1.00 9.27 32 VAL B CA 1
ATOM 2671 C C . VAL B 1 31 ? -30.081 2.709 -34.265 1.00 8.69 32 VAL B C 1
ATOM 2672 O O . VAL B 1 31 ? -30.804 1.912 -33.659 1.00 10.71 32 VAL B O 1
ATOM 2676 N N . TRP B 1 32 ? -29.750 3.873 -33.705 1.00 9.16 33 TRP B N 1
ATOM 2677 C CA . TRP B 1 32 ? -30.352 4.294 -32.445 1.00 9.28 33 TRP B CA 1
ATOM 2678 C C . TRP B 1 32 ? -31.880 4.200 -32.481 1.00 9.20 33 TRP B C 1
ATOM 2679 O O . TRP B 1 32 ? -32.521 3.664 -31.561 1.00 9.71 33 TRP B O 1
ATOM 2690 N N . ASP B 1 33 ? -32.450 4.806 -33.526 1.00 9.40 34 ASP B N 1
ATOM 2691 C CA . ASP B 1 33 ? -33.913 4.833 -33.622 1.00 11.21 34 ASP B CA 1
ATOM 2692 C C . ASP B 1 33 ? -34.495 3.427 -33.699 1.00 10.55 34 ASP B C 1
ATOM 2693 O O . ASP B 1 33 ? -35.489 3.098 -33.055 1.00 11.61 34 ASP B O 1
ATOM 2698 N N . ARG B 1 34 ? -33.871 2.572 -34.513 1.00 9.93 35 ARG B N 1
ATOM 2699 C CA . ARG B 1 34 ? -34.339 1.183 -34.677 1.00 11.51 35 ARG B CA 1
ATOM 2700 C C . ARG B 1 34 ? -34.236 0.408 -33.383 1.00 10.84 35 ARG B C 1
ATOM 2701 O O . ARG B 1 34 ? -35.208 -0.204 -32.924 1.00 10.97 35 ARG B O 1
ATOM 2709 N N . LEU B 1 35 ? -33.065 0.418 -32.764 1.00 9.62 36 LEU B N 1
ATOM 2710 C CA . LEU B 1 35 ? -32.884 -0.353 -31.527 1.00 9.28 36 LEU B CA 1
ATOM 2711 C C . LEU B 1 35 ? -33.731 0.133 -30.365 1.00 8.15 36 LEU B C 1
ATOM 2712 O O . LEU B 1 35 ? -34.304 -0.689 -29.640 1.00 9.98 36 LEU B O 1
ATOM 2717 N N . THR B 1 36 ? -33.807 1.466 -30.172 1.00 9.08 37 THR B N 1
ATOM 2718 C CA . THR B 1 36 ? -34.623 1.984 -29.072 1.00 8.77 37 THR B CA 1
ATOM 2719 C C . THR B 1 36 ? -36.097 1.788 -29.363 1.00 8.49 37 THR B C 1
ATOM 2720 O O . THR B 1 36 ? -36.915 1.541 -28.461 1.00 9.88 37 THR B O 1
ATOM 2724 N N . GLY B 1 37 ? -36.462 1.901 -30.642 1.00 9.99 38 GLY B N 1
ATOM 2725 C CA . GLY B 1 37 ? -37.873 1.698 -30.979 1.00 11.12 38 GLY B CA 1
ATOM 2726 C C . GLY B 1 37 ? -38.248 0.233 -30.786 1.00 11.56 38 GLY B C 1
ATOM 2727 O O . GLY B 1 37 ? -39.455 -0.048 -30.660 1.00 15.28 38 GLY B O 1
ATOM 2728 N N . ASN B 1 38 ? -37.277 -0.668 -30.755 1.00 11.27 39 ASN B N 1
ATOM 2729 C CA . ASN B 1 38 ? -37.572 -2.108 -30.599 1.00 11.25 39 ASN B CA 1
ATOM 2730 C C . ASN B 1 38 ? -37.444 -2.556 -29.138 1.00 10.21 39 ASN B C 1
ATOM 2731 O O . ASN B 1 38 ? -37.449 -3.770 -28.885 1.00 12.67 39 ASN B O 1
ATOM 2736 N N . PHE B 1 39 ? -37.346 -1.624 -28.170 1.00 10.13 40 PHE B N 1
ATOM 2737 C CA . PHE B 1 39 ? -37.244 -2.039 -26.775 1.00 10.15 40 PHE B CA 1
ATOM 2738 C C . PHE B 1 39 ? -38.327 -3.042 -26.373 1.00 11.84 40 PHE B C 1
ATOM 2739 O O . PHE B 1 39 ? -39.504 -2.948 -26.776 1.00 11.80 40 PHE B O 1
ATOM 2747 N N . TRP B 1 40 ? -37.967 -4.039 -25.601 1.00 9.49 41 TRP B N 1
ATOM 2748 C CA . TRP B 1 40 ? -38.868 -5.053 -25.100 1.00 9.21 41 TRP B CA 1
ATOM 2749 C C . TRP B 1 40 ? -38.263 -5.623 -23.814 1.00 7.99 41 TRP B C 1
ATOM 2750 O O . TRP B 1 40 ? -37.046 -5.465 -23.613 1.00 9.98 41 TRP B O 1
ATOM 2761 N N . LEU B 1 41 ? -39.116 -6.273 -23.032 1.00 11.22 42 LEU B N 1
ATOM 2762 C CA . LEU B 1 41 ? -38.674 -7.017 -21.827 1.00 12.12 42 LEU B CA 1
ATOM 2763 C C . LEU B 1 41 ? -39.335 -8.399 -21.860 1.00 12.27 42 LEU B C 1
ATOM 2764 O O . LEU B 1 41 ? -40.430 -8.524 -22.423 1.00 12.55 42 LEU B O 1
ATOM 2769 N N . PRO B 1 42 ? -38.679 -9.426 -21.327 1.00 12.92 43 PRO B N 1
ATOM 2770 C CA . PRO B 1 42 ? -39.206 -10.793 -21.518 1.00 11.39 43 PRO B CA 1
ATOM 2771 C C . PRO B 1 42 ? -40.578 -10.989 -20.890 1.00 11.36 43 PRO B C 1
ATOM 2772 O O . PRO B 1 42 ? -41.399 -11.838 -21.297 1.00 13.23 43 PRO B O 1
ATOM 2776 N N . GLU B 1 43 ? -40.901 -10.138 -19.903 1.00 13.77 44 GLU B N 1
ATOM 2777 C CA . GLU B 1 43 ? -42.191 -10.350 -19.237 1.00 19.37 44 GLU B CA 1
ATOM 2778 C C . GLU B 1 43 ? -43.337 -10.086 -20.188 1.00 19.05 44 GLU B C 1
ATOM 2779 O O . GLU B 1 43 ? -44.506 -10.410 -19.951 1.00 26.04 44 GLU B O 1
ATOM 2785 N N . LYS B 1 44 ? -43.072 -9.455 -21.351 1.00 19.82 45 LYS B N 1
ATOM 2786 C CA . LYS B 1 44 ? -44.232 -9.211 -22.214 1.00 26.65 45 LYS B CA 1
ATOM 2787 C C . LYS B 1 44 ? -44.637 -10.483 -22.929 1.00 23.33 45 LYS B C 1
ATOM 2788 O O . LYS B 1 44 ? -45.673 -10.443 -23.609 1.00 27.99 45 LYS B O 1
ATOM 2794 N N . ILE B 1 45 ? -43.873 -11.567 -22.812 1.00 17.00 46 ILE B N 1
ATOM 2795 C CA . ILE B 1 45 ? -44.263 -12.815 -23.494 1.00 15.45 46 ILE B CA 1
ATOM 2796 C C . ILE B 1 45 ? -44.752 -13.843 -22.499 1.00 15.55 46 ILE B C 1
ATOM 2797 O O . ILE B 1 45 ? -44.141 -14.030 -21.466 1.00 18.84 46 ILE B O 1
ATOM 2802 N N . PRO B 1 46 ? -45.883 -14.513 -22.743 1.00 16.39 47 PRO B N 1
ATOM 2803 C CA . PRO B 1 46 ? -46.395 -15.454 -21.731 1.00 18.63 47 PRO B CA 1
ATOM 2804 C C . PRO B 1 46 ? -45.789 -16.847 -21.832 1.00 15.55 47 PRO B C 1
ATOM 2805 O O . PRO B 1 46 ? -46.390 -17.842 -22.277 1.00 16.51 47 PRO B O 1
ATOM 2809 N N . VAL B 1 47 ? -44.536 -16.906 -21.360 1.00 14.94 48 VAL B N 1
ATOM 2810 C CA . VAL B 1 47 ? -43.821 -18.176 -21.376 1.00 15.42 48 VAL B CA 1
ATOM 2811 C C . VAL B 1 47 ? -44.549 -19.256 -20.571 1.00 12.40 48 VAL B C 1
ATOM 2812 O O . VAL B 1 47 ? -44.373 -20.451 -20.813 1.00 13.68 48 VAL B O 1
ATOM 2816 N N . SER B 1 48 ? -45.397 -18.885 -19.609 1.00 12.09 49 SER B N 1
ATOM 2817 C CA . SER B 1 48 ? -46.070 -19.905 -18.792 1.00 13.06 49 SER B CA 1
ATOM 2818 C C . SER B 1 48 ? -46.952 -20.757 -19.692 1.00 14.05 49 SER B C 1
ATOM 2819 O O . SER B 1 48 ? -47.237 -21.885 -19.284 1.00 13.54 49 SER B O 1
ATOM 2822 N N . ASN B 1 49 ? -47.350 -20.277 -20.867 1.00 14.06 50 ASN B N 1
ATOM 2823 C CA . ASN B 1 49 ? -48.143 -21.108 -21.780 1.00 13.03 50 ASN B CA 1
ATOM 2824 C C . ASN B 1 49 ? -47.326 -22.226 -22.419 1.00 14.25 50 ASN B C 1
ATOM 2825 O O . ASN B 1 49 ? -47.844 -23.067 -23.183 1.00 15.78 50 ASN B O 1
ATOM 2830 N N . ASP B 1 50 ? -46.025 -22.274 -22.125 1.00 12.28 51 ASP B N 1
ATOM 2831 C CA . ASP B 1 50 ? -45.168 -23.338 -22.626 1.00 12.09 51 ASP B CA 1
ATOM 2832 C C . ASP B 1 50 ? -44.988 -24.476 -21.630 1.00 11.31 51 ASP B C 1
ATOM 2833 O O . ASP B 1 50 ? -44.272 -25.445 -21.875 1.00 11.56 51 ASP B O 1
ATOM 2838 N N . ILE B 1 51 ? -45.636 -24.381 -20.456 1.00 12.62 52 ILE B N 1
ATOM 2839 C CA . ILE B 1 51 ? -45.442 -25.416 -19.434 1.00 11.93 52 ILE B CA 1
ATOM 2840 C C . ILE B 1 51 ? -45.907 -26.773 -19.934 1.00 12.15 52 ILE B C 1
ATOM 2841 O O . ILE B 1 51 ? -45.185 -27.764 -19.717 1.00 12.07 52 ILE B O 1
ATOM 2846 N N . GLN B 1 52 ? -47.068 -26.791 -20.594 1.00 12.94 53 GLN B N 1
ATOM 2847 C CA . GLN B 1 52 ? -47.561 -28.067 -21.125 1.00 13.35 53 GLN B CA 1
ATOM 2848 C C . GLN B 1 52 ? -46.568 -28.720 -22.076 1.00 13.65 53 GLN B C 1
ATOM 2849 O O . GLN B 1 52 ? -46.245 -29.895 -21.937 1.00 14.02 53 GLN B O 1
ATOM 2855 N N . SER B 1 53 ? -46.071 -27.975 -23.066 1.00 11.73 54 SER B N 1
ATOM 2856 C CA . SER B 1 53 ? -45.169 -28.602 -24.020 1.00 12.27 54 SER B CA 1
ATOM 2857 C C . SER B 1 53 ? -43.806 -28.901 -23.419 1.00 11.79 54 SER B C 1
ATOM 2858 O O . SER B 1 53 ? -43.188 -29.917 -23.775 1.00 11.64 54 SER B O 1
ATOM 2861 N N . TRP B 1 54 ? -43.313 -28.060 -22.502 1.00 10.68 55 TRP B N 1
ATOM 2862 C CA . TRP B 1 54 ? -42.061 -28.397 -21.854 1.00 9.20 55 TRP B CA 1
ATOM 2863 C C . TRP B 1 54 ? -42.168 -29.720 -21.118 1.00 11.43 55 TRP B C 1
ATOM 2864 O O . TRP B 1 54 ? -41.255 -30.540 -21.185 1.00 11.72 55 TRP B O 1
ATOM 2875 N N . ASN B 1 55 ? -43.273 -29.897 -20.397 1.00 11.10 56 ASN B N 1
ATOM 2876 C CA . ASN B 1 55 ? -43.380 -31.091 -19.554 1.00 12.99 56 ASN B CA 1
ATOM 2877 C C . ASN B 1 55 ? -43.461 -32.325 -20.432 1.00 14.49 56 ASN B C 1
ATOM 2878 O O . ASN B 1 55 ? -43.167 -33.434 -19.953 1.00 22.17 56 ASN B O 1
ATOM 2883 N N . LYS B 1 56 ? -43.854 -32.170 -21.693 1.00 13.07 57 LYS B N 1
ATOM 2884 C CA . LYS B 1 56 ? -43.958 -33.306 -22.626 1.00 15.90 57 LYS B CA 1
ATOM 2885 C C . LYS B 1 56 ? -42.665 -33.506 -23.394 1.00 15.74 57 LYS B C 1
ATOM 2886 O O . LYS B 1 56 ? -42.487 -34.541 -24.071 1.00 17.78 57 LYS B O 1
ATOM 2892 N N . MET B 1 57 ? -41.740 -32.557 -23.309 1.00 12.99 58 MET B N 1
ATOM 2893 C CA . MET B 1 57 ? -40.439 -32.808 -23.936 1.00 13.52 58 MET B CA 1
ATOM 2894 C C . MET B 1 57 ? -39.642 -33.930 -23.255 1.00 13.29 58 MET B C 1
ATOM 2895 O O . MET B 1 57 ? -39.751 -34.170 -22.053 1.00 15.27 58 MET B O 1
ATOM 2900 N N . THR B 1 58 ? -38.816 -34.625 -24.052 1.00 12.12 59 THR B N 1
ATOM 2901 C CA . THR B 1 58 ? -38.024 -35.726 -23.520 1.00 14.49 59 THR B CA 1
ATOM 2902 C C . THR B 1 58 ? -36.883 -35.210 -22.662 1.00 12.06 59 THR B C 1
ATOM 2903 O O . THR B 1 58 ? -36.504 -34.050 -22.770 1.00 11.66 59 THR B O 1
ATOM 2907 N N . PRO B 1 59 ? -36.322 -36.043 -21.797 1.00 13.99 60 PRO B N 1
ATOM 2908 C CA . PRO B 1 59 ? -35.120 -35.636 -21.047 1.00 14.18 60 PRO B CA 1
ATOM 2909 C C . PRO B 1 59 ? -34.010 -35.105 -21.952 1.00 13.20 60 PRO B C 1
ATOM 2910 O O . PRO B 1 59 ? -33.382 -34.075 -21.630 1.00 13.82 60 PRO B O 1
ATOM 2914 N N . GLN B 1 60 ? -33.741 -35.755 -23.071 1.00 15.15 61 GLN B N 1
ATOM 2915 C CA . GLN B 1 60 ? -32.699 -35.248 -23.989 1.00 14.40 61 GLN B CA 1
ATOM 2916 C C . GLN B 1 60 ? -33.043 -33.889 -24.567 1.00 13.10 61 GLN B C 1
ATOM 2917 O O . GLN B 1 60 ? -32.139 -33.038 -24.738 1.00 12.59 61 GLN B O 1
ATOM 2923 N N . GLU B 1 61 ? -34.321 -33.650 -24.893 1.00 11.98 62 GLU B N 1
ATOM 2924 C CA . GLU B 1 61 ? -34.730 -32.361 -25.411 1.00 9.82 62 GLU B CA 1
ATOM 2925 C C . GLU B 1 61 ? -34.577 -31.284 -24.340 1.00 10.79 62 GLU B C 1
ATOM 2926 O O . GLU B 1 61 ? -34.142 -30.149 -24.608 1.00 10.45 62 GLU B O 1
ATOM 2932 N N . GLN B 1 62 ? -34.944 -31.596 -23.102 1.00 10.62 63 GLN B N 1
ATOM 2933 C CA . GLN B 1 62 ? -34.878 -30.574 -22.051 1.00 8.84 63 GLN B CA 1
ATOM 2934 C C . GLN B 1 62 ? -33.421 -30.265 -21.717 1.00 8.59 63 GLN B C 1
ATOM 2935 O O . GLN B 1 62 ? -33.059 -29.105 -21.496 1.00 8.99 63 GLN B O 1
ATOM 2941 N N . LEU B 1 63 ? -32.565 -31.295 -21.710 1.00 9.46 64 LEU B N 1
ATOM 2942 C CA . LEU B 1 63 ? -31.147 -31.074 -21.413 1.00 9.22 64 LEU B CA 1
ATOM 2943 C C . LEU B 1 63 ? -30.496 -30.174 -22.462 1.00 8.45 64 LEU B C 1
ATOM 2944 O O . LEU B 1 63 ? -29.752 -29.248 -22.117 1.00 9.25 64 LEU B O 1
ATOM 2949 N N . ALA B 1 64 ? -30.764 -30.442 -23.746 1.00 9.08 65 ALA B N 1
ATOM 2950 C CA . ALA B 1 64 ? -30.205 -29.598 -24.793 1.00 8.23 65 ALA B CA 1
ATOM 2951 C C . ALA B 1 64 ? -30.694 -28.157 -24.645 1.00 7.97 65 ALA B C 1
ATOM 2952 O O . ALA B 1 64 ? -29.958 -27.189 -24.898 1.00 8.92 65 ALA B O 1
ATOM 2954 N N . THR B 1 65 ? -31.967 -28.015 -24.292 1.00 7.83 66 THR B N 1
ATOM 2955 C CA . THR B 1 65 ? -32.515 -26.655 -24.151 1.00 8.87 66 THR B CA 1
ATOM 2956 C C . THR B 1 65 ? -31.777 -25.932 -23.033 1.00 7.35 66 THR B C 1
ATOM 2957 O O . THR B 1 65 ? -31.397 -24.763 -23.171 1.00 9.46 66 THR B O 1
ATOM 2961 N N . MET B 1 66 ? -31.592 -26.590 -21.887 1.00 7.15 67 MET B N 1
ATOM 2962 C CA . MET B 1 66 ? -30.927 -25.944 -20.753 1.00 7.84 67 MET B CA 1
ATOM 2963 C C . MET B 1 66 ? -29.518 -25.563 -21.141 1.00 7.44 67 MET B C 1
ATOM 2964 O O . MET B 1 66 ? -29.051 -24.485 -20.822 1.00 9.55 67 MET B O 1
ATOM 2969 N N . ARG B 1 67 ? -28.801 -26.445 -21.856 1.00 7.50 68 ARG B N 1
ATOM 2970 C CA . ARG B 1 67 ? -27.396 -26.152 -22.124 1.00 6.61 68 ARG B CA 1
ATOM 2971 C C . ARG B 1 67 ? -27.291 -25.104 -23.223 1.00 8.28 68 ARG B C 1
ATOM 2972 O O . ARG B 1 67 ? -26.507 -24.166 -23.054 1.00 9.87 68 ARG B O 1
ATOM 2980 N N . VAL B 1 68 ? -28.051 -25.221 -24.334 1.00 8.25 69 VAL B N 1
ATOM 2981 C CA . VAL B 1 68 ? -27.951 -24.185 -25.368 1.00 8.27 69 VAL B CA 1
ATOM 2982 C C . VAL B 1 68 ? -28.276 -22.836 -24.764 1.00 7.51 69 VAL B C 1
ATOM 2983 O O . VAL B 1 68 ? -27.545 -21.837 -24.980 1.00 8.33 69 VAL B O 1
ATOM 2987 N N . PHE B 1 69 ? -29.359 -22.730 -23.996 1.00 7.49 70 PHE B N 1
ATOM 2988 C CA . PHE B 1 69 ? -29.734 -21.425 -23.485 1.00 6.49 70 PHE B CA 1
ATOM 2989 C C . PHE B 1 69 ? -28.769 -20.934 -22.434 1.00 6.35 70 PHE B C 1
ATOM 2990 O O . PHE B 1 69 ? -28.596 -19.714 -22.329 1.00 7.51 70 PHE B O 1
ATOM 2998 N N . THR B 1 70 ? -28.161 -21.800 -21.641 1.00 7.46 71 THR B N 1
ATOM 2999 C CA . THR B 1 70 ? -27.180 -21.274 -20.679 1.00 7.77 71 THR B CA 1
ATOM 3000 C C . THR B 1 70 ? -25.950 -20.777 -21.419 1.00 6.16 71 THR B C 1
ATOM 3001 O O . THR B 1 70 ? -25.366 -19.758 -21.020 1.00 8.89 71 THR B O 1
ATOM 3005 N N . GLY B 1 71 ? -25.553 -21.429 -22.513 1.00 7.49 72 GLY B N 1
ATOM 3006 C CA . GLY B 1 71 ? -24.449 -20.921 -23.336 1.00 8.29 72 GLY B CA 1
ATOM 3007 C C . GLY B 1 71 ? -24.739 -19.545 -23.918 1.00 7.61 72 GLY B C 1
ATOM 3008 O O . GLY B 1 71 ? -23.873 -18.662 -23.945 1.00 8.77 72 GLY B O 1
ATOM 3009 N N . LEU B 1 72 ? -25.981 -19.376 -24.397 1.00 8.23 73 LEU B N 1
ATOM 3010 C CA . LEU B 1 72 ? -26.399 -18.074 -24.920 1.00 7.71 73 LEU B CA 1
ATOM 3011 C C . LEU B 1 72 ? -26.383 -17.051 -23.794 1.00 7.34 73 LEU B C 1
ATOM 3012 O O . LEU B 1 72 ? -25.945 -15.917 -24.031 1.00 8.89 73 LEU B O 1
ATOM 3017 N N . THR B 1 73 ? -26.864 -17.420 -22.618 1.00 8.85 74 THR B N 1
ATOM 3018 C CA . THR B 1 73 ? -26.837 -16.483 -21.487 1.00 7.67 74 THR B CA 1
ATOM 3019 C C . THR B 1 73 ? -25.423 -16.021 -21.232 1.00 7.47 74 THR B C 1
ATOM 3020 O O . THR B 1 73 ? -25.137 -14.851 -20.975 1.00 8.05 74 THR B O 1
ATOM 3024 N N . LEU B 1 74 ? -24.472 -16.960 -21.261 1.00 7.76 75 LEU B N 1
ATOM 3025 C CA . LEU B 1 74 ? -23.054 -16.632 -21.050 1.00 7.25 75 LEU B CA 1
ATOM 3026 C C . LEU B 1 74 ? -22.558 -15.624 -22.075 1.00 6.83 75 LEU B C 1
ATOM 3027 O O . LEU B 1 74 ? -21.917 -14.603 -21.735 1.00 9.72 75 LEU B O 1
ATOM 3032 N N . LEU B 1 75 ? -22.852 -15.910 -23.345 1.00 7.26 76 LEU B N 1
ATOM 3033 C CA . LEU B 1 75 ? -22.398 -14.984 -24.394 1.00 7.65 76 LEU B CA 1
ATOM 3034 C C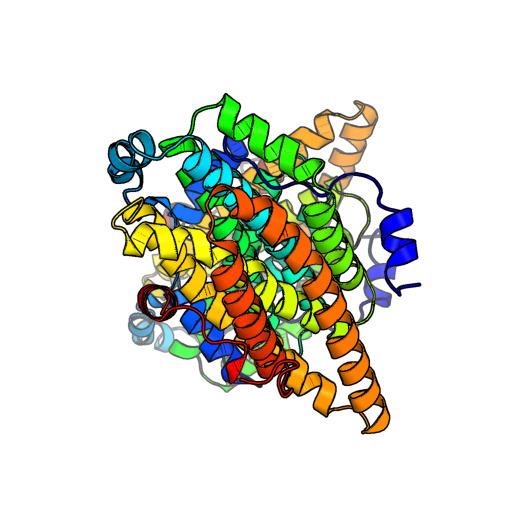 . LEU B 1 75 ? -22.974 -13.597 -24.190 1.00 7.97 76 LEU B C 1
ATOM 3035 O O . LEU B 1 75 ? -22.265 -12.598 -24.394 1.00 10.26 76 LEU B O 1
ATOM 3040 N N . ASP B 1 76 ? -24.274 -13.508 -23.848 1.00 8.71 77 ASP B N 1
ATOM 3041 C CA . ASP B 1 76 ? -24.780 -12.125 -23.720 1.00 8.54 77 ASP B CA 1
ATOM 3042 C C . ASP B 1 76 ? -24.421 -11.507 -22.379 1.00 6.30 77 ASP B C 1
ATOM 3043 O O . ASP B 1 76 ? -24.418 -10.262 -22.313 1.00 10.00 77 ASP B O 1
ATOM 3048 N N . THR B 1 77 ? -24.052 -12.306 -21.397 1.00 7.62 78 THR B N 1
ATOM 3049 C CA . THR B 1 77 ? -23.447 -11.712 -20.191 1.00 8.10 78 THR B CA 1
ATOM 3050 C C . THR B 1 77 ? -22.149 -11.012 -20.595 1.00 8.53 78 THR B C 1
ATOM 3051 O O . THR B 1 77 ? -21.864 -9.860 -20.249 1.00 9.47 78 THR B O 1
ATOM 3055 N N . ILE B 1 78 ? -21.327 -11.730 -21.370 1.00 9.34 79 ILE B N 1
ATOM 3056 C CA . ILE B 1 78 ? -20.080 -11.121 -21.824 1.00 8.83 79 ILE B CA 1
ATOM 3057 C C . ILE B 1 78 ? -20.322 -9.917 -22.696 1.00 7.94 79 ILE B C 1
ATOM 3058 O O . ILE B 1 78 ? -19.687 -8.876 -22.585 1.00 9.47 79 ILE B O 1
ATOM 3063 N N . GLN B 1 79 ? -21.257 -10.034 -23.640 1.00 7.53 80 GLN B N 1
ATOM 3064 C CA . GLN B 1 79 ? -21.455 -8.988 -24.638 1.00 7.63 80 GLN B CA 1
ATOM 3065 C C . GLN B 1 79 ? -22.000 -7.724 -23.991 1.00 8.28 80 GLN B C 1
ATOM 3066 O O . GLN B 1 79 ? -21.699 -6.596 -24.364 1.00 11.78 80 GLN B O 1
ATOM 3072 N N . GLY B 1 80 ? -22.843 -7.831 -22.966 1.00 9.16 81 GLY B N 1
ATOM 3073 C CA . GLY B 1 80 ? -23.401 -6.640 -22.324 1.00 11.14 81 GLY B CA 1
ATOM 3074 C C . GLY B 1 80 ? -22.451 -6.008 -21.321 1.00 9.94 81 GLY B C 1
ATOM 3075 O O . GLY B 1 80 ? -22.416 -4.781 -21.195 1.00 13.71 81 GLY B O 1
ATOM 3076 N N . THR B 1 81 ? -21.683 -6.805 -20.577 1.00 8.80 82 THR B N 1
ATOM 3077 C CA . THR B 1 81 ? -20.883 -6.214 -19.505 1.00 9.30 82 THR B CA 1
ATOM 3078 C C . THR B 1 81 ? -19.432 -5.998 -19.924 1.00 9.83 82 THR B C 1
ATOM 3079 O O . THR B 1 81 ? -18.715 -5.276 -19.221 1.00 13.25 82 THR B O 1
ATOM 3083 N N . VAL B 1 82 ? -18.986 -6.582 -21.041 1.00 9.67 83 VAL B N 1
ATOM 3084 C CA . VAL B 1 82 ? -17.607 -6.410 -21.495 1.00 9.31 83 VAL B CA 1
ATOM 3085 C C . VAL B 1 82 ? -17.559 -6.023 -22.972 1.00 8.96 83 VAL B C 1
ATOM 3086 O O . VAL B 1 82 ? -16.813 -5.084 -23.344 1.00 12.49 83 VAL B O 1
ATOM 3090 N N . GLY B 1 83 ? -18.319 -6.700 -23.845 1.00 9.85 84 GLY B N 1
ATOM 3091 C CA . GLY B 1 83 ? -18.069 -6.511 -25.285 1.00 10.02 84 GLY B CA 1
ATOM 3092 C C . GLY B 1 83 ? -18.461 -5.158 -25.776 1.00 9.87 84 GLY B C 1
ATOM 3093 O O . GLY B 1 83 ? -17.646 -4.385 -26.282 1.00 10.28 84 GLY B O 1
ATOM 3094 N N . ALA B 1 84 ? -19.758 -4.847 -25.667 1.00 9.99 85 ALA B N 1
ATOM 3095 C CA . ALA B 1 84 ? -20.218 -3.566 -26.207 1.00 11.65 85 ALA B CA 1
ATOM 3096 C C . ALA B 1 84 ? -19.486 -2.413 -25.523 1.00 10.67 85 ALA B C 1
ATOM 3097 O O . ALA B 1 84 ? -19.123 -1.415 -26.166 1.00 11.55 85 ALA B O 1
ATOM 3099 N N . ILE B 1 85 ? -19.261 -2.540 -24.234 1.00 10.56 86 ILE B N 1
ATOM 3100 C CA . ILE B 1 85 ? -18.544 -1.517 -23.459 1.00 11.08 86 ILE B CA 1
ATOM 3101 C C . ILE B 1 85 ? -17.153 -1.310 -24.018 1.00 11.37 86 ILE B C 1
ATOM 3102 O O . ILE B 1 85 ? -16.654 -0.183 -23.998 1.00 13.44 86 ILE B O 1
ATOM 3107 N N . SER B 1 86 ? -16.535 -2.399 -24.503 1.00 10.24 87 SER B N 1
ATOM 3108 C CA . SER B 1 86 ? -15.144 -2.277 -24.960 1.00 9.22 87 SER B CA 1
ATOM 3109 C C . SER B 1 86 ? -15.074 -1.498 -26.262 1.00 8.65 87 SER B C 1
ATOM 3110 O O . SER B 1 86 ? -14.009 -1.006 -26.636 1.00 11.74 87 SER B O 1
ATOM 3113 N N . LEU B 1 87 ? -16.184 -1.400 -26.962 1.00 9.80 88 LEU B N 1
ATOM 3114 C CA . LEU B 1 87 ? -16.179 -0.659 -28.229 1.00 10.08 88 LEU B CA 1
ATOM 3115 C C . LEU B 1 87 ? -16.308 0.835 -28.030 1.00 10.60 88 LEU B C 1
ATOM 3116 O O . LEU B 1 87 ? -16.014 1.640 -28.926 1.00 12.83 88 LEU B O 1
ATOM 3121 N N . LEU B 1 88 ? -16.769 1.285 -26.869 1.00 12.03 89 LEU B N 1
ATOM 3122 C CA . LEU B 1 88 ? -16.991 2.725 -26.693 1.00 14.16 89 LEU B CA 1
ATOM 3123 C C . LEU B 1 88 ? -15.735 3.583 -26.853 1.00 14.06 89 LEU B C 1
ATOM 3124 O O . LEU B 1 88 ? -15.844 4.622 -27.498 1.00 13.70 89 LEU B O 1
ATOM 3129 N N . PRO B 1 89 ? -14.617 3.249 -26.247 1.00 14.00 90 PRO B N 1
ATOM 3130 C CA . PRO B 1 89 ? -13.476 4.158 -26.367 1.00 14.36 90 PRO B CA 1
ATOM 3131 C C . PRO B 1 89 ? -12.990 4.364 -27.797 1.00 14.53 90 PRO B C 1
ATOM 3132 O O . PRO B 1 89 ? -12.285 5.360 -27.984 1.00 19.12 90 PRO B O 1
ATOM 3136 N N . ASP B 1 90 ? -13.325 3.497 -28.716 1.00 14.10 91 ASP B N 1
ATOM 3137 C CA . ASP B 1 90 ? -12.847 3.547 -30.090 1.00 15.80 91 ASP B CA 1
ATOM 3138 C C . ASP B 1 90 ? -13.857 4.146 -31.059 1.00 17.44 91 ASP B C 1
ATOM 3139 O O . ASP B 1 90 ? -13.653 4.205 -32.284 1.00 21.74 91 ASP B O 1
ATOM 3144 N N . ALA B 1 91 ? -15.014 4.572 -30.550 1.00 14.53 92 ALA B N 1
ATOM 3145 C CA . ALA B 1 91 ? -16.057 5.062 -31.463 1.00 13.85 92 ALA B CA 1
ATOM 3146 C C . ALA B 1 91 ? -15.584 6.229 -32.317 1.00 12.54 92 ALA B C 1
ATOM 3147 O O . ALA B 1 91 ? -14.844 7.117 -31.831 1.00 17.08 92 ALA B O 1
ATOM 3149 N N . GLU B 1 92 ? -16.015 6.220 -33.567 1.00 12.28 93 GLU B N 1
ATOM 3150 C CA . GLU B 1 92 ? -15.814 7.314 -34.495 1.00 15.64 93 GLU B CA 1
ATOM 3151 C C . GLU B 1 92 ? -16.650 8.531 -34.114 1.00 14.29 93 GLU B C 1
ATOM 3152 O O . GLU B 1 92 ? -16.175 9.651 -34.318 1.00 17.32 93 GLU B O 1
ATOM 3158 N N . THR B 1 93 ? -17.853 8.351 -33.575 1.00 11.96 94 THR B N 1
ATOM 3159 C CA . THR B 1 93 ? -18.736 9.474 -33.283 1.00 10.99 94 THR B CA 1
ATOM 3160 C C . THR B 1 93 ? -19.313 9.301 -31.883 1.00 9.45 94 THR B C 1
ATOM 3161 O O . THR B 1 93 ? -19.378 8.184 -31.349 1.00 10.05 94 THR B O 1
ATOM 3165 N N . MET B 1 94 ? -19.738 10.438 -31.304 1.00 11.27 95 MET B N 1
ATOM 3166 C CA . MET B 1 94 ? -20.372 10.320 -29.997 1.00 10.32 95 MET B CA 1
ATOM 3167 C C . MET B 1 94 ? -21.722 9.610 -30.087 1.00 9.40 95 MET B C 1
ATOM 3168 O O . MET B 1 94 ? -22.218 8.967 -29.139 1.00 9.46 95 MET B O 1
ATOM 3173 N N . HIS B 1 95 ? -22.400 9.672 -31.232 1.00 9.16 96 HIS B N 1
ATOM 3174 C CA . HIS B 1 95 ? -23.701 9.004 -31.397 1.00 8.24 96 HIS B CA 1
ATOM 3175 C C . HIS B 1 95 ? -23.531 7.485 -31.399 1.00 9.61 96 HIS B C 1
ATOM 3176 O O . HIS B 1 95 ? -24.359 6.739 -30.857 1.00 9.44 96 HIS B O 1
ATOM 3183 N N . GLU B 1 96 ? -22.446 6.993 -31.985 1.00 9.07 97 GLU B N 1
ATOM 3184 C CA . GLU B 1 96 ? -22.078 5.565 -31.925 1.00 8.38 97 GLU B CA 1
ATOM 3185 C C . GLU B 1 96 ? -21.874 5.148 -30.486 1.00 7.92 97 GLU B C 1
ATOM 3186 O O . GLU B 1 96 ? -22.277 4.076 -30.050 1.00 8.67 97 GLU B O 1
ATOM 3192 N N . GLU B 1 97 ? -21.222 5.993 -29.665 1.00 8.72 98 GLU B N 1
ATOM 3193 C CA . GLU B 1 97 ? -21.072 5.631 -28.248 1.00 8.85 98 GLU B CA 1
ATOM 3194 C C . GLU B 1 97 ? -22.437 5.434 -27.576 1.00 8.11 98 GLU B C 1
ATOM 3195 O O . GLU B 1 97 ? -22.623 4.499 -26.794 1.00 8.65 98 GLU B O 1
ATOM 3201 N N . ALA B 1 98 ? -23.363 6.344 -27.881 1.00 8.50 99 ALA B N 1
ATOM 3202 C CA . ALA B 1 98 ? -24.694 6.228 -27.316 1.00 7.60 99 ALA B CA 1
ATOM 3203 C C . ALA B 1 98 ? -25.335 4.921 -27.771 1.00 8.19 99 ALA B C 1
ATOM 3204 O O . ALA B 1 98 ? -25.950 4.177 -26.968 1.00 9.13 99 ALA B O 1
ATOM 3206 N N . VAL B 1 99 ? -25.218 4.554 -29.040 1.00 7.06 100 VAL B N 1
ATOM 3207 C CA . VAL B 1 99 ? -25.726 3.255 -29.489 1.00 7.66 100 VAL B CA 1
ATOM 3208 C C . VAL B 1 99 ? -25.094 2.122 -28.704 1.00 7.25 100 VAL B C 1
ATOM 3209 O O . VAL B 1 99 ? -25.840 1.200 -28.304 1.00 8.83 100 VAL B O 1
ATOM 3213 N N . TYR B 1 100 ? -23.792 2.114 -28.436 1.00 6.67 101 TYR B N 1
ATOM 3214 C CA . TYR B 1 100 ? -23.215 1.012 -27.669 1.00 8.01 101 TYR B CA 1
ATOM 3215 C C . TYR B 1 100 ? -23.810 0.910 -26.272 1.00 6.41 101 TYR B C 1
ATOM 3216 O O . TYR B 1 100 ? -23.929 -0.208 -25.758 1.00 8.45 101 TYR B O 1
ATOM 3225 N N . THR B 1 101 ? -24.210 2.046 -25.650 1.00 7.71 102 THR B N 1
ATOM 3226 C CA . THR B 1 101 ? -24.859 1.926 -24.333 1.00 6.90 102 THR B CA 1
ATOM 3227 C C . THR B 1 101 ? -26.217 1.239 -24.462 1.00 6.51 102 THR B C 1
ATOM 3228 O O . THR B 1 101 ? -26.635 0.483 -23.557 1.00 8.08 102 THR B O 1
ATOM 3232 N N . ASN B 1 102 ? -26.930 1.465 -25.572 1.00 8.16 103 ASN B N 1
ATOM 3233 C CA . ASN B 1 102 ? -28.199 0.733 -25.753 1.00 7.70 103 ASN B CA 1
ATOM 3234 C C . ASN B 1 102 ? -27.898 -0.736 -25.937 1.00 9.43 103 ASN B C 1
ATOM 3235 O O . ASN B 1 102 ? -28.585 -1.589 -25.355 1.00 9.99 103 ASN B O 1
ATOM 3240 N N . ILE B 1 103 ? -26.889 -1.049 -26.759 1.00 8.34 104 ILE B N 1
ATOM 3241 C CA . ILE B 1 103 ? -26.595 -2.462 -27.000 1.00 7.79 104 ILE B CA 1
ATOM 3242 C C . ILE B 1 103 ? -26.216 -3.136 -25.693 1.00 8.69 104 ILE B C 1
ATOM 3243 O O . ILE B 1 103 ? -26.712 -4.234 -25.404 1.00 9.50 104 ILE B O 1
ATOM 3248 N N . ALA B 1 104 ? -25.358 -2.545 -24.865 1.00 7.95 105 ALA B N 1
ATOM 3249 C CA . ALA B 1 104 ? -24.986 -3.179 -23.597 1.00 7.54 105 ALA B CA 1
ATOM 3250 C C . ALA B 1 104 ? -26.220 -3.478 -22.757 1.00 7.44 105 ALA B C 1
ATOM 3251 O O . ALA B 1 104 ? -26.321 -4.575 -22.179 1.00 8.88 105 ALA B O 1
ATOM 3253 N N . PHE B 1 105 ? -27.146 -2.526 -22.650 1.00 6.44 106 PHE B N 1
ATOM 3254 C CA . PHE B 1 105 ? -28.374 -2.750 -21.866 1.00 6.18 106 PHE B CA 1
ATOM 3255 C C . PHE B 1 105 ? -29.187 -3.872 -22.460 1.00 6.83 106 PHE B C 1
ATOM 3256 O O . PHE B 1 105 ? -29.668 -4.749 -21.728 1.00 8.74 106 PHE B O 1
ATOM 3264 N N . MET B 1 106 ? -29.389 -3.895 -23.775 1.00 7.39 107 MET B N 1
ATOM 3265 C CA . MET B 1 106 ? -30.260 -4.917 -24.365 1.00 6.70 107 MET B CA 1
ATOM 3266 C C . MET B 1 106 ? -29.604 -6.286 -24.243 1.00 6.08 107 MET B C 1
ATOM 3267 O O . MET B 1 106 ? -30.324 -7.287 -24.130 1.00 7.61 107 MET B O 1
ATOM 3272 N N . GLU B 1 107 ? -28.268 -6.345 -24.241 1.00 6.26 108 GLU B N 1
ATOM 3273 C CA . GLU B 1 107 ? -27.686 -7.669 -24.002 1.00 6.20 108 GLU B CA 1
ATOM 3274 C C . GLU B 1 107 ? -28.037 -8.155 -22.612 1.00 6.79 108 GLU B C 1
ATOM 3275 O O . GLU B 1 107 ? -28.203 -9.354 -22.359 1.00 7.72 108 GLU B O 1
ATOM 3281 N N . SER B 1 108 ? -28.108 -7.239 -21.630 1.00 7.29 109 SER B N 1
ATOM 3282 C CA . SER B 1 108 ? -28.553 -7.661 -20.284 1.00 7.77 109 SER B CA 1
ATOM 3283 C C . SER B 1 108 ? -29.995 -8.155 -20.309 1.00 7.34 109 SER B C 1
ATOM 3284 O O . SER B 1 108 ? -30.296 -9.130 -19.618 1.00 7.86 109 SER B O 1
ATOM 3287 N N . VAL B 1 109 ? -30.828 -7.461 -21.090 1.00 7.42 110 VAL B N 1
ATOM 3288 C CA . VAL B 1 109 ? -32.191 -7.951 -21.251 1.00 7.16 110 VAL B CA 1
ATOM 3289 C C . VAL B 1 109 ? -32.187 -9.330 -21.878 1.00 7.26 110 VAL B C 1
ATOM 3290 O O . VAL B 1 109 ? -32.949 -10.198 -21.439 1.00 10.02 110 VAL B O 1
ATOM 3294 N N . HIS B 1 110 ? -31.365 -9.558 -22.905 1.00 6.39 111 HIS B N 1
ATOM 3295 C CA . HIS B 1 110 ? -31.337 -10.880 -23.537 1.00 7.09 111 HIS B CA 1
ATOM 3296 C C . HIS B 1 110 ? -30.948 -11.941 -22.511 1.00 7.58 111 HIS B C 1
ATOM 3297 O O . HIS B 1 110 ? -31.576 -13.010 -22.412 1.00 9.21 111 HIS B O 1
ATOM 3304 N N . ALA B 1 111 ? -29.859 -11.624 -21.801 1.00 7.27 112 ALA B N 1
ATOM 3305 C CA . ALA B 1 111 ? -29.384 -12.613 -20.822 1.00 7.22 112 ALA B CA 1
ATOM 3306 C C . ALA B 1 111 ? -30.452 -12.929 -19.774 1.00 7.48 112 ALA B C 1
ATOM 3307 O O . ALA B 1 111 ? -30.646 -14.099 -19.394 1.00 9.64 112 ALA B O 1
ATOM 3309 N N . LYS B 1 112 ? -31.133 -11.894 -19.285 1.00 8.13 113 LYS B N 1
ATOM 3310 C CA . LYS B 1 112 ? -32.186 -12.092 -18.289 1.00 8.12 113 LYS B CA 1
ATOM 3311 C C . LYS B 1 112 ? -33.296 -12.960 -18.842 1.00 8.31 113 LYS B C 1
ATOM 3312 O O . LYS B 1 112 ? -33.880 -13.764 -18.110 1.00 10.89 113 LYS B O 1
ATOM 3318 N N . SER B 1 113 ? -33.642 -12.804 -20.110 1.00 8.09 114 SER B N 1
ATOM 3319 C CA . SER B 1 113 ? -34.740 -13.515 -20.732 1.00 8.68 114 SER B CA 1
ATOM 3320 C C . SER B 1 113 ? -34.599 -15.018 -20.584 1.00 7.65 114 SER B C 1
ATOM 3321 O O . SER B 1 113 ? -35.605 -15.712 -20.391 1.00 8.64 114 SER B O 1
ATOM 3324 N N . TYR B 1 114 ? -33.360 -15.540 -20.674 1.00 8.61 115 TYR B N 1
ATOM 3325 C CA . TYR B 1 114 ? -33.161 -16.992 -20.507 1.00 7.84 115 TYR B CA 1
ATOM 3326 C C . TYR B 1 114 ? -33.501 -17.391 -19.072 1.00 8.10 115 TYR B C 1
ATOM 3327 O O . TYR B 1 114 ? -34.062 -18.494 -18.877 1.00 9.91 115 TYR B O 1
ATOM 3336 N N . SER B 1 115 ? -33.168 -16.550 -18.065 1.00 7.87 116 SER B N 1
ATOM 3337 C CA . SER B 1 115 ? -33.605 -16.912 -16.714 1.00 8.09 116 SER B CA 1
ATOM 3338 C C . SER B 1 115 ? -35.127 -16.832 -16.596 1.00 8.73 116 SER B C 1
ATOM 3339 O O . SER B 1 115 ? -35.716 -17.606 -15.836 1.00 11.65 116 SER B O 1
ATOM 3342 N N . ASN B 1 116 ? -35.787 -15.882 -17.272 1.00 8.98 117 ASN B N 1
ATOM 3343 C CA . ASN B 1 116 ? -37.244 -15.885 -17.197 1.00 8.98 117 ASN B CA 1
ATOM 3344 C C . ASN B 1 116 ? -37.839 -17.202 -17.731 1.00 10.83 117 ASN B C 1
ATOM 3345 O O . ASN B 1 116 ? -38.773 -17.785 -17.164 1.00 11.49 117 ASN B O 1
ATOM 3350 N N . ILE B 1 117 ? -37.313 -17.692 -18.856 1.00 9.53 118 ILE B N 1
ATOM 3351 C CA . ILE B 1 117 ? -37.713 -18.989 -19.395 1.00 7.79 118 ILE B CA 1
ATOM 3352 C C . ILE B 1 117 ? -37.409 -20.100 -18.406 1.00 9.49 118 ILE B C 1
ATOM 3353 O O . ILE B 1 117 ? -38.279 -20.914 -18.031 1.00 9.95 118 ILE B O 1
ATOM 3358 N N . PHE B 1 118 ? -36.194 -20.169 -17.874 1.00 8.84 119 PHE B N 1
ATOM 3359 C CA . PHE B 1 118 ? -35.849 -21.216 -16.912 1.00 8.69 119 PHE B CA 1
ATOM 3360 C C . PHE B 1 118 ? -36.738 -21.174 -15.684 1.00 10.22 119 PHE B C 1
ATOM 3361 O O . PHE B 1 118 ? -37.219 -22.205 -15.199 1.00 10.87 119 PHE B O 1
ATOM 3369 N N . MET B 1 119 ? -36.909 -19.976 -15.141 1.00 9.45 120 MET B N 1
ATOM 3370 C CA . MET B 1 119 ? -37.668 -19.897 -13.894 1.00 10.09 120 MET B CA 1
ATOM 3371 C C . MET B 1 119 ? -39.119 -20.286 -14.072 1.00 11.19 120 MET B C 1
ATOM 3372 O O . MET B 1 119 ? -39.779 -20.807 -13.160 1.00 15.29 120 MET B O 1
ATOM 3377 N N . THR B 1 120 ? -39.642 -20.098 -15.285 1.00 11.36 121 THR B N 1
ATOM 3378 C CA . THR B 1 120 ? -41.015 -20.513 -15.561 1.00 10.50 121 THR B CA 1
ATOM 3379 C C . THR B 1 120 ? -41.132 -22.005 -15.797 1.00 10.95 121 THR B C 1
ATOM 3380 O O . THR B 1 120 ? -42.134 -22.598 -15.401 1.00 13.33 121 THR B O 1
ATOM 3384 N N . LEU B 1 121 ? -40.145 -22.622 -16.467 1.00 9.57 122 LEU B N 1
ATOM 3385 C CA . LEU B 1 121 ? -40.319 -23.985 -16.957 1.00 8.92 122 LEU B CA 1
ATOM 3386 C C . LEU B 1 121 ? -39.524 -25.039 -16.213 1.00 8.01 122 LEU B C 1
ATOM 3387 O O . LEU B 1 121 ? -40.063 -26.156 -16.037 1.00 12.48 122 LEU B O 1
ATOM 3392 N N . ALA B 1 122 ? -38.267 -24.719 -15.873 1.00 9.34 123 ALA B N 1
ATOM 3393 C CA . ALA B 1 122 ? -37.348 -25.752 -15.425 1.00 10.41 123 ALA B CA 1
ATOM 3394 C C . ALA B 1 122 ? -37.336 -25.938 -13.919 1.00 12.28 123 ALA B C 1
ATOM 3395 O O . ALA B 1 122 ? -37.848 -25.119 -13.171 1.00 14.85 123 ALA B O 1
ATOM 3397 N N . SER B 1 123 ? -36.735 -27.070 -13.488 1.00 12.47 124 SER B N 1
ATOM 3398 C CA . SER B 1 123 ? -36.665 -27.351 -12.063 1.00 14.78 124 SER B CA 1
ATOM 3399 C C . SER B 1 123 ? -35.434 -26.703 -11.469 1.00 13.94 124 SER B C 1
ATOM 3400 O O . SER B 1 123 ? -34.479 -26.312 -12.168 1.00 13.16 124 SER B O 1
ATOM 3403 N N . THR B 1 124 ? -35.433 -26.557 -10.142 1.00 19.49 125 THR B N 1
ATOM 3404 C CA . THR B 1 124 ? -34.275 -25.946 -9.509 1.00 19.86 125 THR B CA 1
ATOM 3405 C C . THR B 1 124 ? -33.010 -26.756 -9.759 1.00 13.47 125 THR B C 1
ATOM 3406 O O . THR B 1 124 ? -31.997 -26.120 -10.104 1.00 15.21 125 THR B O 1
ATOM 3410 N N . PRO B 1 125 ? -32.995 -28.078 -9.628 1.00 16.79 126 PRO B N 1
ATOM 3411 C CA . PRO B 1 125 ? -31.740 -28.779 -9.981 1.00 13.37 126 PRO B CA 1
ATOM 3412 C C . PRO B 1 125 ? -31.327 -28.569 -11.423 1.00 14.00 126 PRO B C 1
ATOM 3413 O O . PRO B 1 125 ? -30.137 -28.433 -11.713 1.00 12.99 126 PRO B O 1
ATOM 3417 N N . GLN B 1 126 ? -32.294 -28.548 -12.345 1.00 12.89 127 GLN B N 1
ATOM 3418 C CA . GLN B 1 126 ? -31.970 -28.368 -13.759 1.00 10.39 127 GLN B CA 1
ATOM 3419 C C . GLN B 1 126 ? -31.269 -27.044 -13.960 1.00 8.47 127 GLN B C 1
ATOM 3420 O O . GLN B 1 126 ? -30.286 -27.008 -14.718 1.00 11.38 127 GLN B O 1
ATOM 3426 N N . ILE B 1 127 ? -31.759 -25.997 -13.320 1.00 8.07 128 ILE B N 1
ATOM 3427 C CA . ILE B 1 127 ? -31.121 -24.692 -13.522 1.00 8.02 128 ILE B CA 1
ATOM 3428 C C . ILE B 1 127 ? -29.729 -24.707 -12.922 1.00 7.22 128 ILE B C 1
ATOM 3429 O O . ILE B 1 127 ? -28.756 -24.328 -13.595 1.00 9.70 128 ILE B O 1
ATOM 3434 N N . ASN B 1 128 ? -29.597 -25.151 -11.677 1.00 8.53 129 ASN B N 1
ATOM 3435 C CA . ASN B 1 128 ? -28.252 -25.185 -11.091 1.00 8.80 129 ASN B CA 1
ATOM 3436 C C . ASN B 1 128 ? -27.292 -26.033 -11.895 1.00 8.47 129 ASN B C 1
ATOM 3437 O O . ASN B 1 128 ? -26.131 -25.652 -12.076 1.00 8.92 129 ASN B O 1
ATOM 3442 N N . GLU B 1 129 ? -27.768 -27.187 -12.360 1.00 8.31 130 GLU B N 1
ATOM 3443 C CA . GLU B 1 129 ? -26.888 -28.085 -13.115 1.00 8.32 130 GLU B CA 1
ATOM 3444 C C . GLU B 1 129 ? -26.349 -27.403 -14.355 1.00 8.13 130 GLU B C 1
ATOM 3445 O O . GLU B 1 129 ? -25.208 -27.575 -14.757 1.00 10.75 130 GLU B O 1
ATOM 3451 N N . ALA B 1 130 ? -27.187 -26.630 -15.044 1.00 9.14 131 ALA B N 1
ATOM 3452 C CA . ALA B 1 130 ? -26.800 -25.983 -16.293 1.00 8.98 131 ALA B CA 1
ATOM 3453 C C . ALA B 1 130 ? -25.771 -24.895 -16.054 1.00 8.10 131 ALA B C 1
ATOM 3454 O O . ALA B 1 130 ? -24.806 -24.789 -16.811 1.00 8.14 131 ALA B O 1
ATOM 3456 N N . PHE B 1 131 ? -25.988 -24.077 -15.010 1.00 8.59 132 PHE B N 1
ATOM 3457 C CA . PHE B 1 131 ? -24.986 -23.028 -14.749 1.00 7.48 132 PHE B CA 1
ATOM 3458 C C . PHE B 1 131 ? -23.664 -23.653 -14.343 1.00 7.67 132 PHE B C 1
ATOM 3459 O O . PHE B 1 131 ? -22.594 -23.233 -14.830 1.00 8.92 132 PHE B O 1
ATOM 3467 N N . ARG B 1 132 ? -23.653 -24.672 -13.487 1.00 8.82 133 ARG B N 1
ATOM 3468 C CA . ARG B 1 132 ? -22.363 -25.274 -13.174 1.00 8.92 133 ARG B CA 1
ATOM 3469 C C . ARG B 1 132 ? -21.773 -25.925 -14.407 1.00 9.52 133 ARG B C 1
ATOM 3470 O O . ARG B 1 132 ? -20.549 -25.868 -14.644 1.00 10.41 133 ARG B O 1
ATOM 3478 N N . TRP B 1 133 ? -22.580 -26.563 -15.245 1.00 8.88 134 TRP B N 1
ATOM 3479 C CA . TRP B 1 133 ? -22.077 -27.164 -16.494 1.00 8.56 134 TRP B CA 1
ATOM 3480 C C . TRP B 1 133 ? -21.406 -26.080 -17.342 1.00 7.25 134 TRP B C 1
ATOM 3481 O O . TRP B 1 133 ? -20.342 -26.309 -17.955 1.00 10.20 134 TRP B O 1
ATOM 3492 N N . SER B 1 134 ? -22.018 -24.908 -17.447 1.00 7.90 135 SER B N 1
ATOM 3493 C CA . SER B 1 134 ? -21.487 -23.880 -18.367 1.00 9.49 135 SER B CA 1
ATOM 3494 C C . SER B 1 134 ? -20.131 -23.377 -17.914 1.00 9.68 135 SER B C 1
ATOM 3495 O O . SER B 1 134 ? -19.327 -22.970 -18.751 1.00 12.10 135 SER B O 1
ATOM 3498 N N . GLU B 1 135 ? -19.901 -23.394 -16.609 1.00 8.67 136 GLU B N 1
ATOM 3499 C CA . GLU B 1 135 ? -18.632 -22.953 -16.054 1.00 9.68 136 GLU B CA 1
ATOM 3500 C C . GLU B 1 135 ? -17.505 -23.962 -16.251 1.00 10.39 136 GLU B C 1
ATOM 3501 O O . GLU B 1 135 ? -16.304 -23.627 -16.154 1.00 12.85 136 GLU B O 1
ATOM 3507 N N . GLU B 1 136 ? -17.814 -25.226 -16.510 1.00 10.74 137 GLU B N 1
ATOM 3508 C CA . GLU B 1 136 ? -16.775 -26.242 -16.659 1.00 12.90 137 GLU B CA 1
ATOM 3509 C C . GLU B 1 136 ? -16.710 -26.754 -18.092 1.00 12.63 137 GLU B C 1
ATOM 3510 O O . GLU B 1 136 ? -15.817 -27.540 -18.419 1.00 15.95 137 GLU B O 1
ATOM 3516 N N . ASN B 1 137 ? -17.612 -26.396 -18.989 1.00 10.85 138 ASN B N 1
ATOM 3517 C CA . ASN B 1 137 ? -17.588 -26.979 -20.337 1.00 10.32 138 ASN B CA 1
ATOM 3518 C C . ASN B 1 137 ? -16.440 -26.389 -21.138 1.00 10.25 138 ASN B C 1
ATOM 3519 O O . ASN B 1 137 ? -16.337 -25.185 -21.293 1.00 10.21 138 ASN B O 1
ATOM 3524 N N . GLU B 1 138 ? -15.561 -27.249 -21.645 1.00 12.83 139 GLU B N 1
ATOM 3525 C CA . GLU B 1 138 ? -14.345 -26.713 -22.218 1.00 15.72 139 GLU B CA 1
ATOM 3526 C C . GLU B 1 138 ? -14.608 -25.914 -23.476 1.00 12.25 139 GLU B C 1
ATOM 3527 O O . GLU B 1 138 ? -13.938 -24.891 -23.675 1.00 10.92 139 GLU B O 1
ATOM 3533 N N . ASN B 1 139 ? -15.523 -26.342 -24.343 1.00 11.64 140 ASN B N 1
ATOM 3534 C CA . ASN B 1 139 ? -15.734 -25.608 -25.603 1.00 10.62 140 ASN B CA 1
ATOM 3535 C C . ASN B 1 139 ? -16.408 -24.272 -25.348 1.00 10.92 140 ASN B C 1
ATOM 3536 O O . ASN B 1 139 ? -16.117 -23.266 -26.028 1.00 11.98 140 ASN B O 1
ATOM 3541 N N . LEU B 1 140 ? -17.306 -24.254 -24.359 1.00 10.16 141 LEU B N 1
ATOM 3542 C CA . LEU B 1 140 ? -17.983 -22.980 -24.104 1.00 8.56 141 LEU B CA 1
ATOM 3543 C C . LEU B 1 140 ? -17.006 -22.010 -23.453 1.00 8.76 141 LEU B C 1
ATOM 3544 O O . LEU B 1 140 ? -16.967 -20.821 -23.826 1.00 9.52 141 LEU B O 1
ATOM 3549 N N . GLN B 1 141 ? -16.197 -22.465 -22.498 1.00 10.07 142 GLN B N 1
ATOM 3550 C CA . GLN B 1 141 ? -15.215 -21.570 -21.864 1.00 9.61 142 GLN B CA 1
ATOM 3551 C C . GLN B 1 141 ? -14.181 -21.102 -22.866 1.00 9.67 142 GLN B C 1
ATOM 3552 O O . GLN B 1 141 ? -13.711 -19.965 -22.826 1.00 11.44 142 GLN B O 1
ATOM 3558 N N . ARG B 1 142 ? -13.853 -21.988 -23.822 1.00 9.78 143 ARG B N 1
ATOM 3559 C CA . ARG B 1 142 ? -12.840 -21.609 -24.812 1.00 10.86 143 ARG B CA 1
ATOM 3560 C C . ARG B 1 142 ? -13.362 -20.514 -25.740 1.00 9.19 143 ARG B C 1
ATOM 3561 O O . ARG B 1 142 ? -12.652 -19.539 -26.018 1.00 11.96 143 ARG B O 1
ATOM 3569 N N . LYS B 1 143 ? -14.592 -20.671 -26.237 1.00 10.54 144 LYS B N 1
ATOM 3570 C CA . LYS B 1 143 ? -15.080 -19.621 -27.145 1.00 10.99 144 LYS B CA 1
ATOM 3571 C C . LYS B 1 143 ? -15.182 -18.309 -26.384 1.00 8.86 144 LYS B C 1
ATOM 3572 O O . LYS B 1 143 ? -14.823 -17.259 -26.922 1.00 11.46 144 LYS B O 1
ATOM 3578 N N . ALA B 1 144 ? -15.605 -18.367 -25.124 1.00 10.02 145 ALA B N 1
ATOM 3579 C CA . ALA B 1 144 ? -15.776 -17.160 -24.340 1.00 10.05 145 ALA B CA 1
ATOM 3580 C C . ALA B 1 144 ? -14.437 -16.467 -24.157 1.00 9.45 145 ALA B C 1
ATOM 3581 O O . ALA B 1 144 ? -14.288 -15.254 -24.334 1.00 11.37 145 ALA B O 1
ATOM 3583 N N . LYS B 1 145 ? -13.426 -17.251 -23.737 1.00 9.65 146 LYS B N 1
ATOM 3584 C CA . LYS B 1 145 ? -12.161 -16.553 -23.446 1.00 9.70 146 LYS B CA 1
ATOM 3585 C C . LYS B 1 145 ? -11.505 -16.105 -24.721 1.00 9.61 146 LYS B C 1
ATOM 3586 O O . LYS B 1 145 ? -10.780 -15.094 -24.740 1.00 11.99 146 LYS B O 1
ATOM 3592 N N . ILE B 1 146 ? -11.684 -16.813 -25.842 1.00 8.99 147 ILE B N 1
ATOM 3593 C CA . ILE B 1 146 ? -11.102 -16.302 -27.087 1.00 8.82 147 ILE B CA 1
ATOM 3594 C C . ILE B 1 146 ? -11.672 -14.924 -27.427 1.00 8.64 147 ILE B C 1
ATOM 3595 O O . ILE B 1 146 ? -10.970 -13.942 -27.717 1.00 10.17 147 ILE B O 1
ATOM 3600 N N . ILE B 1 147 ? -12.996 -14.797 -27.397 1.00 8.37 148 ILE B N 1
ATOM 3601 C CA . ILE B 1 147 ? -13.604 -13.492 -27.699 1.00 9.56 148 ILE B CA 1
ATOM 3602 C C . ILE B 1 147 ? -13.163 -12.440 -26.703 1.00 9.32 148 ILE B C 1
ATOM 3603 O O . ILE B 1 147 ? -12.796 -11.295 -27.095 1.00 10.85 148 ILE B O 1
ATOM 3608 N N . MET B 1 148 ? -13.175 -12.791 -25.415 1.00 8.84 149 MET B N 1
ATOM 3609 C CA . MET B 1 148 ? -12.799 -11.788 -24.410 1.00 11.19 149 MET B CA 1
ATOM 3610 C C . MET B 1 148 ? -11.347 -11.351 -24.491 1.00 9.92 149 MET B C 1
ATOM 3611 O O . MET B 1 148 ? -11.009 -10.214 -24.121 1.00 10.43 149 MET B O 1
ATOM 3616 N N . SER B 1 149 ? -10.460 -12.224 -24.949 1.00 10.92 150 SER B N 1
ATOM 3617 C CA . SER B 1 149 ? -9.072 -11.778 -25.124 1.00 9.83 150 SER B CA 1
ATOM 3618 C C . SER B 1 149 ? -8.988 -10.609 -26.083 1.00 11.15 150 SER B C 1
ATOM 3619 O O . SER B 1 149 ? -8.100 -9.758 -25.897 1.00 13.45 150 SER B O 1
ATOM 3622 N N . TYR B 1 150 ? -9.843 -10.544 -27.109 1.00 8.61 151 TYR B N 1
ATOM 3623 C CA . TYR B 1 150 ? -9.821 -9.347 -27.974 1.00 9.38 151 TYR B CA 1
ATOM 3624 C C . TYR B 1 150 ? -10.465 -8.131 -27.303 1.00 11.12 151 TYR B C 1
ATOM 3625 O O . TYR B 1 150 ? -9.944 -7.022 -27.450 1.00 12.34 151 TYR B O 1
ATOM 3634 N N . TYR B 1 151 ? -11.576 -8.332 -26.585 1.00 10.15 152 TYR B N 1
ATOM 3635 C CA . TYR B 1 151 ? -12.181 -7.225 -25.862 1.00 10.33 152 TYR B CA 1
ATOM 3636 C C . TYR B 1 151 ? -11.198 -6.605 -24.861 1.00 13.20 152 TYR B C 1
ATOM 3637 O O . TYR B 1 151 ? -11.234 -5.397 -24.650 1.00 15.53 152 TYR B O 1
ATOM 3646 N N . ASN B 1 152 ? -10.329 -7.414 -24.302 1.00 13.48 153 ASN B N 1
ATOM 3647 C CA . ASN B 1 152 ? -9.417 -6.897 -23.292 1.00 14.80 153 ASN B CA 1
ATOM 3648 C C . ASN B 1 152 ? -8.091 -6.462 -23.884 1.00 14.06 153 ASN B C 1
ATOM 3649 O O . ASN B 1 152 ? -7.163 -6.011 -23.189 1.00 16.68 153 ASN B O 1
ATOM 3654 N N . GLY B 1 153 ? -7.967 -6.577 -25.210 1.00 14.39 154 GLY B N 1
ATOM 3655 C CA . GLY B 1 153 ? -6.736 -6.193 -25.896 1.00 17.24 154 GLY B CA 1
ATOM 3656 C C . GLY B 1 153 ? -6.712 -4.752 -26.339 1.00 16.70 154 GLY B C 1
ATOM 3657 O O . GLY B 1 153 ? -7.610 -4.003 -25.976 1.00 19.06 154 GLY B O 1
ATOM 3658 N N . ASP B 1 154 ? -5.695 -4.358 -27.122 1.00 16.51 155 ASP B N 1
ATOM 3659 C CA . ASP B 1 154 ? -5.573 -2.934 -27.465 1.00 19.16 155 ASP B CA 1
ATOM 3660 C C . ASP B 1 154 ? -5.793 -2.686 -28.951 1.00 16.60 155 ASP B C 1
ATOM 3661 O O . ASP B 1 154 ? -5.371 -1.635 -29.431 1.00 22.81 155 ASP B O 1
ATOM 3666 N N . ASP B 1 155 ? -6.400 -3.599 -29.686 1.00 14.84 156 ASP B N 1
ATOM 3667 C CA . ASP B 1 155 ? -6.654 -3.354 -31.120 1.00 13.72 156 ASP B CA 1
ATOM 3668 C C . ASP B 1 155 ? -8.146 -3.117 -31.330 1.00 12.84 156 ASP B C 1
ATOM 3669 O O . ASP B 1 155 ? -8.944 -4.053 -31.207 1.00 13.45 156 ASP B O 1
ATOM 3674 N N . PRO B 1 156 ? -8.573 -1.902 -31.623 1.00 13.04 157 PRO B N 1
ATOM 3675 C CA . PRO B 1 156 ? -10.010 -1.644 -31.782 1.00 12.92 157 PRO B CA 1
ATOM 3676 C C . PRO B 1 156 ? -10.662 -2.436 -32.900 1.00 13.29 157 PRO B C 1
ATOM 3677 O O . PRO B 1 156 ? -11.809 -2.861 -32.673 1.00 12.07 157 PRO B O 1
ATOM 3681 N N . LEU B 1 157 ? -9.999 -2.619 -34.033 1.00 11.98 158 LEU B N 1
ATOM 3682 C CA . LEU B 1 157 ? -10.686 -3.347 -35.113 1.00 10.63 158 LEU B CA 1
ATOM 3683 C C . LEU B 1 157 ? -10.878 -4.814 -34.761 1.00 10.06 158 LEU B C 1
ATOM 3684 O O . LEU B 1 157 ? -11.914 -5.408 -35.108 1.00 11.17 158 LEU B O 1
ATOM 3689 N N . LYS B 1 158 ? -9.911 -5.427 -34.049 1.00 11.64 159 LYS B N 1
ATOM 3690 C CA . LYS B 1 158 ? -10.128 -6.824 -33.649 1.00 9.62 159 LYS B CA 1
ATOM 3691 C C . LYS B 1 158 ? -11.291 -6.958 -32.674 1.00 8.30 159 LYS B C 1
ATOM 3692 O O . LYS B 1 158 ? -11.988 -7.980 -32.663 1.00 11.00 159 LYS B O 1
ATOM 3698 N N . LYS B 1 159 ? -11.508 -5.933 -31.833 1.00 9.67 160 LYS B N 1
ATOM 3699 C CA . LYS B 1 159 ? -12.663 -6.045 -30.957 1.00 9.90 160 LYS B CA 1
ATOM 3700 C C . LYS B 1 159 ? -13.953 -6.121 -31.774 1.00 9.31 160 LYS B C 1
ATOM 3701 O O . LYS B 1 159 ? -14.879 -6.834 -31.389 1.00 11.44 160 LYS B O 1
ATOM 3707 N N . LYS B 1 160 ? -14.005 -5.349 -32.872 1.00 9.35 161 LYS B N 1
ATOM 3708 C CA . LYS B 1 160 ? -15.221 -5.348 -33.674 1.00 8.47 161 LYS B CA 1
ATOM 3709 C C . LYS B 1 160 ? -15.360 -6.656 -34.432 1.00 8.48 161 LYS B C 1
ATOM 3710 O O . LYS B 1 160 ? -16.500 -7.126 -34.641 1.00 9.39 161 LYS B O 1
ATOM 3716 N N . VAL B 1 161 ? -14.249 -7.267 -34.850 1.00 9.05 162 VAL B N 1
ATOM 3717 C CA . VAL B 1 161 ? -14.339 -8.572 -35.507 1.00 8.71 162 VAL B CA 1
ATOM 3718 C C . VAL B 1 161 ? -14.876 -9.597 -34.518 1.00 8.86 162 VAL B C 1
ATOM 3719 O O . VAL B 1 161 ? -15.812 -10.368 -34.808 1.00 10.09 162 VAL B O 1
ATOM 3723 N N . ALA B 1 162 ? -14.279 -9.630 -33.334 1.00 8.93 163 ALA B N 1
ATOM 3724 C CA . ALA B 1 162 ? -14.683 -10.571 -32.285 1.00 9.76 163 ALA B CA 1
ATOM 3725 C C . ALA B 1 162 ? -16.162 -10.404 -31.960 1.00 9.57 163 ALA B C 1
ATOM 3726 O O . ALA B 1 162 ? -16.915 -11.410 -31.897 1.00 10.29 163 ALA B O 1
ATOM 3728 N N . SER B 1 163 ? -16.603 -9.170 -31.791 1.00 8.22 164 SER B N 1
ATOM 3729 C CA . SER B 1 163 ? -18.017 -8.923 -31.520 1.00 9.45 164 SER B CA 1
ATOM 3730 C C . SER B 1 163 ? -18.931 -9.458 -32.603 1.00 10.54 164 SER B C 1
ATOM 3731 O O . SER B 1 163 ? -19.981 -10.066 -32.374 1.00 11.45 164 SER B O 1
ATOM 3734 N N . THR B 1 164 ? -18.551 -9.178 -33.859 1.00 9.18 165 THR B N 1
ATOM 3735 C CA . THR B 1 164 ? -19.427 -9.552 -34.976 1.00 10.48 165 THR B CA 1
ATOM 3736 C C . THR B 1 164 ? -19.456 -11.061 -35.121 1.00 11.42 165 THR B C 1
ATOM 3737 O O . THR B 1 164 ? -20.460 -11.680 -35.446 1.00 11.71 165 THR B O 1
ATOM 3741 N N . LEU B 1 165 ? -18.309 -11.703 -34.854 1.00 10.23 166 LEU B N 1
ATOM 3742 C CA . LEU B 1 165 ? -18.341 -13.171 -34.919 1.00 10.89 166 LEU B CA 1
ATOM 3743 C C . LEU B 1 165 ? -19.152 -13.731 -33.751 1.00 11.46 166 LEU B C 1
ATOM 3744 O O . LEU B 1 165 ? -19.866 -14.723 -33.926 1.00 11.83 166 LEU B O 1
ATOM 3749 N N . LEU B 1 166 ? -19.064 -13.100 -32.570 1.00 11.06 167 LEU B N 1
ATOM 3750 C CA . LEU B 1 166 ? -19.886 -13.560 -31.450 1.00 9.78 167 LEU B CA 1
ATOM 3751 C C . LEU B 1 166 ? -21.353 -13.414 -31.843 1.00 11.12 167 LEU B C 1
ATOM 3752 O O . LEU B 1 166 ? -22.090 -14.391 -31.652 1.00 13.39 167 LEU B O 1
ATOM 3757 N N . GLU B 1 167 ? -21.768 -12.253 -32.314 1.00 10.30 168 GLU B N 1
ATOM 3758 C CA . GLU B 1 167 ? -23.182 -12.035 -32.605 1.00 12.07 168 GLU B CA 1
ATOM 3759 C C . GLU B 1 167 ? -23.681 -12.822 -33.810 1.00 13.02 168 GLU B C 1
ATOM 3760 O O . GLU B 1 167 ? -24.674 -13.558 -33.689 1.00 15.30 168 GLU B O 1
ATOM 3766 N N . SER B 1 168 ? -23.035 -12.721 -34.940 1.00 9.25 169 SER B N 1
ATOM 3767 C CA . SER B 1 168 ? -23.547 -13.286 -36.188 1.00 8.89 169 SER B CA 1
ATOM 3768 C C . SER B 1 168 ? -23.261 -14.765 -36.413 1.00 7.65 169 SER B C 1
ATOM 3769 O O . SER B 1 168 ? -23.959 -15.390 -37.215 1.00 11.49 169 SER B O 1
ATOM 3772 N N . PHE B 1 169 ? -22.252 -15.277 -35.714 1.00 8.66 170 PHE B N 1
ATOM 3773 C CA . PHE B 1 169 ? -21.926 -16.699 -35.794 1.00 8.83 170 PHE B CA 1
ATOM 3774 C C . PHE B 1 169 ? -22.258 -17.397 -34.481 1.00 9.00 170 PHE B C 1
ATOM 3775 O O . PHE B 1 169 ? -23.069 -18.323 -34.505 1.00 10.43 170 PHE B O 1
ATOM 3783 N N . LEU B 1 170 ? -21.656 -17.042 -33.358 1.00 8.82 171 LEU B N 1
ATOM 3784 C CA . LEU B 1 170 ? -21.861 -17.876 -32.170 1.00 10.20 171 LEU B CA 1
ATOM 3785 C C . LEU B 1 170 ? -23.296 -17.797 -31.666 1.00 9.83 171 LEU B C 1
ATOM 3786 O O . LEU B 1 170 ? -23.989 -18.778 -31.434 1.00 12.41 171 LEU B O 1
ATOM 3791 N N . PHE B 1 171 ? -23.806 -16.601 -31.438 1.00 11.15 172 PHE B N 1
ATOM 3792 C CA . PHE B 1 171 ? -25.154 -16.474 -30.888 1.00 10.72 172 PHE B CA 1
ATOM 3793 C C . PHE B 1 171 ? -26.216 -16.954 -31.859 1.00 12.12 172 PHE B C 1
ATOM 3794 O O . PHE B 1 171 ? -27.155 -17.676 -31.492 1.00 12.96 172 PHE B O 1
ATOM 3802 N N . TYR B 1 172 ? -26.075 -16.519 -33.125 1.00 11.42 173 TYR B N 1
ATOM 3803 C CA . TYR B 1 172 ? -27.066 -16.939 -34.117 1.00 10.95 173 TYR B CA 1
ATOM 3804 C C . TYR B 1 172 ? -27.167 -18.461 -34.229 1.00 11.02 173 TYR B C 1
ATOM 3805 O O . TYR B 1 172 ? -28.264 -18.993 -34.448 1.00 12.34 173 TYR B O 1
ATOM 3814 N N . SER B 1 173 ? -26.023 -19.132 -34.093 1.00 9.87 174 SER B N 1
ATOM 3815 C CA . SER B 1 173 ? -26.095 -20.590 -34.184 1.00 8.43 174 SER B CA 1
ATOM 3816 C C . SER B 1 173 ? -26.909 -21.203 -33.060 1.00 8.98 174 SER B C 1
ATOM 3817 O O . SER B 1 173 ? -27.440 -22.314 -33.217 1.00 10.72 174 SER B O 1
ATOM 3820 N N . GLY B 1 174 ? -27.049 -20.515 -31.933 1.00 9.09 175 GLY B N 1
ATOM 3821 C CA . GLY B 1 174 ? -27.821 -21.051 -30.814 1.00 9.64 175 GLY B CA 1
ATOM 3822 C C . GLY B 1 174 ? -29.317 -20.996 -31.054 1.00 9.92 175 GLY B C 1
ATOM 3823 O O . GLY B 1 174 ? -30.111 -21.606 -30.313 1.00 12.63 175 GLY B O 1
ATOM 3824 N N . PHE B 1 175 ? -29.735 -20.253 -32.081 1.00 10.30 176 PHE B N 1
ATOM 3825 C CA . PHE B 1 175 ? -31.160 -20.094 -32.333 1.00 9.70 176 PHE B CA 1
ATOM 3826 C C . PHE B 1 175 ? -31.693 -21.372 -32.975 1.00 8.16 176 PHE B C 1
ATOM 3827 O O . PHE B 1 175 ? -32.908 -21.429 -33.095 1.00 10.79 176 PHE B O 1
ATOM 3835 N N . TYR B 1 176 ? -30.824 -22.326 -33.346 1.00 10.04 177 TYR B N 1
ATOM 3836 C CA . TYR B 1 176 ? -31.366 -23.520 -33.984 1.00 10.55 177 TYR B CA 1
ATOM 3837 C C . TYR B 1 176 ? -32.443 -24.173 -33.109 1.00 9.95 177 TYR B C 1
ATOM 3838 O O . TYR B 1 176 ? -33.512 -24.554 -33.572 1.00 11.03 177 TYR B O 1
ATOM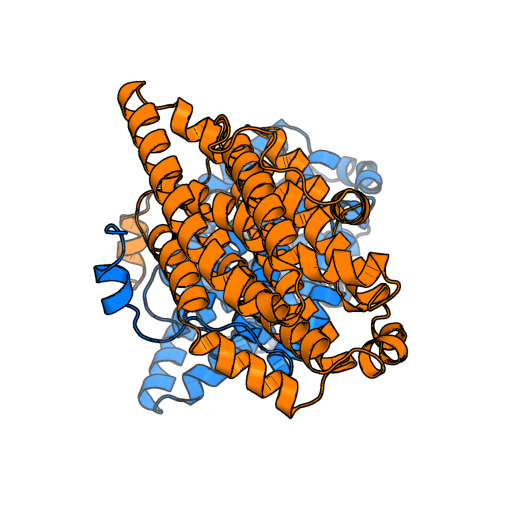 3847 N N . LEU B 1 177 ? -32.103 -24.439 -31.862 1.00 10.09 178 LEU B N 1
ATOM 3848 C CA . LEU B 1 177 ? -32.971 -25.276 -31.061 1.00 9.84 178 LEU B CA 1
ATOM 3849 C C . LEU B 1 177 ? -34.336 -24.638 -30.843 1.00 9.27 178 LEU B C 1
ATOM 3850 O O . LEU B 1 177 ? -35.318 -25.372 -31.005 1.00 9.29 178 LEU B O 1
ATOM 3855 N N . PRO B 1 178 ? -34.479 -23.389 -30.440 1.00 9.51 179 PRO B N 1
ATOM 3856 C CA . PRO B 1 178 ? -35.839 -22.862 -30.230 1.00 9.42 179 PRO B CA 1
ATOM 3857 C C . PRO B 1 178 ? -36.647 -22.861 -31.513 1.00 9.44 179 PRO B C 1
ATOM 3858 O O . PRO B 1 178 ? -37.870 -23.049 -31.513 1.00 12.59 179 PRO B O 1
ATOM 3862 N N . MET B 1 179 ? -35.951 -22.645 -32.621 1.00 11.69 180 MET B N 1
ATOM 3863 C CA . MET B 1 179 ? -36.657 -22.563 -33.902 1.00 11.37 180 MET B CA 1
ATOM 3864 C C . MET B 1 179 ? -37.110 -23.962 -34.325 1.00 10.09 180 MET B C 1
ATOM 3865 O O . MET B 1 179 ? -38.215 -24.156 -34.816 1.00 12.88 180 MET B O 1
ATOM 3870 N N . TYR B 1 180 ? -36.268 -24.951 -34.094 1.00 12.15 181 TYR B N 1
ATOM 3871 C CA . TYR B 1 180 ? -36.630 -26.348 -34.371 1.00 12.68 181 TYR B CA 1
ATOM 3872 C C . TYR B 1 180 ? -37.860 -26.737 -33.561 1.00 12.19 181 TYR B C 1
ATOM 3873 O O . TYR B 1 180 ? -38.838 -27.303 -34.046 1.00 12.59 181 TYR B O 1
ATOM 3882 N N . LEU B 1 181 ? -37.764 -26.486 -32.254 1.00 11.52 182 LEU B N 1
ATOM 3883 C CA . LEU B 1 181 ? -38.855 -26.925 -31.397 1.00 11.17 182 LEU B CA 1
ATOM 3884 C C . LEU B 1 181 ? -40.139 -26.189 -31.753 1.00 11.34 182 LEU B C 1
ATOM 3885 O O . LEU B 1 181 ? -41.195 -26.840 -31.815 1.00 14.00 182 LEU B O 1
ATOM 3890 N N . SER B 1 182 ? -40.047 -24.877 -31.985 1.00 11.55 183 SER B N 1
ATOM 3891 C CA . SER B 1 182 ? -41.271 -24.170 -32.369 1.00 14.86 183 SER B CA 1
ATOM 3892 C C . SER B 1 182 ? -41.931 -24.676 -33.636 1.00 14.26 183 SER B C 1
ATOM 3893 O O . SER B 1 182 ? -43.170 -24.679 -33.738 1.00 17.61 183 SER B O 1
ATOM 3896 N N . SER B 1 183 ? -41.153 -25.106 -34.640 1.00 14.98 184 SER B N 1
ATOM 3897 C CA . SER B 1 183 ? -41.701 -25.674 -35.877 1.00 17.79 184 SER B CA 1
ATOM 3898 C C . SER B 1 183 ? -42.325 -27.051 -35.618 1.00 22.39 184 SER B C 1
ATOM 3899 O O . SER B 1 183 ? -43.009 -27.605 -36.493 1.00 24.98 184 SER B O 1
ATOM 3902 N N . ARG B 1 184 ? -42.059 -27.568 -34.415 1.00 19.23 185 ARG B N 1
ATOM 3903 C CA . ARG B 1 184 ? -42.681 -28.821 -33.962 1.00 20.61 185 ARG B CA 1
ATOM 3904 C C . ARG B 1 184 ? -43.717 -28.523 -32.880 1.00 21.18 185 ARG B C 1
ATOM 3905 O O . ARG B 1 184 ? -44.120 -29.430 -32.149 1.00 23.86 185 ARG B O 1
ATOM 3913 N N . ALA B 1 185 ? -44.147 -27.261 -32.789 1.00 20.18 186 ALA B N 1
ATOM 3914 C CA . ALA B 1 185 ? -45.216 -26.903 -31.875 1.00 22.55 186 ALA B CA 1
ATOM 3915 C C . ALA B 1 185 ? -44.815 -26.986 -30.413 1.00 19.03 186 ALA B C 1
ATOM 3916 O O . ALA B 1 185 ? -45.718 -27.148 -29.579 1.00 21.15 186 ALA B O 1
ATOM 3918 N N . LYS B 1 186 ? -43.536 -26.878 -30.129 1.00 13.61 187 LYS B N 1
ATOM 3919 C CA . LYS B 1 186 ? -43.072 -26.906 -28.749 1.00 12.92 187 LYS B CA 1
ATOM 3920 C C . LYS B 1 186 ? -42.355 -25.613 -28.390 1.00 12.06 187 LYS B C 1
ATOM 3921 O O . LYS B 1 186 ? -41.648 -25.050 -29.245 1.00 12.89 187 LYS B O 1
ATOM 3927 N N . LEU B 1 187 ? -42.548 -25.196 -27.132 1.00 10.38 188 LEU B N 1
ATOM 3928 C CA . LEU B 1 187 ? -41.950 -23.938 -26.652 1.00 10.48 188 LEU B CA 1
ATOM 3929 C C . LEU B 1 187 ? -42.249 -22.806 -27.629 1.00 10.11 188 LEU B C 1
ATOM 3930 O O . LEU B 1 187 ? -41.365 -22.006 -27.980 1.00 11.94 188 LEU B O 1
ATOM 3935 N N . THR B 1 188 ? -43.501 -22.694 -28.058 1.00 10.82 189 THR B N 1
ATOM 3936 C CA . THR B 1 188 ? -43.831 -21.688 -29.061 1.00 11.48 189 THR B CA 1
ATOM 3937 C C . THR B 1 188 ? -43.751 -20.274 -28.480 1.00 11.47 189 THR B C 1
ATOM 3938 O O . THR B 1 188 ? -43.421 -19.319 -29.174 1.00 15.07 189 THR B O 1
ATOM 3942 N N . ASN B 1 189 ? -44.058 -20.071 -27.192 1.00 13.29 190 ASN B N 1
ATOM 3943 C CA . ASN B 1 189 ? -43.969 -18.739 -26.604 1.00 12.68 190 ASN B CA 1
ATOM 3944 C C . ASN B 1 189 ? -42.519 -18.344 -26.344 1.00 11.63 190 ASN B C 1
ATOM 3945 O O . ASN B 1 189 ? -42.142 -17.205 -26.650 1.00 13.66 190 ASN B O 1
ATOM 3950 N N . THR B 1 190 ? -41.707 -19.261 -25.827 1.00 10.79 191 THR B N 1
ATOM 3951 C CA . THR B 1 190 ? -40.258 -19.067 -25.740 1.00 11.46 191 THR B CA 1
ATOM 3952 C C . THR B 1 190 ? -39.690 -18.642 -27.090 1.00 10.81 191 THR B C 1
ATOM 3953 O O . THR B 1 190 ? -38.849 -17.745 -27.123 1.00 11.71 191 THR B O 1
ATOM 3957 N N . ALA B 1 191 ? -40.157 -19.211 -28.202 1.00 11.63 192 ALA B N 1
ATOM 3958 C CA . ALA B 1 191 ? -39.649 -18.831 -29.529 1.00 10.50 192 ALA B CA 1
ATOM 3959 C C . ALA B 1 191 ? -39.952 -17.358 -29.821 1.00 9.93 192 ALA B C 1
ATOM 3960 O O . ALA B 1 191 ? -39.190 -16.717 -30.566 1.00 12.78 192 ALA B O 1
ATOM 3962 N N . ASP B 1 192 ? -41.054 -16.854 -29.283 1.00 10.96 193 ASP B N 1
ATOM 3963 C CA . ASP B 1 192 ? -41.361 -15.426 -29.500 1.00 12.03 193 ASP B CA 1
ATOM 3964 C C . ASP B 1 192 ? -40.366 -14.537 -28.783 1.00 9.48 193 ASP B C 1
ATOM 3965 O O . ASP B 1 192 ? -39.996 -13.478 -29.306 1.00 12.43 193 ASP B O 1
ATOM 3970 N N . ILE B 1 193 ? -39.886 -14.923 -27.591 1.00 9.90 194 ILE B N 1
ATOM 3971 C CA . ILE B 1 193 ? -38.792 -14.170 -26.988 1.00 10.17 194 ILE B CA 1
ATOM 3972 C C . ILE B 1 193 ? -37.545 -14.226 -27.872 1.00 8.78 194 ILE B C 1
ATOM 3973 O O . ILE B 1 193 ? -36.845 -13.246 -28.110 1.00 10.27 194 ILE B O 1
ATOM 3978 N N . ILE B 1 194 ? -37.254 -15.409 -28.389 1.00 9.79 195 ILE B N 1
ATOM 3979 C CA . ILE B 1 194 ? -36.074 -15.577 -29.243 1.00 10.65 195 ILE B CA 1
ATOM 3980 C C . ILE B 1 194 ? -36.177 -14.698 -30.475 1.00 10.12 195 ILE B C 1
ATOM 3981 O O . ILE B 1 194 ? -35.181 -14.136 -30.972 1.00 12.41 195 ILE B O 1
ATOM 3986 N N . ARG B 1 195 ? -37.409 -14.565 -31.007 1.00 10.30 196 ARG B N 1
ATOM 3987 C CA . ARG B 1 195 ? -37.524 -13.698 -32.182 1.00 11.66 196 ARG B CA 1
ATOM 3988 C C . ARG B 1 195 ? -37.232 -12.243 -31.850 1.00 10.35 196 ARG B C 1
ATOM 3989 O O . ARG B 1 195 ? -36.729 -11.488 -32.698 1.00 12.81 196 ARG B O 1
ATOM 3997 N N . LEU B 1 196 ? -37.530 -11.815 -30.632 1.00 9.41 197 LEU B N 1
ATOM 3998 C CA . LEU B 1 196 ? -37.213 -10.415 -30.224 1.00 9.59 197 LEU B CA 1
ATOM 3999 C C . LEU B 1 196 ? -35.710 -10.297 -30.119 1.00 8.94 197 LEU B C 1
ATOM 4000 O O . LEU B 1 196 ? -35.151 -9.277 -30.485 1.00 10.77 197 LEU B O 1
ATOM 4005 N N . ILE B 1 197 ? -35.019 -11.313 -29.605 1.00 8.66 198 ILE B N 1
ATOM 4006 C CA . ILE B 1 197 ? -33.562 -11.287 -29.530 1.00 8.40 198 ILE B CA 1
ATOM 4007 C C . ILE B 1 197 ? -32.959 -11.238 -30.929 1.00 9.16 198 ILE B C 1
ATOM 4008 O O . ILE B 1 197 ? -32.061 -10.426 -31.196 1.00 10.90 198 ILE B O 1
ATOM 4013 N N . ILE B 1 198 ? -33.460 -12.078 -31.847 1.00 11.49 199 ILE B N 1
ATOM 4014 C CA . ILE B 1 198 ? -32.992 -12.088 -33.220 1.00 11.61 199 ILE B CA 1
ATOM 4015 C C . ILE B 1 198 ? -33.186 -10.717 -33.843 1.00 10.82 199 ILE B C 1
ATOM 4016 O O . ILE B 1 198 ? -32.307 -10.234 -34.607 1.00 12.20 199 ILE B O 1
ATOM 4021 N N . ARG B 1 199 ? -34.303 -10.057 -33.543 1.00 10.64 200 ARG B N 1
ATOM 4022 C CA . ARG B 1 199 ? -34.532 -8.738 -34.135 1.00 10.99 200 ARG B CA 1
ATOM 4023 C C . ARG B 1 199 ? -33.484 -7.722 -33.718 1.00 12.55 200 ARG B C 1
ATOM 4024 O O . ARG B 1 199 ? -33.139 -6.815 -34.502 1.00 14.77 200 ARG B O 1
ATOM 4032 N N . ASP B 1 200 ? -32.962 -7.840 -32.502 1.00 9.02 201 ASP B N 1
ATOM 4033 C CA . ASP B 1 200 ? -31.826 -7.039 -32.039 1.00 8.65 201 ASP B CA 1
ATOM 4034 C C . ASP B 1 200 ? -30.479 -7.502 -32.606 1.00 9.04 201 ASP B C 1
ATOM 4035 O O . ASP B 1 200 ? -29.670 -6.714 -33.131 1.00 9.43 201 ASP B O 1
ATOM 4040 N N . GLU B 1 201 ? -30.183 -8.801 -32.527 1.00 8.77 202 GLU B N 1
ATOM 4041 C CA . GLU B 1 201 ? -28.885 -9.312 -32.952 1.00 9.29 202 GLU B CA 1
ATOM 4042 C C . GLU B 1 201 ? -28.615 -9.053 -34.427 1.00 10.28 202 GLU B C 1
ATOM 4043 O O . GLU B 1 201 ? -27.469 -8.787 -34.819 1.00 11.83 202 GLU B O 1
ATOM 4049 N N . SER B 1 202 ? -29.676 -9.139 -35.228 1.00 10.66 203 SER B N 1
ATOM 4050 C CA . SER B 1 202 ? -29.492 -8.835 -36.632 1.00 10.40 203 SER B CA 1
ATOM 4051 C C . SER B 1 202 ? -28.887 -7.450 -36.862 1.00 12.63 203 SER B C 1
ATOM 4052 O O . SER B 1 202 ? -27.984 -7.220 -37.692 1.00 12.99 203 SER B O 1
ATOM 4055 N N . VAL B 1 203 ? -29.379 -6.500 -36.102 1.00 10.68 204 VAL B N 1
ATOM 4056 C CA . VAL B 1 203 ? -28.960 -5.097 -36.215 1.00 9.12 204 VAL B CA 1
ATOM 4057 C C . VAL B 1 203 ? -27.578 -4.906 -35.590 1.00 8.57 204 VAL B C 1
ATOM 4058 O O . VAL B 1 203 ? -26.702 -4.200 -36.130 1.00 10.16 204 VAL B O 1
ATOM 4062 N N . HIS B 1 204 ? -27.330 -5.545 -34.441 1.00 8.30 205 HIS B N 1
ATOM 4063 C CA . HIS B 1 204 ? -26.034 -5.450 -33.783 1.00 8.83 205 HIS B CA 1
ATOM 4064 C C . HIS B 1 204 ? -24.904 -5.896 -34.716 1.00 8.64 205 HIS B C 1
ATOM 4065 O O . HIS B 1 204 ? -23.945 -5.155 -34.872 1.00 10.59 205 HIS B O 1
ATOM 4072 N N . GLY B 1 205 ? -25.015 -7.094 -35.284 1.00 9.74 206 GLY B N 1
ATOM 4073 C CA . GLY B 1 205 ? -23.943 -7.578 -36.148 1.00 9.67 206 GLY B CA 1
ATOM 4074 C C . GLY B 1 205 ? -23.829 -6.730 -37.391 1.00 10.11 206 GLY B C 1
ATOM 4075 O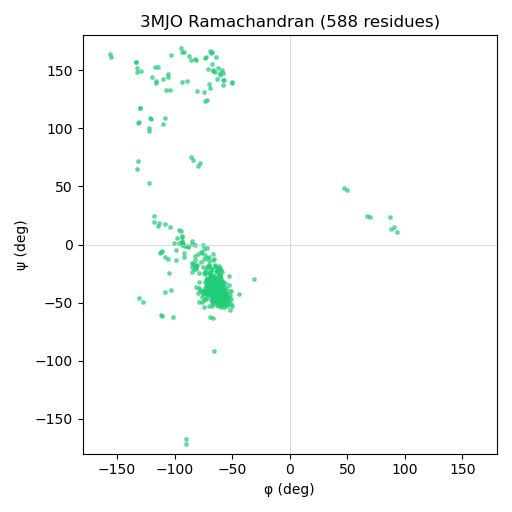 O . GLY B 1 205 ? -22.689 -6.516 -37.824 1.00 11.51 206 GLY B O 1
ATOM 4076 N N . TYR B 1 206 ? -24.931 -6.240 -37.961 1.00 9.09 207 TYR B N 1
ATOM 4077 C CA . TYR B 1 206 ? -24.779 -5.387 -39.142 1.00 9.52 207 TYR B CA 1
ATOM 4078 C C . TYR B 1 206 ? -24.055 -4.102 -38.807 1.00 9.22 207 TYR B C 1
ATOM 4079 O O . TYR B 1 206 ? -23.212 -3.634 -39.554 1.00 10.55 207 TYR B O 1
ATOM 4088 N N . TYR B 1 207 ? -24.401 -3.502 -37.675 1.00 9.27 208 TYR B N 1
ATOM 4089 C CA . TYR B 1 207 ? -23.904 -2.164 -37.342 1.00 8.61 208 TYR B CA 1
ATOM 4090 C C . TYR B 1 207 ? -22.440 -2.212 -36.953 1.00 8.47 208 TYR B C 1
ATOM 4091 O O . TYR B 1 207 ? -21.655 -1.378 -37.394 1.00 9.32 208 TYR B O 1
ATOM 4100 N N . ILE B 1 208 ? -22.087 -3.168 -36.076 1.00 10.17 209 ILE B N 1
ATOM 4101 C CA . ILE B 1 208 ? -20.659 -3.229 -35.645 1.00 9.13 209 ILE B CA 1
ATOM 4102 C C . ILE B 1 208 ? -19.808 -3.685 -36.814 1.00 9.15 209 ILE B C 1
ATOM 4103 O O . ILE B 1 208 ? -18.670 -3.232 -37.005 1.00 9.10 209 ILE B O 1
ATOM 4108 N N . GLY B 1 209 ? -20.351 -4.556 -37.668 1.00 8.90 210 GLY B N 1
ATOM 4109 C CA . GLY B 1 209 ? -19.631 -4.940 -38.886 1.00 9.32 210 GLY B CA 1
ATOM 4110 C C . GLY B 1 209 ? -19.436 -3.763 -39.836 1.00 9.23 210 GLY B C 1
ATOM 4111 O O . GLY B 1 209 ? -18.373 -3.626 -40.458 1.00 8.53 210 GLY B O 1
ATOM 4112 N N . TYR B 1 210 ? -20.446 -2.890 -39.905 1.00 8.81 211 TYR B N 1
ATOM 4113 C CA . TYR B 1 210 ? -20.351 -1.678 -40.720 1.00 9.10 211 TYR B CA 1
ATOM 4114 C C . TYR B 1 210 ? -19.233 -0.789 -40.193 1.00 8.53 211 TYR B C 1
ATOM 4115 O O . TYR B 1 210 ? -18.429 -0.238 -40.940 1.00 10.74 211 TYR B O 1
ATOM 4124 N N . LYS B 1 211 ? -19.183 -0.613 -38.875 1.00 8.62 212 LYS B N 1
ATOM 4125 C CA . LYS B 1 211 ? -18.129 0.205 -38.290 1.00 8.59 212 LYS B CA 1
ATOM 4126 C C . LYS B 1 211 ? -16.764 -0.417 -38.512 1.00 9.49 212 LYS B C 1
ATOM 4127 O O . LYS B 1 211 ? -15.787 0.317 -38.769 1.00 10.73 212 LYS B O 1
ATOM 4133 N N . TYR B 1 212 ? -16.651 -1.741 -38.420 1.00 8.32 213 TYR B N 1
ATOM 4134 C CA . TYR B 1 212 ? -15.391 -2.371 -38.746 1.00 8.46 213 TYR B CA 1
ATOM 4135 C C . TYR B 1 212 ? -14.974 -2.079 -40.192 1.00 8.60 213 TYR B C 1
ATOM 4136 O O . TYR B 1 212 ? -13.825 -1.686 -40.479 1.00 10.55 213 TYR B O 1
ATOM 4145 N N . GLN B 1 213 ? -15.910 -2.269 -41.132 1.00 9.39 214 GLN B N 1
ATOM 4146 C CA . GLN B 1 213 ? -15.599 -1.992 -42.547 1.00 11.62 214 GLN B CA 1
ATOM 4147 C C . GLN B 1 213 ? -15.091 -0.551 -42.738 1.00 10.13 214 GLN B C 1
ATOM 4148 O O . GLN B 1 213 ? -14.139 -0.279 -43.472 1.00 12.78 214 GLN B O 1
ATOM 4154 N N . GLN B 1 214 ? -15.739 0.402 -42.075 1.00 11.27 215 GLN B N 1
ATOM 4155 C CA . GLN B 1 214 ? -15.384 1.814 -42.250 1.00 13.64 215 GLN B CA 1
ATOM 4156 C C . GLN B 1 214 ? -13.980 2.021 -41.691 1.00 13.94 215 GLN B C 1
ATOM 4157 O O . GLN B 1 214 ? -13.208 2.779 -42.291 1.00 15.31 215 GLN B O 1
ATOM 4163 N N . GLY B 1 215 ? -13.627 1.358 -40.595 1.00 12.67 216 GLY B N 1
ATOM 4164 C CA . GLY B 1 215 ? -12.300 1.530 -40.028 1.00 12.48 216 GLY B CA 1
ATOM 4165 C C . GLY B 1 215 ? -11.200 0.871 -40.841 1.00 13.76 216 GLY B C 1
ATOM 4166 O O . GLY B 1 215 ? -10.108 1.416 -41.046 1.00 15.33 216 GLY B O 1
ATOM 4167 N N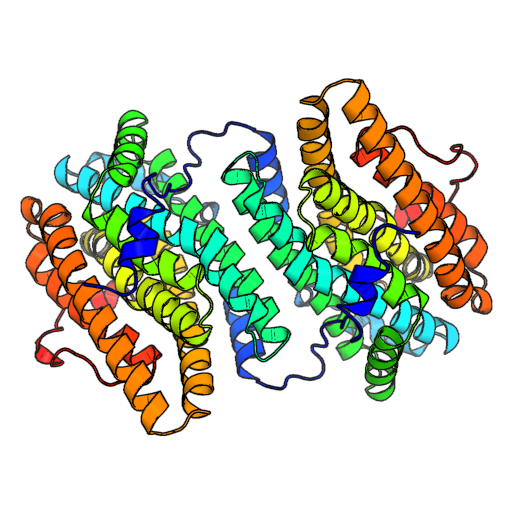 . VAL B 1 216 ? -11.456 -0.344 -41.334 1.00 13.56 217 VAL B N 1
ATOM 4168 C CA . VAL B 1 216 ? -10.332 -1.031 -41.981 1.00 14.90 217 VAL B CA 1
ATOM 4169 C C . VAL B 1 216 ? -10.061 -0.388 -43.326 1.00 16.43 217 VAL B C 1
ATOM 4170 O O . VAL B 1 216 ? -8.974 -0.381 -43.885 1.00 15.39 217 VAL B O 1
ATOM 4174 N N . LYS B 1 217 ? -11.075 0.246 -43.926 1.00 14.54 218 LYS B N 1
ATOM 4175 C CA . LYS B 1 217 ? -10.887 0.865 -45.218 1.00 18.46 218 LYS B CA 1
ATOM 4176 C C . LYS B 1 217 ? -10.037 2.117 -45.129 1.00 19.97 218 LYS B C 1
ATOM 4177 O O . LYS B 1 217 ? -9.573 2.659 -46.133 1.00 22.77 218 LYS B O 1
ATOM 4183 N N . LYS B 1 218 ? -9.826 2.567 -43.901 1.00 16.23 219 LYS B N 1
ATOM 4184 C CA . LYS B 1 218 ? -8.940 3.716 -43.744 1.00 17.48 219 LYS B CA 1
ATOM 4185 C C . LYS B 1 218 ? -7.481 3.294 -43.818 1.00 19.60 219 LYS B C 1
ATOM 4186 O O . LYS B 1 218 ? -6.590 4.143 -43.837 1.00 26.50 219 LYS B O 1
ATOM 4192 N N . LEU B 1 219 ? -7.236 1.985 -43.840 1.00 18.26 220 LEU B N 1
ATOM 4193 C CA . LEU B 1 219 ? -5.875 1.452 -43.821 1.00 17.84 220 LEU B CA 1
ATOM 4194 C C . LEU B 1 219 ? -5.297 1.160 -45.205 1.00 17.14 220 LEU B C 1
ATOM 4195 O O . LEU B 1 219 ? -6.019 1.166 -46.195 1.00 18.64 220 LEU B O 1
ATOM 4200 N N . SER B 1 220 ? -3.990 0.890 -45.223 1.00 17.95 221 SER B N 1
ATOM 4201 C CA . SER B 1 220 ? -3.299 0.520 -46.446 1.00 20.55 221 SER B CA 1
ATOM 4202 C C . SER B 1 220 ? -3.811 -0.800 -47.004 1.00 20.97 221 SER B C 1
ATOM 4203 O O . SER B 1 220 ? -4.417 -1.599 -46.273 1.00 18.45 221 SER B O 1
ATOM 4206 N N . GLU B 1 221 ? -3.573 -1.100 -48.280 1.00 20.62 222 GLU B N 1
ATOM 4207 C CA . GLU B 1 221 ? -4.130 -2.333 -48.831 1.00 23.37 222 GLU B CA 1
ATOM 4208 C C . GLU B 1 221 ? -3.495 -3.524 -48.136 1.00 23.00 222 GLU B C 1
ATOM 4209 O O . GLU B 1 221 ? -4.173 -4.507 -47.847 1.00 21.63 222 GLU B O 1
ATOM 4215 N N . ALA B 1 222 ? -2.206 -3.437 -47.848 1.00 24.84 223 ALA B N 1
ATOM 4216 C CA . ALA B 1 222 ? -1.515 -4.498 -47.117 1.00 26.83 223 ALA B CA 1
ATOM 4217 C C . ALA B 1 222 ? -2.075 -4.709 -45.710 1.00 22.38 223 ALA B C 1
ATOM 4218 O O . ALA B 1 222 ? -2.229 -5.846 -45.235 1.00 20.89 223 ALA B O 1
ATOM 4220 N N . GLU B 1 223 ? -2.376 -3.623 -44.999 1.00 20.12 224 GLU B N 1
ATOM 4221 C CA . GLU B 1 223 ? -2.937 -3.756 -43.658 1.00 16.96 224 GLU B CA 1
ATOM 4222 C C . GLU B 1 223 ? -4.342 -4.336 -43.727 1.00 13.16 224 GLU B C 1
ATOM 4223 O O . GLU B 1 223 ? -4.733 -5.146 -42.861 1.00 14.48 224 GLU B O 1
ATOM 4229 N N . GLN B 1 224 ? -5.092 -3.936 -44.754 1.00 13.99 225 GLN B N 1
ATOM 4230 C CA . GLN B 1 224 ? -6.433 -4.543 -44.899 1.00 12.67 225 GLN B CA 1
ATOM 4231 C C . GLN B 1 224 ? -6.360 -6.035 -45.137 1.00 12.36 225 GLN B C 1
ATOM 4232 O O . GLN B 1 224 ? -7.160 -6.795 -44.590 1.00 14.06 225 GLN B O 1
ATOM 4238 N N . GLU B 1 225 ? -5.402 -6.500 -45.934 1.00 13.25 226 GLU B N 1
ATOM 4239 C CA . GLU B 1 225 ? -5.363 -7.958 -46.141 1.00 14.59 226 GLU B CA 1
ATOM 4240 C C . GLU B 1 225 ? -4.867 -8.657 -44.869 1.00 15.56 226 GLU B C 1
ATOM 4241 O O . GLU B 1 225 ? -5.249 -9.784 -44.599 1.00 15.01 226 GLU B O 1
ATOM 4247 N N . GLU B 1 226 ? -4.034 -8.020 -44.047 1.00 14.77 227 GLU B N 1
ATOM 4248 C CA . GLU B 1 226 ? -3.657 -8.582 -42.751 1.00 14.27 227 GLU B CA 1
ATOM 4249 C C . GLU B 1 226 ? -4.880 -8.723 -41.857 1.00 12.00 227 GLU B C 1
ATOM 4250 O O . GLU B 1 226 ? -5.033 -9.767 -41.225 1.00 12.37 227 GLU B O 1
ATOM 4256 N N . TYR B 1 227 ? -5.765 -7.726 -41.802 1.00 11.66 228 TYR B N 1
ATOM 4257 C CA . TYR B 1 227 ? -6.979 -7.878 -41.004 1.00 9.76 228 TYR B CA 1
ATOM 4258 C C . TYR B 1 227 ? -7.891 -8.964 -41.563 1.00 8.72 228 TYR B C 1
ATOM 4259 O O . TYR B 1 227 ? -8.576 -9.631 -40.791 1.00 10.21 228 TYR B O 1
ATOM 4268 N N . LYS B 1 228 ? -7.946 -9.114 -42.878 1.00 9.80 229 LYS B N 1
ATOM 4269 C CA . LYS B 1 228 ? -8.811 -10.124 -43.494 1.00 9.74 229 LYS B CA 1
ATOM 4270 C C . LYS B 1 228 ? -8.262 -11.503 -43.160 1.00 10.43 229 LYS B C 1
ATOM 4271 O O . LYS B 1 228 ? -9.008 -12.425 -42.823 1.00 10.46 229 LYS B O 1
ATOM 4277 N N . ALA B 1 229 ? -6.951 -11.666 -43.221 1.00 10.06 230 ALA B N 1
ATOM 4278 C CA . ALA B 1 229 ? -6.360 -12.953 -42.833 1.00 10.60 230 ALA B CA 1
ATOM 4279 C C . ALA B 1 229 ? -6.619 -13.270 -41.361 1.00 9.98 230 ALA B C 1
ATOM 4280 O O . ALA B 1 229 ? -6.941 -14.394 -40.977 1.00 11.70 230 ALA B O 1
ATOM 4282 N N . TYR B 1 230 ? -6.452 -12.287 -40.474 1.00 10.78 231 TYR B N 1
ATOM 4283 C CA . TYR B 1 230 ? -6.756 -12.448 -39.058 1.00 9.87 231 TYR B CA 1
ATOM 4284 C C . TYR B 1 230 ? -8.187 -12.947 -38.888 1.00 9.37 231 TYR B C 1
ATOM 4285 O O . TYR B 1 230 ? -8.480 -13.858 -38.114 1.00 9.40 231 TYR B O 1
ATOM 4294 N N . THR B 1 231 ? -9.101 -12.297 -39.609 1.00 9.25 232 THR B N 1
ATOM 4295 C CA . THR B 1 231 ? -10.530 -12.604 -39.459 1.00 9.43 232 THR B CA 1
ATOM 4296 C C . THR B 1 231 ? -10.835 -14.035 -39.888 1.00 9.66 232 THR B C 1
ATOM 4297 O O . THR B 1 231 ? -11.572 -14.786 -39.221 1.00 10.52 232 THR B O 1
ATOM 4301 N N . PHE B 1 232 ? -10.256 -14.424 -41.029 1.00 9.64 233 PHE B N 1
ATOM 4302 C CA . PHE B 1 232 ? -10.534 -15.784 -41.528 1.00 9.48 233 PHE B CA 1
ATOM 4303 C C . PHE B 1 232 ? -9.927 -16.832 -40.608 1.00 9.16 233 PHE B C 1
ATOM 4304 O O . PHE B 1 232 ? -10.505 -17.898 -40.386 1.00 10.20 233 PHE B O 1
ATOM 4312 N N . ASP B 1 233 ? -8.722 -16.548 -40.063 1.00 10.17 234 ASP B N 1
ATOM 4313 C CA . ASP B 1 233 ? -8.110 -17.511 -39.121 1.00 11.51 234 ASP B CA 1
ATOM 4314 C C . ASP B 1 233 ? -8.958 -17.616 -37.863 1.00 10.38 234 ASP B C 1
ATOM 4315 O O . ASP B 1 233 ? -9.206 -18.692 -37.322 1.00 11.41 234 ASP B O 1
ATOM 4320 N N . LEU B 1 234 ? -9.416 -16.505 -37.308 1.00 9.39 235 LEU B N 1
ATOM 4321 C CA . LEU B 1 234 ? -10.229 -16.575 -36.096 1.00 9.89 235 LEU B CA 1
ATOM 4322 C C . LEU B 1 234 ? -11.565 -17.255 -36.396 1.00 9.21 235 LEU B C 1
ATOM 4323 O O . LEU B 1 234 ? -12.025 -18.109 -35.586 1.00 9.89 235 LEU B O 1
ATOM 4328 N N . MET B 1 235 ? -12.173 -16.900 -37.555 1.00 7.97 236 MET B N 1
ATOM 4329 C CA . MET B 1 235 ? -13.437 -17.564 -37.888 1.00 8.97 236 MET B CA 1
ATOM 4330 C C . MET B 1 235 ? -13.277 -19.061 -37.947 1.00 8.91 236 MET B C 1
ATOM 4331 O O . MET B 1 235 ? -14.081 -19.844 -37.418 1.00 10.74 236 MET B O 1
ATOM 4336 N N . TYR B 1 236 ? -12.216 -19.546 -38.596 1.00 10.09 237 TYR B N 1
ATOM 4337 C CA . TYR B 1 236 ? -12.105 -20.991 -38.725 1.00 9.74 237 TYR B CA 1
ATOM 4338 C C . TYR B 1 236 ? -11.823 -21.652 -37.377 1.00 11.35 237 TYR B C 1
ATOM 4339 O O . TYR B 1 236 ? -12.342 -22.751 -37.107 1.00 11.54 237 TYR B O 1
ATOM 4348 N N . ASP B 1 237 ? -11.056 -21.036 -36.496 1.00 10.80 238 ASP B N 1
ATOM 4349 C CA . ASP B 1 237 ? -10.812 -21.510 -35.150 1.00 11.00 238 ASP B CA 1
ATOM 4350 C C . ASP B 1 237 ? -12.135 -21.651 -34.408 1.00 11.34 238 ASP B C 1
ATOM 4351 O O . ASP B 1 237 ? -12.418 -22.675 -33.750 1.00 11.67 238 ASP B O 1
ATOM 4356 N N . LEU B 1 238 ? -12.951 -20.592 -34.474 1.00 9.37 239 LEU B N 1
ATOM 4357 C CA . LEU B 1 238 ? -14.228 -20.631 -33.728 1.00 8.70 239 LEU B CA 1
ATOM 4358 C C . LEU B 1 238 ? -15.159 -21.660 -34.344 1.00 8.84 239 LEU B C 1
ATOM 4359 O O . LEU B 1 238 ? -15.907 -22.334 -33.643 1.00 9.93 239 LEU B O 1
ATOM 4364 N N . TYR B 1 239 ? -15.110 -21.792 -35.678 1.00 9.61 240 TYR B N 1
ATOM 4365 C CA . TYR B 1 239 ? -15.923 -22.835 -36.327 1.00 8.75 240 TYR B CA 1
ATOM 4366 C C . TYR B 1 239 ? -15.549 -24.240 -35.887 1.00 9.39 240 TYR B C 1
ATOM 4367 O O . TYR B 1 239 ? -16.426 -25.063 -35.561 1.00 10.01 240 TYR B O 1
ATOM 4376 N N . GLU B 1 240 ? -14.243 -24.560 -35.876 1.00 11.28 241 GLU B N 1
ATOM 4377 C CA . GLU B 1 240 ? -13.828 -25.899 -35.409 1.00 9.42 241 GLU B CA 1
ATOM 4378 C C . GLU B 1 240 ? -14.283 -26.160 -33.973 1.00 8.20 241 GLU B C 1
ATOM 4379 O O . GLU B 1 240 ? -14.752 -27.217 -33.572 1.00 10.43 241 GLU B O 1
ATOM 4385 N N . ASN B 1 241 ? -14.143 -25.143 -33.122 1.00 9.27 242 ASN B N 1
ATOM 4386 C CA . ASN B 1 241 ? -14.591 -25.311 -31.746 1.00 9.25 242 ASN B CA 1
ATOM 4387 C C . ASN B 1 241 ? -16.096 -25.511 -31.694 1.00 9.20 242 ASN B C 1
ATOM 4388 O O . ASN B 1 241 ? -16.614 -26.322 -30.911 1.00 10.91 242 ASN B O 1
ATOM 4393 N N . GLU B 1 242 ? -16.811 -24.772 -32.535 1.00 7.91 243 GLU B N 1
ATOM 4394 C CA . GLU B 1 242 ? -18.282 -24.870 -32.576 1.00 8.33 243 GLU B CA 1
ATOM 4395 C C . GLU B 1 242 ? -18.738 -26.218 -33.117 1.00 7.79 243 GLU B C 1
ATOM 4396 O O . GLU B 1 242 ? -19.779 -26.721 -32.668 1.00 9.83 243 GLU B O 1
ATOM 4402 N N . ILE B 1 243 ? -17.971 -26.809 -34.035 1.00 8.65 244 ILE B N 1
ATOM 4403 C CA . ILE B 1 243 ? -18.301 -28.168 -34.506 1.00 8.57 244 ILE B CA 1
ATOM 4404 C C . ILE B 1 243 ? -18.308 -29.134 -33.322 1.00 8.95 244 ILE B C 1
ATOM 4405 O O . ILE B 1 243 ? -19.231 -29.958 -33.199 1.00 12.18 244 ILE B O 1
ATOM 4410 N N . GLU B 1 244 ? -17.293 -29.039 -32.460 1.00 10.66 245 GLU B N 1
ATOM 4411 C CA . GLU B 1 244 ? -17.215 -29.983 -31.339 1.00 10.89 245 GLU B CA 1
ATOM 4412 C C . GLU B 1 244 ? -18.373 -29.722 -30.382 1.00 10.30 245 GLU B C 1
ATOM 4413 O O . GLU B 1 244 ? -18.993 -30.653 -29.856 1.00 11.90 245 GLU B O 1
ATOM 4419 N N . TYR B 1 245 ? -18.666 -28.447 -30.156 1.00 10.63 246 TYR B N 1
ATOM 4420 C CA . TYR B 1 245 ? -19.742 -28.075 -29.208 1.00 9.34 246 TYR B CA 1
ATOM 4421 C C . TYR B 1 245 ? -21.071 -28.633 -29.711 1.00 9.93 246 TYR B C 1
ATOM 4422 O O . TYR B 1 245 ? -21.895 -29.164 -28.957 1.00 10.59 246 TYR B O 1
ATOM 4431 N N . THR B 1 246 ? -21.224 -28.495 -31.026 1.00 9.06 247 THR B N 1
ATOM 4432 C CA . THR B 1 246 ? -22.453 -28.933 -31.691 1.00 9.32 247 THR B CA 1
ATOM 4433 C C . THR B 1 246 ? -22.632 -30.437 -31.601 1.00 9.53 247 THR B C 1
ATOM 4434 O O . THR B 1 246 ? -23.713 -30.960 -31.293 1.00 11.42 247 THR B O 1
ATOM 4438 N N . GLU B 1 247 ? -21.568 -31.202 -31.867 1.00 10.43 248 GLU B N 1
ATOM 4439 C CA . GLU B 1 247 ? -21.695 -32.659 -31.740 1.00 10.74 248 GLU B CA 1
ATOM 4440 C C . GLU B 1 247 ? -22.103 -33.044 -30.326 1.00 10.60 248 GLU B C 1
ATOM 4441 O O . GLU B 1 247 ? -22.977 -33.892 -30.105 1.00 12.30 248 GLU B O 1
ATOM 4447 N N . ASP B 1 248 ? -21.435 -32.394 -29.363 1.00 9.54 249 ASP B N 1
ATOM 4448 C CA . ASP B 1 248 ? -21.745 -32.754 -27.968 1.00 10.77 249 ASP B CA 1
ATOM 4449 C C . ASP B 1 248 ? -23.176 -32.388 -27.574 1.00 9.90 249 ASP B C 1
ATOM 4450 O O . ASP B 1 248 ? -23.830 -33.120 -26.827 1.00 14.28 249 ASP B O 1
ATOM 4455 N N . ILE B 1 249 ? -23.687 -31.251 -28.026 1.00 9.30 250 ILE B N 1
ATOM 4456 C CA . ILE B 1 249 ? -25.044 -30.850 -27.653 1.00 9.52 250 ILE B CA 1
ATOM 4457 C C . ILE B 1 249 ? -26.114 -31.652 -28.382 1.00 10.99 250 ILE B C 1
ATOM 4458 O O . ILE B 1 249 ? -27.164 -32.023 -27.829 1.00 11.09 250 ILE B O 1
ATOM 4463 N N . TYR B 1 250 ? -25.861 -31.916 -29.681 1.00 9.99 251 TYR B N 1
ATOM 4464 C CA . TYR B 1 250 ? -26.981 -32.406 -30.496 1.00 9.11 251 TYR B CA 1
ATOM 4465 C C . TYR B 1 250 ? -26.911 -33.837 -30.989 1.00 8.51 251 TYR B C 1
ATOM 4466 O O . TYR B 1 250 ? -27.869 -34.323 -31.607 1.00 11.39 251 TYR B O 1
ATOM 4475 N N . ASP B 1 251 ? -25.796 -34.509 -30.767 1.00 10.13 252 ASP B N 1
ATOM 4476 C CA . ASP B 1 251 ? -25.700 -35.864 -31.323 1.00 10.85 252 ASP B CA 1
ATOM 4477 C C . ASP B 1 251 ? -26.802 -36.774 -30.792 1.00 11.61 252 ASP B C 1
ATOM 4478 O O . ASP B 1 251 ? -27.330 -37.589 -31.566 1.00 13.33 252 ASP B O 1
ATOM 4483 N N . ASP B 1 252 ? -27.152 -36.709 -29.508 1.00 12.52 253 ASP B N 1
ATOM 4484 C CA . ASP B 1 252 ? -28.138 -37.665 -29.012 1.00 14.47 253 ASP B CA 1
ATOM 4485 C C . ASP B 1 252 ? -29.514 -37.409 -29.620 1.00 13.00 253 ASP B C 1
ATOM 4486 O O . ASP B 1 252 ? -30.243 -38.350 -29.940 1.00 16.66 253 ASP B O 1
ATOM 4491 N N . LEU B 1 253 ? -29.843 -36.120 -29.784 1.00 11.68 254 LEU B N 1
ATOM 4492 C CA . LEU B 1 253 ? -31.095 -35.788 -30.429 1.00 11.32 254 LEU B CA 1
ATOM 4493 C C . LEU B 1 253 ? -31.121 -36.110 -31.920 1.00 12.18 254 LEU B C 1
ATOM 4494 O O . LEU B 1 253 ? -32.200 -36.276 -32.525 1.00 14.03 254 LEU B O 1
ATOM 4499 N N . GLY B 1 254 ? -29.949 -36.155 -32.548 1.00 11.95 255 GLY B N 1
ATOM 4500 C CA . GLY B 1 254 ? -29.837 -36.461 -33.958 1.00 12.31 255 GLY B CA 1
ATOM 4501 C C . GLY B 1 254 ? -29.947 -35.237 -34.829 1.00 12.84 255 GLY B C 1
ATOM 4502 O O . GLY B 1 254 ? -30.098 -35.347 -36.059 1.00 16.03 255 GLY B O 1
ATOM 4503 N N . TRP B 1 255 ? -29.856 -34.032 -34.280 1.00 10.82 256 TRP B N 1
ATOM 4504 C CA . TRP B 1 255 ? -29.969 -32.819 -35.088 1.00 10.36 256 TRP B CA 1
ATOM 4505 C C . TRP B 1 255 ? -28.658 -32.331 -35.668 1.00 8.96 256 TRP B C 1
ATOM 4506 O O . TRP B 1 255 ? -28.590 -31.336 -36.407 1.00 10.48 256 TRP B O 1
ATOM 4517 N N . THR B 1 256 ? -27.541 -32.954 -35.403 1.00 9.11 257 THR B N 1
ATOM 4518 C CA . THR B 1 256 ? -26.214 -32.415 -35.655 1.00 10.03 257 THR B CA 1
ATOM 4519 C C . THR B 1 256 ? -25.946 -31.997 -37.085 1.00 10.51 257 THR B C 1
ATOM 4520 O O . THR B 1 256 ? -25.366 -30.939 -37.361 1.00 12.77 257 THR B O 1
ATOM 4524 N N . GLU B 1 257 ? -26.346 -32.837 -38.065 1.00 11.06 258 GLU B N 1
ATOM 4525 C CA . GLU B 1 257 ? -25.963 -32.494 -39.443 1.00 10.51 258 GLU B CA 1
ATOM 4526 C C . GLU B 1 257 ? -26.614 -31.191 -39.904 1.00 10.35 258 GLU B C 1
ATOM 4527 O O . GLU B 1 257 ? -25.963 -30.364 -40.579 1.00 10.89 258 GLU B O 1
ATOM 4533 N N . ASP B 1 258 ? -27.885 -30.983 -39.546 1.00 10.89 259 ASP B N 1
ATOM 4534 C CA . ASP B 1 258 ? -28.544 -29.742 -39.951 1.00 9.27 259 ASP B CA 1
ATOM 4535 C C . ASP B 1 258 ? -27.962 -28.572 -39.171 1.00 8.27 259 ASP B C 1
ATOM 4536 O O . ASP B 1 258 ? -27.830 -27.480 -39.695 1.00 10.08 259 ASP B O 1
ATOM 4541 N N . VAL B 1 259 ? -27.636 -28.770 -37.878 1.00 8.73 260 VAL B N 1
ATOM 4542 C CA . VAL B 1 259 ? -27.054 -27.637 -37.159 1.00 7.34 260 VAL B CA 1
ATOM 4543 C C . VAL B 1 259 ? -25.716 -27.270 -37.801 1.00 7.39 260 VAL B C 1
ATOM 4544 O O . VAL B 1 259 ? -25.371 -26.083 -37.886 1.00 8.17 260 VAL B O 1
ATOM 4548 N N . LYS B 1 260 ? -24.922 -28.265 -38.281 1.00 7.95 261 LYS B N 1
ATOM 4549 C CA . LYS B 1 260 ? -23.637 -27.935 -38.903 1.00 7.41 261 LYS B CA 1
ATOM 4550 C C . LYS B 1 260 ? -23.854 -27.184 -40.196 1.00 8.80 261 LYS B C 1
ATOM 4551 O O . LYS B 1 260 ? -23.087 -26.245 -40.467 1.00 9.86 261 LYS B O 1
ATOM 4557 N N . ARG B 1 261 ? -24.865 -27.477 -41.004 1.00 9.40 262 ARG B N 1
ATOM 4558 C CA . ARG B 1 261 ? -25.180 -26.608 -42.132 1.00 8.26 262 ARG B CA 1
ATOM 4559 C C . ARG B 1 261 ? -25.504 -25.189 -41.698 1.00 7.51 262 ARG B C 1
ATOM 4560 O O . ARG B 1 261 ? -25.114 -24.202 -42.344 1.00 9.14 262 ARG B O 1
ATOM 4568 N N . PHE B 1 262 ? -26.230 -25.056 -40.608 1.00 9.02 263 PHE B N 1
ATOM 4569 C CA . PHE B 1 262 ? -26.548 -23.747 -40.036 1.00 8.21 263 PHE B CA 1
ATOM 4570 C C . PHE B 1 262 ? -25.285 -23.025 -39.578 1.00 8.09 263 PHE B C 1
ATOM 4571 O O . PHE B 1 262 ? -25.170 -21.792 -39.728 1.00 9.00 263 PHE B O 1
ATOM 4579 N N . LEU B 1 263 ? -24.330 -23.768 -38.994 1.00 7.28 264 LEU B N 1
ATOM 4580 C CA . LEU B 1 263 ? -23.072 -23.104 -38.616 1.00 7.32 264 LEU B CA 1
ATOM 4581 C C . LEU B 1 263 ? -22.435 -22.465 -39.834 1.00 6.86 264 LEU B C 1
ATOM 4582 O O . LEU B 1 263 ? -21.936 -21.336 -39.793 1.00 8.52 264 LEU B O 1
ATOM 4587 N N . ARG B 1 264 ? -22.403 -23.179 -40.957 1.00 8.06 265 ARG B N 1
ATOM 4588 C CA . ARG B 1 264 ? -21.718 -22.637 -42.133 1.00 8.49 265 ARG B CA 1
ATOM 4589 C C . ARG B 1 264 ? -22.508 -21.487 -42.735 1.00 8.50 265 ARG B C 1
ATOM 4590 O O . ARG B 1 264 ? -21.879 -20.516 -43.219 1.00 9.21 265 ARG B O 1
ATOM 4598 N N . TYR B 1 265 ? -23.845 -21.619 -42.735 1.00 8.88 266 TYR B N 1
ATOM 4599 C CA . TYR B 1 265 ? -24.690 -20.488 -43.127 1.00 8.20 266 TYR B CA 1
ATOM 4600 C C . TYR B 1 265 ? -24.330 -19.255 -42.310 1.00 7.21 266 TYR B C 1
ATOM 4601 O O . TYR B 1 265 ? -24.119 -18.149 -42.845 1.00 8.82 266 TYR B O 1
ATOM 4610 N N . ASN B 1 266 ? -24.274 -19.372 -40.975 1.00 8.09 267 ASN B N 1
ATOM 4611 C CA . ASN B 1 266 ? -24.036 -18.213 -40.109 1.00 8.86 267 ASN B CA 1
ATOM 4612 C C . ASN B 1 266 ? -22.603 -17.721 -40.213 1.00 7.76 267 ASN B C 1
ATOM 4613 O O . ASN B 1 266 ? -22.335 -16.511 -40.100 1.00 10.53 267 ASN B O 1
ATOM 4618 N N . ALA B 1 267 ? -21.640 -18.614 -40.444 1.00 8.90 268 ALA B N 1
ATOM 4619 C CA . ALA B 1 267 ? -20.242 -18.168 -40.649 1.00 9.08 268 ALA B CA 1
ATOM 4620 C C . ALA B 1 267 ? -20.141 -17.262 -41.859 1.00 9.13 268 ALA B C 1
ATOM 4621 O O . ALA B 1 267 ? -19.496 -16.209 -41.858 1.00 9.67 268 ALA B O 1
ATOM 4623 N N . ASN B 1 268 ? -20.795 -17.650 -42.964 1.00 7.91 269 ASN B N 1
ATOM 4624 C CA . ASN B 1 268 ? -20.777 -16.786 -44.150 1.00 7.43 269 ASN B CA 1
ATOM 4625 C C . ASN B 1 268 ? -21.468 -15.459 -43.892 1.00 7.76 269 ASN B C 1
ATOM 4626 O O . ASN B 1 268 ? -21.014 -14.406 -44.369 1.00 10.28 269 ASN B O 1
ATOM 4631 N N . LYS B 1 269 ? -22.601 -15.445 -43.169 1.00 9.36 270 LYS B N 1
ATOM 4632 C CA . LYS B 1 269 ? -23.281 -14.217 -42.871 1.00 9.94 270 LYS B CA 1
ATOM 4633 C C . LYS B 1 269 ? -22.415 -13.331 -41.992 1.00 8.63 270 LYS B C 1
ATOM 4634 O O . LYS B 1 269 ? -22.366 -12.116 -42.198 1.00 10.33 270 LYS B O 1
ATOM 4640 N N . ALA B 1 270 ? -21.724 -13.874 -41.011 1.00 8.47 271 ALA B N 1
ATOM 4641 C CA . ALA B 1 270 ? -20.848 -13.064 -40.156 1.00 8.31 271 ALA B CA 1
ATOM 4642 C C . ALA B 1 270 ? -19.736 -12.438 -40.988 1.00 8.02 271 ALA B C 1
ATOM 4643 O O . ALA B 1 270 ? -19.432 -11.240 -40.865 1.00 9.10 271 ALA B O 1
ATOM 4645 N N . LEU B 1 271 ? -19.109 -13.210 -41.880 1.00 8.30 272 LEU B N 1
ATOM 4646 C CA . LEU B 1 271 ? -18.074 -12.649 -42.749 1.00 8.37 272 LEU B CA 1
ATOM 4647 C C . LEU B 1 271 ? -18.650 -11.573 -43.629 1.00 7.80 272 LEU B C 1
ATOM 4648 O O . LEU B 1 271 ? -18.009 -10.519 -43.812 1.00 8.50 272 LEU B O 1
ATOM 4653 N N . ASN B 1 272 ? -19.857 -11.784 -44.150 1.00 7.89 273 ASN B N 1
ATOM 4654 C CA . ASN B 1 272 ? -20.477 -10.746 -44.997 1.00 9.89 273 ASN B CA 1
ATOM 4655 C C . ASN B 1 272 ? -20.668 -9.461 -44.215 1.00 10.21 273 ASN B C 1
ATOM 4656 O O . ASN B 1 272 ? -20.471 -8.356 -44.751 1.00 10.96 273 ASN B O 1
ATOM 4661 N N . ASN B 1 273 ? -21.056 -9.592 -42.931 1.00 9.30 274 ASN B N 1
ATOM 4662 C CA . ASN B 1 273 ? -21.254 -8.362 -42.135 1.00 8.78 274 ASN B CA 1
ATOM 4663 C C . ASN B 1 273 ? -19.952 -7.586 -41.971 1.00 8.88 274 ASN B C 1
ATOM 4664 O O . ASN B 1 273 ? -19.992 -6.374 -41.697 1.00 9.65 274 ASN B O 1
ATOM 4669 N N . LEU B 1 274 ? -18.811 -8.244 -42.100 1.00 9.16 275 LEU B N 1
ATOM 4670 C CA . LEU B 1 274 ? -17.495 -7.643 -41.991 1.00 9.27 275 LEU B CA 1
ATOM 4671 C C . LEU B 1 274 ? -16.943 -7.212 -43.367 1.00 9.72 275 LEU B C 1
ATOM 4672 O O . LEU B 1 274 ? -15.815 -6.701 -43.434 1.00 11.47 275 LEU B O 1
ATOM 4677 N N . GLY B 1 275 ? -17.722 -7.400 -44.417 1.00 10.30 276 GLY B N 1
ATOM 4678 C CA . GLY B 1 275 ? -17.394 -6.967 -45.762 1.00 10.64 276 GLY B CA 1
ATOM 4679 C C . GLY B 1 275 ? -16.655 -8.043 -46.533 1.00 11.46 276 GLY B C 1
ATOM 4680 O O . GLY B 1 275 ? -16.052 -7.722 -47.591 1.00 13.41 276 GLY B O 1
ATOM 4681 N N . TYR B 1 276 ? -16.641 -9.305 -46.081 1.00 9.42 277 TYR B N 1
ATOM 4682 C CA . TYR B 1 276 ? -15.888 -10.359 -46.765 1.00 10.28 277 TYR B CA 1
ATOM 4683 C C . TYR B 1 276 ? -16.798 -11.449 -47.361 1.00 10.93 277 TYR B C 1
ATOM 4684 O O . TYR B 1 276 ? -17.909 -11.712 -46.874 1.00 13.64 277 TYR B O 1
ATOM 4693 N N . GLU B 1 277 ? -16.317 -12.095 -48.431 1.00 11.26 278 GLU B N 1
ATOM 4694 C CA . GLU B 1 277 ? -16.983 -13.260 -49.015 1.00 13.00 278 GLU B CA 1
ATOM 4695 C C . GLU B 1 277 ? -16.903 -14.450 -48.054 1.00 15.18 278 GLU B C 1
ATOM 4696 O O . GLU B 1 277 ? -16.139 -14.452 -47.083 1.00 12.77 278 GLU B O 1
ATOM 4702 N N . GLY B 1 278 ? -17.721 -15.467 -48.298 1.00 11.99 279 GLY B N 1
ATOM 4703 C CA . GLY B 1 278 ? -17.826 -16.520 -47.281 1.00 12.78 279 GLY B CA 1
ATOM 4704 C C . GLY B 1 278 ? -16.711 -17.563 -47.351 1.00 10.81 279 GLY B C 1
ATOM 4705 O O . GLY B 1 278 ? -16.089 -17.689 -48.432 1.00 12.28 279 GLY B O 1
ATOM 4706 N N . LEU B 1 279 ? -16.481 -18.294 -46.262 1.00 9.93 280 LEU B N 1
ATOM 4707 C CA . LEU B 1 279 ? -15.480 -19.346 -46.196 1.00 10.89 280 LEU B CA 1
ATOM 4708 C C . LEU B 1 279 ? -16.005 -20.679 -46.713 1.00 11.80 280 LEU B C 1
ATOM 4709 O O . LEU B 1 279 ? -15.202 -21.590 -46.971 1.00 13.16 280 LEU B O 1
ATOM 4714 N N . PHE B 1 280 ? -17.335 -20.755 -46.825 1.00 9.74 281 PHE B N 1
ATOM 4715 C CA . PHE B 1 280 ? -17.978 -21.983 -47.288 1.00 11.11 281 PHE B CA 1
ATOM 4716 C C . PHE B 1 280 ? -18.717 -21.820 -48.598 1.00 10.16 281 PHE B C 1
ATOM 4717 O O . PHE B 1 280 ? -19.405 -20.798 -48.755 1.00 11.12 281 PHE B O 1
ATOM 4725 N N . PRO B 1 281 ? -18.648 -22.777 -49.512 1.00 10.39 282 PRO B N 1
ATOM 4726 C CA . PRO B 1 281 ? -19.473 -22.661 -50.719 1.00 10.34 282 PRO B CA 1
ATOM 4727 C C . PRO B 1 281 ? -20.930 -22.595 -50.269 1.00 11.44 282 PRO B C 1
ATOM 4728 O O . PRO B 1 281 ? -21.280 -23.189 -49.228 1.00 12.39 282 PRO B O 1
ATOM 4732 N N . THR B 1 282 ? -21.760 -21.919 -51.021 1.00 11.19 283 THR B N 1
ATOM 4733 C CA . THR B 1 282 ? -23.156 -21.772 -50.585 1.00 11.06 283 THR B CA 1
ATOM 4734 C C . THR B 1 282 ? -23.871 -23.096 -50.444 1.00 13.84 283 THR B C 1
ATOM 4735 O O . THR B 1 282 ? -24.765 -23.271 -49.566 1.00 14.76 283 THR B O 1
ATOM 4739 N N . ASP B 1 283 ? -23.521 -24.078 -51.276 1.00 14.27 284 ASP B N 1
ATOM 4740 C CA . ASP B 1 283 ? -24.302 -25.333 -51.184 1.00 14.58 284 ASP B CA 1
ATOM 4741 C C . ASP B 1 283 ? -23.932 -26.154 -49.949 1.00 13.25 284 ASP B C 1
ATOM 4742 O O . ASP B 1 283 ? -24.519 -27.208 -49.737 1.00 16.45 284 ASP B O 1
ATOM 4747 N N . GLU B 1 284 ? -22.987 -25.678 -49.149 1.00 11.36 285 GLU B N 1
ATOM 4748 C CA . GLU B 1 284 ? -22.733 -26.321 -47.858 1.00 12.26 285 GLU B CA 1
ATOM 4749 C C . GLU B 1 284 ? -23.507 -25.658 -46.718 1.00 10.06 285 GLU B C 1
ATOM 4750 O O . GLU B 1 284 ? -23.263 -25.986 -45.537 1.00 11.83 285 GLU B O 1
ATOM 4756 N N . THR B 1 285 ? -24.396 -24.731 -47.025 1.00 10.19 286 THR B N 1
ATOM 4757 C CA . THR B 1 285 ? -25.058 -23.940 -45.990 1.00 9.68 286 THR B CA 1
ATOM 4758 C C . THR B 1 285 ? -26.568 -24.197 -46.020 1.00 11.99 286 THR B C 1
ATOM 4759 O O . THR B 1 285 ? -27.347 -23.332 -45.564 1.00 12.71 286 THR B O 1
ATOM 4763 N N . LYS B 1 286 ? -27.017 -25.346 -46.532 1.00 12.49 287 LYS B N 1
ATOM 4764 C CA . LYS B 1 286 ? -28.453 -25.550 -46.711 1.00 15.66 287 LYS B CA 1
ATOM 4765 C C . LYS B 1 286 ? -29.155 -26.036 -45.458 1.00 14.36 287 LYS B C 1
ATOM 4766 O O . LYS B 1 286 ? -29.595 -27.198 -45.340 1.00 16.72 287 LYS B O 1
ATOM 4772 N N . VAL B 1 287 ? -29.319 -25.146 -44.492 1.00 13.04 288 VAL B N 1
ATOM 4773 C CA . VAL B 1 287 ? -30.084 -25.500 -43.301 1.00 12.79 288 VAL B CA 1
ATOM 4774 C C . VAL B 1 287 ? -31.546 -25.720 -43.661 1.00 13.87 288 VAL B C 1
ATOM 4775 O O . VAL B 1 287 ? -32.038 -25.080 -44.612 1.00 15.44 288 VAL B O 1
ATOM 4779 N N . SER B 1 288 ? -32.258 -26.599 -42.958 1.00 12.13 289 SER B N 1
ATOM 4780 C CA . SER B 1 288 ? -33.645 -26.870 -43.345 1.00 15.16 289 SER B CA 1
ATOM 4781 C C . SER B 1 288 ? -34.474 -25.592 -43.362 1.00 16.38 289 SER B C 1
ATOM 4782 O O . SER B 1 288 ? -34.341 -24.635 -42.594 1.00 14.52 289 SER B O 1
ATOM 4785 N N . PRO B 1 289 ? -35.346 -25.548 -44.359 1.00 22.52 290 PRO B N 1
ATOM 4786 C CA . PRO B 1 289 ? -36.178 -24.395 -44.641 1.00 27.28 290 PRO B CA 1
ATOM 4787 C C . PRO B 1 289 ? -36.997 -23.850 -43.472 1.00 29.20 290 PRO B C 1
ATOM 4788 O O . PRO B 1 289 ? -37.114 -22.624 -43.333 1.00 34.30 290 PRO B O 1
ATOM 4792 N N . ALA B 1 290 ? -37.558 -24.719 -42.650 1.00 34.70 291 ALA B N 1
ATOM 4793 C CA . ALA B 1 290 ? -38.335 -24.296 -41.483 1.00 33.68 291 ALA B CA 1
ATOM 4794 C C . ALA B 1 290 ? -37.512 -23.420 -40.546 1.00 29.44 291 ALA B C 1
ATOM 4795 O O . ALA B 1 290 ? -37.992 -22.455 -39.953 1.00 34.49 291 ALA B O 1
ATOM 4797 N N . ILE B 1 291 ? -36.244 -23.845 -40.431 1.00 25.63 292 ILE B N 1
ATOM 4798 C CA . ILE B 1 291 ? -35.395 -23.148 -39.460 1.00 22.09 292 ILE B CA 1
ATOM 4799 C C . ILE B 1 291 ? -35.298 -21.709 -39.918 1.00 27.14 292 ILE B C 1
ATOM 4800 O O . ILE B 1 291 ? -35.512 -20.750 -39.186 1.00 32.39 292 ILE B O 1
ATOM 4805 N N . LEU B 1 292 ? -34.993 -21.592 -41.219 1.00 27.02 293 LEU B N 1
ATOM 4806 C CA . LEU B 1 292 ? -34.847 -20.208 -41.666 1.00 29.62 293 LEU B CA 1
ATOM 4807 C C . LEU B 1 292 ? -36.151 -19.435 -41.601 1.00 32.37 293 LEU B C 1
ATOM 4808 O O . LEU B 1 292 ? -36.202 -18.264 -41.189 1.00 45.34 293 LEU B O 1
ATOM 4813 N N . SER B 1 293 ? -37.231 -20.098 -42.015 1.00 30.26 294 SER B N 1
ATOM 4814 C CA . SER B 1 293 ? -38.499 -19.363 -41.996 1.00 33.49 294 SER B CA 1
ATOM 4815 C C . SER B 1 293 ? -38.922 -19.100 -40.557 1.00 36.72 294 SER B C 1
ATOM 4816 O O . SER B 1 293 ? -39.617 -18.124 -40.263 1.00 50.55 294 SER B O 1
ATOM 4819 N N . SER B 1 294 ? -38.506 -19.944 -39.625 1.00 37.19 295 SER B N 1
ATOM 4820 C CA . SER B 1 294 ? -38.927 -19.748 -38.234 1.00 40.22 295 SER B CA 1
ATOM 4821 C C . SER B 1 294 ? -38.256 -18.532 -37.616 1.00 44.40 295 SER B C 1
ATOM 4822 O O . SER B 1 294 ? -38.695 -17.981 -36.610 1.00 48.23 295 SER B O 1
ATOM 4825 N N . LEU B 1 295 ? -37.162 -18.109 -38.251 1.00 46.35 296 LEU B N 1
ATOM 4826 C CA . LEU B 1 295 ? -36.417 -16.967 -37.727 1.00 49.55 296 LEU B CA 1
ATOM 4827 C C . LEU B 1 295 ? -37.256 -15.704 -37.777 1.00 59.22 296 LEU B C 1
ATOM 4828 O O . LEU B 1 295 ? -36.987 -14.729 -37.065 1.00 54.68 296 LEU B O 1
ATOM 4833 N N . SER B 1 296 ? -38.303 -15.703 -38.602 1.00 74.35 297 SER B N 1
ATOM 4834 C CA . SER B 1 296 ? -39.159 -14.532 -38.752 1.00 85.37 297 SER B CA 1
ATOM 4835 C C . SER B 1 296 ? -40.188 -14.750 -39.856 1.00 88.59 297 SER B C 1
ATOM 4836 O O . SER B 1 296 ? -41.087 -15.589 -39.765 1.00 95.59 297 SER B O 1
#

Sequence (592 aa):
SNEYDEYIANHTDPVKAINWNVIPDEKDLEVWDRLTGNFWLPEKIPVSNDIQSWNKMTPQEQLATMRVFTGLTLLDTIQGTVGAISLLPDAETMHEEAVYTNIAFMESVHAKSYSNIFMTLASTPQINEAFRWSEENENLQRKAKIIMSYYNGDDPLKKKVASTLLESFLFYSGFYLPMYLSSRAKLTNTADIIRLIIRDESVHGYYIGYKYQQGVKKLSEAEQEEYKAYTFDLMYDLYENEIEYTEDIYDDLGWTEDVKRFLRYNANKALNNLGYEGLFPTDETKVSPAILSSLSSNEYDEYIANHTDPVKAINWNVIPDEKDLEVWDRLTGNFWLPEKIPVSNDIQSWNKMTPQEQLATMRVFTGLTLLDTIQGTVGAISLLPDAETMHEEAVYTNIAFMESVHAKSYSNIFMTLASTPQINEAFRWSEENENLQRKAKIIMSYYNGDDPLKKKVASTLLESFLFYSGFYLPMYLSSRAKLTNTADIIRLIIRDESVHGYYIGYKYQQGVKKLSEAEQEEYKAYTFDLMYDLYENEIEYTEDIYDDLGWTEDVKRFLRYNANKALNNLGYEGLFPTDETKVSPAILSSLS

Solvent-accessible surface area: 22750 Å² total; per-residue (Å²): 88,128,109,4,84,141,29,46,76,104,79,102,116,64,20,108,4,8,23,8,51,91,48,103,30,126,30,0,58,101,8,5,75,141,2,6,59,22,27,5,21,2,109,117,34,67,9,62,103,3,78,114,21,9,105,142,10,62,106,92,22,28,87,4,1,3,78,6,0,0,2,6,0,0,4,0,14,3,0,0,24,42,0,0,28,15,0,10,110,36,22,120,16,37,9,2,38,4,0,0,1,2,0,3,0,2,0,7,0,0,1,12,0,0,1,26,2,4,96,51,16,16,53,96,73,40,5,74,108,5,2,106,30,0,32,121,28,140,15,1,14,92,4,0,19,0,0,25,14,16,9,88,37,137,32,54,24,37,20,12,0,0,0,0,0,0,0,6,0,3,0,35,4,9,0,3,0,2,0,43,1,16,48,112,81,69,4,58,28,1,0,54,0,0,82,32,0,9,100,1,1,56,15,0,0,104,0,0,0,41,13,0,61,64,17,10,135,134,49,57,125,67,80,44,108,121,37,45,64,27,0,46,100,3,0,96,30,0,15,97,15,7,35,92,18,2,60,99,16,7,84,130,40,60,21,11,120,16,1,33,79,0,0,42,56,2,0,18,94,0,0,84,31,1,48,22,100,29,57,19,76,111,100,73,12,140,6,37,112,42,0,62,80,26,16,121,154,56,109,7,59,135,42,37,73,101,80,108,115,68,23,115,5,8,23,9,56,94,48,101,20,124,40,0,64,71,2,5,75,139,4,6,57,26,45,5,33,4,107,129,28,73,8,63,106,2,76,122,22,8,105,154,11,61,106,97,23,28,90,4,2,4,75,6,0,0,3,6,0,0,4,1,12,3,0,0,23,39,0,0,27,15,0,8,109,39,22,105,16,48,9,1,40,4,0,0,1,2,0,3,0,2,0,8,0,0,1,12,0,0,1,27,2,3,98,52,19,17,52,95,80,41,5,72,106,4,1,105,39,0,28,143,20,97,4,1,19,79,5,0,17,3,0,26,16,12,5,90,33,142,34,54,20,44,21,11,0,0,0,0,0,0,0,6,0,4,0,36,4,10,0,3,0,0,0,43,1,19,52,114,76,65,0,59,25,0,0,54,0,0,72,21,0,13,96,1,2,58,18,0,0,97,0,0,0,60,6,0,66,55,15,8,144,125,53,65,138,70,78,34,116,119,30,44,52,28,0,42,98,5,0,100,33,0,16,100,16,9,33,83,17,1,56,94,18,7,82,135,38,60,20,10,110,16,2,31,82,0,0,41,56,2,0,17,94,0,0,69,40,1,46,23,102,31,62,22,78,109,100,68,13,140,10,38,113,39,0,58,78,16,19,131

Secondary structure (DSSP, 8-state):
--TTSHHHHH--SPP----TTS-S-HHHHHHHHHHHHT---GGGS-GGGGHHHHHHS-HHHHHHHHHHHHHHHHHHHHIIIIIHHHHGGG-SSHHHHHHHHHHHHHHHHHHHHHHHHHHHHS-HHHHHHHHHHHHH-HHHHHHHHHHHHHHTSS-HHHHHHHHHIIIIIIIHHHTHHHHHHHHTTSSHHHHHHHHHHHHHHHHHHHHHHHHHHHHHTTS-HHHHHHHHHHHHHHHHHHHHHHHHHHHHHHTTTT-HHHHHHHHHHHHHHHHHHTT---SS-GGG----HHHHHHH-/--TTHHHHHH--SPP----TTS-S-HHHHHHHHHHHHT---GGGS-GGGGHHHHHHS-HHHHHHHHHHHHHHHHHHHHIIIIIHHHHGGG-SSHHHHHHHHHHHHHHHHHHHHHHHHHHHHS-HHHHHHHHHHHHH-HHHHHHHHHHHHHHTSS-HHHHHHHHHHIIIIIIHHTTHHHHHHHHTTSSHHHHHHHHHHHHHHHHHHHHHHHHHHHHHTTS-HHHHHHHHHHHHHHHHHHHHHHHHHHHHHHTTTT-HHHHHHHHHHHHHHHHHHTT---SS-GGG----HHHHHHT-

InterPro domains:
  IPR000358 Ribonucleotide reductase small subunit family [PF00268] (19-285)
  IPR000358 Ribonucleotide reductase small subunit family [PIRSF000355] (13-325)
  IPR000358 Ribonucleotide reductase small subunit family [PTHR23409] (20-318)
  IPR009078 Ferritin-like superfamily [SSF47240] (4-329)
  IPR012348 Ribonucleotide reductase-like [G3DSA:1.10.620.20] (2-297)
  IPR026494 Ribonucleoside-diphosphate reductase subunit beta [TIGR04171] (16-329)
  IPR030475 Ribonucleotide reductase small subunit, acitve site [PS00368] (107-123)
  IPR033909 Ribonucleotide reductase small subunit [cd01049] (19-287)

CATH classification: 1.10.620.20

Foldseek 3Di:
DPPCPVVCVVPVDDDDDADPVDDPDVVLVVLVCQLVVLDDALVVFPLLVQQVLLVPDDPLLNLLLLQLLLLLLLLLVCCLPQQLVLLLVVDPGVSSNVSSPSSSVVSVRSNVNSVVNCVSHHDPVSNVVNNVCCVPPVLSVVLSVVLVVQSPDDDNLVSLLSSLCSLLFVNVLSLQSVLVCVLVVHSVSSLVSVLSVLSSSVSVNLVSLVVSLVVLVVDDPVVNVVVVVVSVVVLVVNLVSVLVVLCVSCVVVPCSQLSNLCNQVSQQVSVVSNVDGGPDDNVSNCRDPSSVVSRD/DDPCVVVCVVPVDDDDDADPVDDPDVVLVVLVCQLVVLDDALVVFPLLVQQVQLVVDDPLLNLLLLQLLLLLLLLLVCCLPQQLVLLLVVDPGVSSNVSSPSSSVVSVRSSVNSVVNCVSHHDPVSNVVNNVCCVPPVLSVVLSVVLVVQSPDDDNLSSLLSQLCSLLFVNQLSLQSCLVVVVVVHSVRSLVSVLSVLSSSVSSNLVSLVVSLVVLVVDDPVSSVVVVVVSVVVLVVNLVSVLVVLCVSCVVVPCRQLSNLCNQVSQQVSQVSNVHGGPDDNVSNCRPPSSVVSSD